Protein AF-A0A183CKB1-F1 (afdb_monomer_lite)

Organism: Globodera pallida (NCBI:txid36090)

pLDDT: mean 74.62, std 19.81, range [25.69, 97.62]

Foldseek 3Di:
DPPQVVCVVCVVVFQFAHFDADADFFFDPTPWAAAPLVLLLLLLCVLVVVVVRNVRSLRRQVVCCVVQVGRFRTRGNVSSVDHDDHPSVVVVPPPDPPPDLCVLLVVVVPPDDDVQQLFAFDADPVVRDGDPFDFLCSLVCLLVVSYPLVPLVSVVSSVVNQVVCCVVFVQCVQQQAGQRTGPDDDLAQNYPQKDALVSLLSNLNSLCSSPDPVSVVSSLVRLLRNLLLQVLQCVAPLVWGKRIAGSHQSFHDGGDDDGIGTNGSSRSSSNSSSCVVCVVPHDNDDGDHHHDDLPSRFDDDPPDPDPLSSVLSVLSVVVSVVQVVVVVVDDPDHRDDDSVLSSDDPQLNQLQQLDDPDPCPDDPPPPPPPPDPPPCPDDDDPDDDVCVVCVLLVLLLVDDDDPASFNLCLLVVLQSVVLSVLQVVCVVVVHRQDSLDQQSTFESVLLLQPQPPDPRRSHDDSVSSVVCCVPPNTGGGYPPLVATQDDDQDDNDDPDDSPDRHHNDRDRDCVSNPPDDDDDDDDDDPPDDDD

Structure (mmCIF, N/CA/C/O backbone):
data_AF-A0A183CKB1-F1
#
_entry.id   AF-A0A183CKB1-F1
#
loop_
_atom_site.group_PDB
_atom_site.id
_atom_site.type_symbol
_atom_site.label_atom_id
_atom_site.label_alt_id
_atom_site.label_comp_id
_atom_site.label_asym_id
_atom_site.label_entity_id
_atom_site.label_seq_id
_atom_site.pdbx_PDB_ins_code
_atom_site.Cartn_x
_atom_site.Cartn_y
_atom_site.Cartn_z
_atom_site.occupancy
_atom_site.B_iso_or_equiv
_atom_site.auth_seq_id
_atom_site.auth_comp_id
_atom_site.auth_asym_id
_atom_site.auth_atom_id
_atom_site.pdbx_PDB_model_num
ATOM 1 N N . MET A 1 1 ? 6.988 -3.553 -14.987 1.00 30.33 1 MET A N 1
ATOM 2 C CA . MET A 1 1 ? 6.643 -4.997 -15.030 1.00 30.33 1 MET A CA 1
ATOM 3 C C . MET A 1 1 ? 7.826 -5.925 -15.389 1.00 30.33 1 MET A C 1
ATOM 5 O O . MET A 1 1 ? 7.592 -7.087 -15.678 1.00 30.33 1 MET A O 1
ATOM 9 N N . GLY A 1 2 ? 9.097 -5.488 -15.320 1.00 27.22 2 GLY A N 1
ATOM 10 C CA . GLY A 1 2 ? 10.231 -6.234 -15.905 1.00 27.22 2 GLY A CA 1
ATOM 11 C C . GLY A 1 2 ? 11.013 -7.230 -15.028 1.00 27.22 2 GLY A C 1
ATOM 12 O O . GLY A 1 2 ? 11.867 -7.910 -15.572 1.00 27.22 2 GLY A O 1
ATOM 13 N N . SER A 1 3 ? 10.779 -7.359 -13.712 1.00 39.06 3 SER A N 1
ATOM 14 C CA . SER A 1 3 ? 11.610 -8.254 -12.866 1.00 39.06 3 SER A CA 1
ATOM 15 C C . SER A 1 3 ? 11.039 -9.659 -12.644 1.00 39.06 3 SER A C 1
ATOM 17 O O . SER A 1 3 ? 11.712 -10.497 -12.056 1.00 39.06 3 SER A O 1
ATOM 19 N N . ILE A 1 4 ? 9.791 -9.916 -13.046 1.00 44.06 4 ILE A N 1
ATOM 20 C CA . ILE A 1 4 ? 9.084 -11.158 -12.687 1.00 44.06 4 ILE A CA 1
ATOM 21 C C . ILE A 1 4 ? 9.487 -12.310 -13.624 1.00 44.06 4 ILE A C 1
ATOM 23 O O . ILE A 1 4 ? 9.655 -13.437 -13.162 1.00 44.06 4 ILE A O 1
ATOM 27 N N . MET A 1 5 ? 9.716 -12.038 -14.917 1.00 38.44 5 MET A N 1
ATOM 28 C CA . MET A 1 5 ? 9.985 -13.090 -15.911 1.00 38.44 5 MET A CA 1
ATOM 29 C C . MET A 1 5 ? 11.379 -13.733 -15.798 1.00 38.44 5 MET A C 1
ATOM 31 O O . MET A 1 5 ? 11.500 -14.926 -16.056 1.00 38.44 5 MET A O 1
ATOM 35 N N . ASP A 1 6 ? 12.400 -13.000 -15.344 1.00 45.72 6 ASP A N 1
ATOM 36 C CA . ASP A 1 6 ? 13.787 -13.507 -15.269 1.00 45.72 6 ASP A CA 1
ATOM 37 C C . ASP A 1 6 ? 13.973 -14.582 -14.171 1.00 45.72 6 ASP A C 1
ATOM 39 O O . ASP A 1 6 ? 14.784 -15.504 -14.278 1.00 45.72 6 ASP A O 1
ATOM 43 N N . SER A 1 7 ? 13.132 -14.549 -13.127 1.00 52.94 7 SER A N 1
ATOM 44 C CA . SER A 1 7 ? 13.191 -15.523 -12.025 1.00 52.94 7 SER A CA 1
ATOM 45 C C . SER A 1 7 ? 12.834 -16.960 -12.435 1.00 52.94 7 SER A C 1
ATOM 47 O O . SER A 1 7 ? 13.310 -17.901 -11.800 1.00 52.94 7 SER A O 1
ATOM 49 N N . LYS A 1 8 ? 12.071 -17.152 -13.524 1.00 51.91 8 LYS A N 1
ATOM 50 C CA . LYS A 1 8 ? 11.630 -18.477 -13.996 1.00 51.91 8 LYS A CA 1
ATOM 51 C C . LYS A 1 8 ? 12.796 -19.367 -14.447 1.00 51.91 8 LYS A C 1
ATOM 53 O O . LYS A 1 8 ? 12.727 -20.580 -14.285 1.00 51.91 8 LYS A O 1
ATOM 58 N N . GLY A 1 9 ? 13.854 -18.772 -15.005 1.00 49.84 9 GLY A N 1
ATOM 59 C CA . GLY A 1 9 ? 15.017 -19.492 -15.542 1.00 49.84 9 GLY A CA 1
ATOM 60 C C . GLY A 1 9 ? 16.249 -19.509 -14.632 1.00 49.84 9 GLY A C 1
ATOM 61 O O . GLY A 1 9 ? 17.169 -20.278 -14.884 1.00 49.84 9 GLY A O 1
ATOM 62 N N . ASN A 1 10 ? 16.287 -18.677 -13.583 1.00 58.88 10 ASN A N 1
ATOM 63 C CA . ASN A 1 10 ? 17.475 -18.464 -12.745 1.00 58.88 10 ASN A CA 1
ATOM 64 C C . ASN A 1 10 ? 17.129 -18.269 -11.253 1.00 58.88 10 ASN A C 1
ATOM 66 O O . ASN A 1 10 ? 17.703 -17.412 -10.581 1.00 58.88 10 ASN A O 1
ATOM 70 N N . GLN A 1 11 ? 16.212 -19.068 -10.693 1.00 64.06 11 GLN A N 1
ATOM 71 C CA . GLN A 1 11 ? 15.749 -18.939 -9.296 1.00 64.06 11 GLN A CA 1
ATOM 72 C C . GLN A 1 11 ? 16.888 -18.893 -8.253 1.00 64.06 11 GLN A C 1
ATOM 74 O O . GLN A 1 11 ? 16.737 -18.235 -7.227 1.00 64.06 11 GLN A O 1
ATOM 79 N N . GLN A 1 12 ? 18.041 -19.523 -8.515 1.00 61.97 12 GLN A N 1
ATOM 80 C CA . GLN A 1 12 ? 19.207 -19.483 -7.617 1.00 61.97 12 GLN A CA 1
ATOM 81 C C . GLN A 1 12 ? 19.932 -18.125 -7.575 1.00 61.97 12 GLN A C 1
ATOM 83 O O . GLN A 1 12 ? 20.676 -17.859 -6.636 1.00 61.97 12 GLN A O 1
ATOM 88 N N . LYS A 1 13 ? 19.720 -17.250 -8.566 1.00 62.34 13 LYS A N 1
ATOM 89 C CA . LYS A 1 13 ? 20.359 -15.924 -8.656 1.00 62.34 13 LYS A CA 1
ATOM 90 C C . LYS A 1 13 ? 19.478 -14.791 -8.127 1.00 62.34 13 LYS A C 1
ATOM 92 O O . LYS A 1 13 ? 19.931 -13.652 -8.041 1.00 62.34 13 LYS A O 1
ATOM 97 N N . HIS A 1 14 ? 18.227 -15.081 -7.765 1.00 68.50 14 HIS A N 1
ATOM 98 C CA . HIS A 1 14 ? 17.266 -14.075 -7.325 1.00 68.50 14 HIS A CA 1
ATOM 99 C C . HIS A 1 14 ? 16.655 -14.434 -5.978 1.00 68.50 14 HIS A C 1
ATOM 101 O O . HIS A 1 14 ? 16.212 -15.553 -5.743 1.00 68.50 14 HIS A O 1
ATOM 107 N N . SER A 1 15 ? 16.531 -13.429 -5.109 1.00 74.81 15 SER A N 1
ATOM 108 C CA . SER A 1 15 ? 15.765 -13.587 -3.876 1.00 74.81 15 SER A CA 1
ATOM 109 C C . SER A 1 15 ? 14.261 -13.655 -4.125 1.00 74.81 15 SER A C 1
ATOM 111 O O . SER A 1 15 ? 13.553 -14.101 -3.237 1.00 74.81 15 SER A O 1
ATOM 113 N N . MET A 1 16 ? 13.754 -13.209 -5.280 1.00 81.75 16 MET A N 1
ATOM 114 C CA . MET A 1 16 ? 12.332 -13.284 -5.635 1.00 81.75 16 MET A CA 1
ATOM 115 C C . MET A 1 16 ? 11.954 -14.713 -6.022 1.00 81.75 16 MET A C 1
ATOM 117 O O . MET A 1 16 ? 12.590 -15.308 -6.886 1.00 81.75 16 MET A O 1
ATOM 121 N N . LEU A 1 17 ? 10.918 -15.247 -5.384 1.00 83.25 17 LEU A N 1
ATOM 122 C CA . LEU A 1 17 ? 10.303 -16.518 -5.735 1.00 83.25 17 LEU A CA 1
ATOM 123 C C . LEU A 1 17 ? 9.383 -16.286 -6.931 1.00 83.25 17 LEU A C 1
ATOM 125 O O . LEU A 1 17 ? 8.474 -15.453 -6.861 1.00 83.25 17 LEU A O 1
ATOM 129 N N . TYR A 1 18 ? 9.628 -17.015 -8.017 1.00 86.44 18 TYR A N 1
ATOM 130 C CA . TYR A 1 18 ? 8.770 -16.963 -9.197 1.00 86.44 18 TYR A CA 1
ATOM 131 C C . TYR A 1 18 ? 7.317 -17.299 -8.833 1.00 86.44 18 TYR A C 1
ATOM 133 O O . TYR A 1 18 ? 7.088 -18.142 -7.968 1.00 86.44 18 TYR A O 1
ATOM 141 N N . VAL A 1 19 ? 6.364 -16.645 -9.495 1.00 87.44 19 VAL A N 1
ATOM 142 C CA . VAL A 1 19 ? 4.939 -17.003 -9.519 1.00 87.44 19 VAL A CA 1
ATOM 143 C C . VAL A 1 19 ? 4.428 -16.832 -10.948 1.00 87.44 19 VAL A C 1
ATOM 145 O O . VAL A 1 19 ? 4.923 -15.976 -11.689 1.00 87.44 19 VAL A O 1
ATOM 148 N N . SER A 1 20 ? 3.456 -17.645 -11.348 1.00 88.56 20 SER A N 1
ATOM 149 C CA . SER A 1 20 ? 3.083 -17.803 -12.759 1.00 88.56 20 SER A CA 1
ATOM 150 C C . SER A 1 20 ? 2.334 -16.612 -13.353 1.00 88.56 20 SER A C 1
ATOM 152 O O . SER A 1 20 ? 2.405 -16.388 -14.562 1.00 88.56 20 SER A O 1
ATOM 154 N N . ASN A 1 21 ? 1.613 -15.844 -12.533 1.00 89.56 21 ASN A N 1
ATOM 155 C CA . ASN A 1 21 ? 0.716 -14.792 -13.005 1.00 89.56 21 ASN A CA 1
ATOM 156 C C . ASN A 1 21 ? 1.173 -13.395 -12.544 1.00 89.56 21 ASN A C 1
ATOM 158 O O . ASN A 1 21 ? 1.842 -13.265 -11.515 1.00 89.56 21 ASN A O 1
ATOM 162 N N . PRO A 1 22 ? 0.778 -12.318 -13.249 1.00 89.00 22 PRO A N 1
ATOM 163 C CA . PRO A 1 22 ? 0.996 -10.953 -12.781 1.00 89.00 22 PRO A CA 1
ATOM 164 C C . PRO A 1 22 ? 0.340 -10.695 -11.419 1.00 89.00 22 PRO A C 1
ATOM 166 O O . PRO A 1 22 ? -0.733 -11.218 -11.125 1.00 89.00 22 PRO A O 1
ATOM 169 N N . PHE A 1 23 ? 0.958 -9.842 -10.609 1.00 92.19 23 PHE A N 1
ATOM 170 C CA . PHE A 1 23 ? 0.430 -9.416 -9.316 1.00 92.19 23 PHE A CA 1
ATOM 171 C C . PHE A 1 23 ? 0.706 -7.931 -9.075 1.00 92.19 23 PHE A C 1
ATOM 173 O O . PHE A 1 23 ? 1.517 -7.311 -9.768 1.00 92.19 23 PHE A O 1
ATOM 180 N N . VAL A 1 24 ? 0.025 -7.371 -8.079 1.00 90.31 24 VAL A N 1
ATOM 181 C CA . VAL A 1 24 ? 0.207 -5.992 -7.624 1.00 90.31 24 VAL A CA 1
ATOM 182 C C . VAL A 1 24 ? 1.026 -6.006 -6.334 1.00 90.31 24 VAL A C 1
ATOM 184 O O . VAL A 1 24 ? 0.843 -6.874 -5.482 1.00 90.31 24 VAL A O 1
ATOM 187 N N . VAL A 1 25 ? 1.955 -5.062 -6.211 1.00 92.12 25 VAL A N 1
ATOM 188 C CA . VAL A 1 25 ? 2.785 -4.871 -5.013 1.00 92.12 25 VAL A CA 1
ATOM 189 C C . VAL A 1 25 ? 2.232 -3.722 -4.169 1.00 92.12 25 VAL A C 1
ATOM 191 O O . VAL A 1 25 ? 1.535 -2.870 -4.723 1.00 92.12 25 VAL A O 1
ATOM 194 N N . PRO A 1 26 ? 2.556 -3.635 -2.867 1.00 89.56 26 PRO A N 1
ATOM 195 C CA . PRO A 1 26 ? 2.100 -2.518 -2.048 1.00 89.56 26 PRO A CA 1
ATOM 196 C C . PRO A 1 26 ? 2.593 -1.156 -2.548 1.00 89.56 26 PRO A C 1
ATOM 198 O O . PRO A 1 26 ? 1.784 -0.254 -2.695 1.00 89.56 26 PRO A O 1
ATOM 201 N N . GLY A 1 27 ? 3.883 -0.991 -2.854 1.00 79.88 27 GLY A N 1
ATOM 202 C CA . GLY A 1 27 ? 4.431 0.290 -3.319 1.00 79.88 27 GLY A CA 1
ATOM 203 C C . GLY A 1 27 ? 5.775 0.651 -2.685 1.00 79.88 27 GLY A C 1
ATOM 204 O O . GLY A 1 27 ? 6.221 0.018 -1.725 1.00 79.88 27 GLY A O 1
ATOM 205 N N . GLY A 1 28 ? 6.447 1.654 -3.256 1.00 77.50 28 GLY A N 1
ATOM 206 C CA . GLY A 1 28 ? 7.767 2.114 -2.818 1.00 77.50 28 GLY A CA 1
ATOM 207 C C . GLY A 1 28 ? 8.837 1.013 -2.848 1.00 77.50 28 GLY A C 1
ATOM 208 O O . GLY A 1 28 ? 9.106 0.391 -3.883 1.00 77.50 28 GLY A O 1
ATOM 209 N N . ARG A 1 29 ? 9.467 0.755 -1.696 1.00 76.38 29 ARG A N 1
ATOM 210 C CA . ARG A 1 29 ? 10.508 -0.272 -1.530 1.00 76.38 29 ARG A CA 1
ATOM 211 C C . ARG A 1 29 ? 9.991 -1.705 -1.671 1.00 76.38 29 ARG A C 1
ATOM 213 O O . ARG A 1 29 ? 10.792 -2.601 -1.936 1.00 76.38 29 ARG A O 1
ATOM 220 N N . PHE A 1 30 ? 8.692 -1.938 -1.481 1.00 80.31 30 PHE A N 1
ATOM 221 C CA . PHE A 1 30 ? 8.101 -3.273 -1.533 1.00 80.31 30 PHE A CA 1
ATOM 222 C C . PHE A 1 30 ? 7.874 -3.681 -2.983 1.00 80.31 30 PHE A C 1
ATOM 224 O O . PHE A 1 30 ? 6.949 -3.211 -3.643 1.00 80.31 30 PHE A O 1
ATOM 231 N N . ARG A 1 31 ? 8.742 -4.563 -3.484 1.00 82.81 31 ARG A N 1
ATOM 232 C CA . ARG A 1 31 ? 8.759 -5.001 -4.890 1.00 82.81 31 ARG A CA 1
ATOM 233 C C . ARG A 1 31 ? 8.365 -6.466 -5.048 1.00 82.81 31 ARG A C 1
ATOM 235 O O . ARG A 1 31 ? 8.721 -7.095 -6.038 1.00 82.81 31 ARG A O 1
ATOM 242 N N . GLU A 1 32 ? 7.662 -7.011 -4.068 1.00 88.50 32 GLU A N 1
ATOM 243 C CA . GLU A 1 32 ? 7.230 -8.404 -4.005 1.00 88.50 32 GLU A CA 1
ATOM 244 C C . GLU A 1 32 ? 5.732 -8.484 -3.709 1.00 88.50 32 GLU A C 1
ATOM 246 O O . GLU A 1 32 ? 5.148 -7.555 -3.146 1.00 88.50 32 GLU A O 1
ATOM 251 N N . LEU A 1 33 ? 5.117 -9.604 -4.087 1.00 92.88 33 LEU A N 1
ATOM 252 C CA . LEU A 1 33 ? 3.790 -9.985 -3.625 1.00 92.88 33 LEU A CA 1
ATOM 253 C C . LEU A 1 33 ? 3.837 -10.068 -2.100 1.00 92.88 33 LEU A C 1
ATOM 255 O O . LEU A 1 33 ? 4.748 -10.693 -1.558 1.00 92.88 33 LEU A O 1
ATOM 259 N N . ARG A 1 34 ? 2.874 -9.448 -1.419 1.00 95.19 34 ARG A N 1
ATOM 260 C CA . ARG A 1 34 ? 2.757 -9.452 0.043 1.00 95.19 34 ARG A CA 1
ATOM 261 C C . ARG A 1 34 ? 1.402 -10.006 0.431 1.00 95.19 34 ARG A C 1
ATOM 263 O O . ARG A 1 34 ? 0.389 -9.622 -0.151 1.00 95.19 34 ARG A O 1
ATOM 270 N N . TYR A 1 35 ? 1.393 -10.945 1.365 1.00 95.31 35 TYR A N 1
ATOM 271 C CA . TYR A 1 35 ? 0.244 -11.817 1.553 1.00 95.31 35 TYR A CA 1
ATOM 272 C C . TYR A 1 35 ? -0.977 -11.070 2.096 1.00 95.31 35 TYR A C 1
ATOM 274 O O . TYR A 1 35 ? -1.989 -10.989 1.406 1.00 95.31 35 TYR A O 1
ATOM 282 N N . TRP A 1 36 ? -0.891 -10.473 3.283 1.00 95.31 36 TRP A N 1
ATOM 283 C CA . TRP A 1 36 ? -2.058 -9.795 3.859 1.00 95.31 36 TRP A CA 1
ATOM 284 C C . TRP A 1 36 ? -2.367 -8.442 3.194 1.00 95.31 36 TRP A C 1
ATOM 286 O O . TRP A 1 36 ? -3.534 -8.083 3.083 1.00 95.31 36 TRP A O 1
ATOM 296 N N . ASP A 1 37 ? -1.360 -7.722 2.676 1.00 96.31 37 ASP A N 1
ATOM 297 C CA . ASP A 1 37 ? -1.538 -6.465 1.940 1.00 96.31 37 ASP A CA 1
ATOM 298 C C . ASP A 1 37 ? -2.457 -6.681 0.731 1.00 96.31 37 ASP A C 1
ATOM 300 O O . ASP A 1 37 ? -3.282 -5.826 0.395 1.00 96.31 37 ASP A O 1
ATOM 304 N N . SER A 1 38 ? -2.335 -7.862 0.110 1.00 95.50 38 SER A N 1
ATOM 305 C CA . SER A 1 38 ? -3.126 -8.242 -1.053 1.00 95.50 38 SER A CA 1
ATOM 306 C C . SER A 1 38 ? -4.623 -8.261 -0.777 1.00 95.50 38 SER A C 1
ATOM 308 O O . SER A 1 38 ? -5.363 -8.025 -1.720 1.00 95.50 38 SER A O 1
ATOM 310 N N . TYR A 1 39 ? -5.071 -8.441 0.473 1.00 94.94 39 TYR A N 1
ATOM 311 C CA . TYR A 1 39 ? -6.499 -8.394 0.805 1.00 94.94 39 TYR A CA 1
ATOM 312 C C . TYR A 1 39 ? -7.127 -7.046 0.429 1.00 94.94 39 TYR A C 1
ATOM 314 O O . TYR A 1 39 ? -8.121 -6.948 -0.291 1.00 94.94 39 TYR A O 1
ATOM 322 N N . TRP A 1 40 ? -6.515 -5.951 0.882 1.00 96.19 40 TRP A N 1
ATOM 323 C CA . TRP A 1 40 ? -7.013 -4.619 0.547 1.00 96.19 40 TRP A CA 1
ATOM 324 C C . TRP A 1 40 ? -6.791 -4.302 -0.930 1.00 96.19 40 TRP A C 1
ATOM 326 O O . TRP A 1 40 ? -7.687 -3.743 -1.560 1.00 96.19 40 TRP A O 1
ATOM 336 N N . ILE A 1 41 ? -5.653 -4.707 -1.504 1.00 95.75 41 ILE A N 1
ATOM 337 C CA . ILE A 1 41 ? -5.377 -4.524 -2.936 1.00 95.75 41 ILE A CA 1
ATOM 338 C C . ILE A 1 41 ? -6.462 -5.192 -3.787 1.00 95.75 41 ILE A C 1
ATOM 340 O O . ILE A 1 41 ? -7.019 -4.544 -4.666 1.00 95.75 41 ILE A O 1
ATOM 344 N N . VAL A 1 42 ? -6.796 -6.455 -3.522 1.00 94.19 42 VAL A N 1
ATOM 345 C CA . VAL A 1 42 ? -7.830 -7.198 -4.249 1.00 94.19 42 VAL A CA 1
ATOM 346 C C . VAL A 1 42 ? -9.184 -6.518 -4.114 1.00 94.19 42 VAL A C 1
ATOM 348 O O . VAL A 1 42 ? -9.861 -6.355 -5.125 1.00 94.19 42 VAL A O 1
ATOM 351 N N . ARG A 1 43 ? -9.566 -6.025 -2.932 1.00 91.25 43 ARG A N 1
ATOM 352 C CA . ARG A 1 43 ? -10.821 -5.265 -2.804 1.00 91.25 43 ARG A CA 1
ATOM 353 C C . ARG A 1 43 ? -10.830 -3.970 -3.615 1.00 91.25 43 ARG A C 1
ATOM 355 O O . ARG A 1 43 ? -11.828 -3.679 -4.266 1.00 91.25 43 ARG A O 1
ATOM 362 N N . GLY A 1 44 ? -9.709 -3.251 -3.678 1.00 93.38 44 GLY A N 1
ATOM 363 C CA . GLY A 1 44 ? -9.557 -2.104 -4.581 1.00 93.38 44 GLY A CA 1
ATOM 364 C C . GLY A 1 44 ? -9.647 -2.486 -6.063 1.00 93.38 44 GLY A C 1
ATOM 365 O O . GLY A 1 44 ? -10.291 -1.793 -6.850 1.00 93.38 44 GLY A O 1
ATOM 366 N N . LEU A 1 45 ? -9.047 -3.616 -6.447 1.00 91.31 45 LEU A N 1
ATOM 367 C CA . LEU A 1 45 ? -9.123 -4.154 -7.807 1.00 91.31 45 LEU A CA 1
ATOM 368 C C . LEU A 1 45 ? -10.555 -4.564 -8.173 1.00 91.31 45 LEU A C 1
ATOM 370 O O . LEU A 1 45 ? -10.994 -4.273 -9.283 1.00 91.31 45 LEU A O 1
ATOM 374 N N . LEU A 1 46 ? -11.296 -5.186 -7.251 1.00 88.06 46 LEU A N 1
ATOM 375 C CA . LEU A 1 46 ? -12.710 -5.529 -7.430 1.00 88.06 46 LEU A CA 1
ATOM 376 C C . LEU A 1 46 ? -13.570 -4.275 -7.596 1.00 88.06 46 LEU A C 1
ATOM 378 O O . LEU A 1 46 ? -14.336 -4.201 -8.554 1.00 88.06 46 LEU A O 1
ATOM 382 N N . ALA A 1 47 ? -13.379 -3.267 -6.739 1.00 88.88 47 ALA A N 1
ATOM 383 C CA . ALA A 1 47 ? -14.036 -1.964 -6.865 1.00 88.88 47 ALA A CA 1
ATOM 384 C C . ALA A 1 47 ? -13.743 -1.280 -8.216 1.00 88.88 47 ALA A C 1
ATOM 386 O O . ALA A 1 47 ? -14.566 -0.525 -8.721 1.00 88.88 47 ALA A O 1
ATOM 387 N N . SER A 1 48 ? -12.592 -1.585 -8.822 1.00 89.81 48 SER A N 1
ATOM 388 C CA . SER A 1 48 ? -12.164 -1.056 -10.124 1.00 89.81 48 SER A CA 1
ATOM 389 C C . SER A 1 48 ? -12.511 -1.973 -11.311 1.00 89.81 48 SER A C 1
ATOM 391 O O . SER A 1 48 ? -12.050 -1.730 -12.424 1.00 89.81 48 SER A O 1
ATOM 393 N N . GLY A 1 49 ? -13.258 -3.064 -11.103 1.00 86.38 49 GLY A N 1
ATOM 394 C CA . GLY A 1 49 ? -13.627 -4.018 -12.159 1.00 86.38 49 GLY A CA 1
ATOM 395 C C . GLY A 1 49 ? -12.481 -4.906 -12.677 1.00 86.38 49 GLY A C 1
ATOM 396 O O . GLY A 1 49 ? -12.646 -5.625 -13.662 1.00 86.38 49 GLY A O 1
ATOM 397 N N . MET A 1 50 ? -11.317 -4.915 -12.020 1.00 88.88 50 MET A N 1
ATOM 398 C CA . MET A 1 50 ? -10.103 -5.629 -12.445 1.00 88.88 50 MET A CA 1
ATOM 399 C C . MET A 1 50 ? -10.096 -7.105 -12.004 1.00 88.88 50 MET A C 1
ATOM 401 O O . MET A 1 50 ? -9.141 -7.599 -11.399 1.00 88.88 50 MET A O 1
ATOM 405 N N . THR A 1 51 ? -11.165 -7.836 -12.318 1.00 86.25 51 THR A N 1
ATOM 406 C CA . THR A 1 51 ? -11.384 -9.230 -11.881 1.00 86.25 51 THR A CA 1
ATOM 407 C C . THR A 1 51 ? -10.327 -10.214 -12.399 1.00 86.25 51 THR A C 1
ATOM 409 O O . THR A 1 51 ? -9.999 -11.191 -11.723 1.00 86.25 51 THR A O 1
ATOM 412 N N . SER A 1 52 ? -9.737 -9.952 -13.570 1.00 83.06 52 SER A N 1
ATOM 413 C CA . SER A 1 52 ? -8.631 -10.745 -14.122 1.00 83.06 52 SER A CA 1
ATOM 414 C C . SER A 1 52 ? -7.370 -10.656 -13.257 1.00 83.06 52 SER A C 1
ATOM 416 O O . SER A 1 52 ? -6.749 -11.681 -12.971 1.00 83.06 52 SER A O 1
ATOM 418 N N . SER A 1 53 ? -7.025 -9.459 -12.776 1.00 88.44 53 SER A N 1
ATOM 419 C CA . SER A 1 53 ? -5.899 -9.238 -11.861 1.00 88.44 53 SER A CA 1
ATOM 420 C C . SER A 1 53 ? -6.118 -9.929 -10.519 1.00 88.44 53 SER A C 1
ATOM 422 O O . SER A 1 53 ? -5.196 -10.554 -10.000 1.00 88.44 53 SER A O 1
ATOM 424 N N . VAL A 1 54 ? -7.345 -9.884 -9.992 1.00 88.50 54 VAL A N 1
ATOM 425 C CA . VAL A 1 54 ? -7.721 -10.602 -8.763 1.00 88.50 54 VAL A CA 1
ATOM 426 C C . VAL A 1 54 ? -7.512 -12.103 -8.937 1.00 88.50 54 VAL A C 1
ATOM 428 O O . VAL A 1 54 ? -6.785 -12.721 -8.163 1.00 88.50 54 VAL A O 1
ATOM 431 N N . ARG A 1 55 ? -8.046 -12.683 -10.019 1.00 85.31 55 ARG A N 1
ATOM 432 C CA . ARG A 1 55 ? -7.869 -14.107 -10.336 1.00 85.31 55 ARG A CA 1
ATOM 433 C C . ARG A 1 55 ? -6.392 -14.503 -10.433 1.00 85.31 55 ARG A C 1
ATOM 435 O O . ARG A 1 55 ? -6.030 -15.597 -10.007 1.00 85.31 55 ARG A O 1
ATOM 442 N N . ASN A 1 56 ? -5.544 -13.638 -10.981 1.00 89.12 56 ASN A N 1
ATOM 443 C CA . ASN A 1 56 ? -4.106 -13.884 -11.083 1.00 89.12 56 ASN A CA 1
ATOM 444 C C . ASN A 1 56 ? -3.417 -13.908 -9.709 1.00 89.12 56 ASN A C 1
ATOM 446 O O . ASN A 1 56 ? -2.638 -14.822 -9.442 1.00 89.12 56 ASN A O 1
ATOM 450 N N . ILE A 1 57 ? -3.737 -12.957 -8.825 1.00 92.38 57 ILE A N 1
ATOM 451 C CA . ILE A 1 57 ? -3.221 -12.923 -7.444 1.00 92.38 57 ILE A CA 1
ATOM 452 C C . ILE A 1 57 ? -3.648 -14.185 -6.686 1.00 92.38 57 ILE A C 1
ATOM 454 O O . ILE A 1 57 ? -2.811 -14.863 -6.094 1.00 92.38 57 ILE A O 1
ATOM 458 N N . CYS A 1 58 ? -4.925 -14.549 -6.787 1.00 89.25 58 CYS A N 1
ATOM 459 C CA . CYS A 1 58 ? -5.483 -15.779 -6.242 1.00 89.25 58 CYS A CA 1
ATOM 460 C C . CYS A 1 58 ? -4.691 -17.020 -6.699 1.00 89.25 58 CYS A C 1
ATOM 462 O O . CYS A 1 58 ? -4.169 -17.767 -5.867 1.00 89.25 58 CYS A O 1
ATOM 464 N N . LYS A 1 59 ? -4.515 -17.206 -8.013 1.00 89.44 59 LYS A N 1
ATOM 465 C CA . LYS A 1 59 ? -3.741 -18.329 -8.571 1.00 89.44 59 LYS A CA 1
ATOM 466 C C . LYS A 1 59 ? -2.298 -18.364 -8.067 1.00 89.44 59 LYS A C 1
ATOM 468 O O . LYS A 1 59 ? -1.779 -19.442 -7.804 1.00 89.44 59 LYS A O 1
ATOM 473 N N . ASN A 1 60 ? -1.663 -17.207 -7.896 1.00 93.19 60 ASN A N 1
ATOM 474 C CA . ASN A 1 60 ? -0.316 -17.139 -7.331 1.00 93.19 60 ASN A CA 1
ATOM 475 C C . ASN A 1 60 ? -0.279 -17.587 -5.864 1.00 93.19 60 ASN A C 1
ATOM 477 O O . ASN A 1 60 ? 0.681 -18.233 -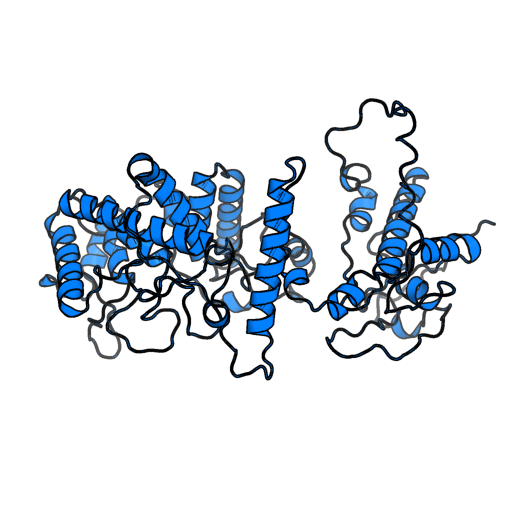5.459 1.00 93.19 60 ASN A O 1
ATOM 481 N N . PHE A 1 61 ? -1.304 -17.280 -5.063 1.00 94.12 61 PHE A N 1
ATOM 482 C CA . PHE A 1 61 ? -1.394 -17.803 -3.697 1.00 94.12 61 PHE A CA 1
ATOM 483 C C . PHE A 1 61 ? -1.594 -19.314 -3.661 1.00 94.12 61 PHE A C 1
ATOM 485 O O . PHE A 1 61 ? -0.942 -19.965 -2.850 1.00 94.12 61 PHE A O 1
ATOM 492 N N . ALA A 1 62 ? -2.425 -19.868 -4.548 1.00 90.88 62 ALA A N 1
ATOM 493 C CA . ALA A 1 62 ? -2.565 -21.317 -4.683 1.00 90.88 62 ALA A CA 1
ATOM 494 C C . ALA A 1 62 ? -1.217 -21.970 -5.036 1.00 90.88 62 ALA A C 1
ATOM 496 O O . ALA A 1 62 ? -0.781 -22.873 -4.335 1.00 90.88 62 ALA A O 1
ATOM 497 N N . GLU A 1 63 ? -0.487 -21.418 -6.013 1.00 91.19 63 GLU A N 1
ATOM 498 C CA . GLU A 1 63 ? 0.850 -21.906 -6.383 1.00 91.19 63 GLU A CA 1
ATOM 499 C C . GLU A 1 63 ? 1.838 -21.870 -5.201 1.00 91.19 63 GLU A C 1
ATOM 501 O O . GLU A 1 63 ? 2.642 -22.784 -5.013 1.00 91.19 63 GLU A O 1
ATOM 506 N N . LEU A 1 64 ? 1.799 -20.812 -4.385 1.00 90.62 64 LEU A N 1
ATOM 507 C CA . LEU A 1 64 ? 2.651 -20.707 -3.201 1.00 90.62 64 LEU A CA 1
ATOM 508 C C . LEU A 1 64 ? 2.263 -21.726 -2.121 1.00 90.62 64 LEU A C 1
ATOM 510 O O . LEU A 1 64 ? 3.157 -22.298 -1.502 1.00 90.62 64 LEU A O 1
ATOM 514 N N . ILE A 1 65 ? 0.969 -21.991 -1.927 1.00 92.75 65 ILE A N 1
ATOM 515 C CA . ILE A 1 65 ? 0.487 -23.036 -1.013 1.00 92.75 65 ILE A CA 1
ATOM 516 C C . ILE A 1 65 ? 0.937 -24.414 -1.499 1.00 92.75 65 ILE A C 1
ATOM 518 O O . ILE A 1 65 ? 1.493 -25.165 -0.705 1.00 92.75 65 ILE A O 1
ATOM 522 N N . ASP A 1 66 ? 0.792 -24.718 -2.788 1.00 90.38 66 ASP A N 1
ATOM 523 C CA . ASP A 1 66 ? 1.212 -26.004 -3.359 1.00 90.38 66 ASP A CA 1
ATOM 524 C C . ASP A 1 66 ? 2.720 -26.241 -3.178 1.00 90.38 66 ASP A C 1
ATOM 526 O O . ASP A 1 66 ? 3.166 -27.362 -2.940 1.00 90.38 66 ASP A O 1
ATOM 530 N N . ARG A 1 67 ? 3.526 -25.174 -3.261 1.00 90.75 67 ARG A N 1
ATOM 531 C CA . ARG A 1 67 ? 4.992 -25.251 -3.169 1.00 90.75 67 ARG A CA 1
ATOM 532 C C . ARG A 1 67 ? 5.541 -25.228 -1.745 1.00 90.75 67 ARG A C 1
ATOM 534 O O . ARG A 1 67 ? 6.580 -25.835 -1.502 1.00 90.75 67 ARG A O 1
ATOM 541 N N . PHE A 1 68 ? 4.915 -24.487 -0.833 1.00 90.06 68 PHE A N 1
ATOM 542 C CA . PHE A 1 68 ? 5.450 -24.240 0.515 1.00 90.06 68 PHE A CA 1
ATOM 543 C C . PHE A 1 68 ? 4.556 -24.775 1.644 1.00 90.06 68 PHE A C 1
ATOM 545 O O . PHE A 1 68 ? 4.972 -24.764 2.798 1.00 90.06 68 PHE A O 1
ATOM 552 N N . GLY A 1 69 ? 3.335 -25.222 1.345 1.00 90.75 69 GLY A N 1
ATOM 553 C CA . GLY A 1 69 ? 2.317 -25.619 2.327 1.00 90.75 69 GLY A CA 1
ATOM 554 C C . GLY A 1 69 ? 1.587 -24.443 2.992 1.00 90.75 69 GLY A C 1
ATOM 555 O O . GLY A 1 69 ? 0.677 -24.645 3.791 1.00 90.75 69 GLY A O 1
ATOM 556 N N . PHE A 1 70 ? 1.973 -23.206 2.683 1.00 93.06 70 PHE A N 1
ATOM 557 C CA . PHE A 1 70 ? 1.372 -21.968 3.178 1.00 93.06 70 PHE A CA 1
ATOM 558 C C . PHE A 1 70 ? 1.729 -20.813 2.237 1.00 93.06 70 PHE A C 1
ATOM 560 O O . PHE A 1 70 ? 2.600 -20.950 1.382 1.00 93.06 70 PHE A O 1
ATOM 567 N N . VAL A 1 71 ? 1.104 -19.645 2.409 1.00 94.00 71 VAL A N 1
ATOM 568 C CA . VAL A 1 71 ? 1.504 -18.431 1.681 1.00 94.00 71 VAL A CA 1
ATOM 569 C C . VAL A 1 71 ? 2.618 -17.707 2.455 1.00 94.00 71 VAL A C 1
ATOM 571 O O . VAL A 1 71 ? 2.361 -17.238 3.571 1.00 94.00 71 VAL A O 1
ATOM 574 N N . PRO A 1 72 ? 3.844 -17.574 1.913 1.00 94.31 72 PRO A N 1
ATOM 575 C CA . PRO A 1 72 ? 4.905 -16.801 2.553 1.00 94.31 72 PRO A CA 1
ATOM 576 C C . PRO A 1 72 ? 4.528 -15.323 2.724 1.00 94.31 72 PRO A C 1
ATOM 578 O O . PRO A 1 72 ? 3.771 -14.774 1.928 1.00 94.31 72 PRO A O 1
ATOM 581 N N . ALA A 1 73 ? 5.109 -14.644 3.720 1.00 93.69 73 ALA A N 1
ATOM 582 C CA . ALA A 1 73 ? 4.868 -13.217 3.986 1.00 93.69 73 ALA A CA 1
ATOM 583 C C . ALA A 1 73 ? 5.088 -12.318 2.752 1.00 93.69 73 ALA A C 1
ATOM 585 O O . ALA A 1 73 ? 4.427 -11.292 2.580 1.00 93.69 73 ALA A O 1
ATOM 586 N N . GLY A 1 74 ? 5.996 -12.727 1.870 1.00 92.75 74 GLY A N 1
ATOM 587 C CA . GLY A 1 74 ? 6.021 -12.280 0.490 1.00 92.75 74 GLY A CA 1
ATOM 588 C C . GLY A 1 74 ? 6.771 -13.263 -0.396 1.00 92.75 74 GLY A C 1
ATOM 589 O O . GLY A 1 74 ? 7.434 -14.167 0.112 1.00 92.75 74 GLY A O 1
ATOM 590 N N . ASN A 1 75 ? 6.715 -13.099 -1.718 1.00 92.69 75 ASN A N 1
ATOM 591 C CA . ASN A 1 75 ? 7.389 -14.013 -2.650 1.00 92.69 75 ASN A CA 1
ATOM 592 C C . ASN A 1 75 ? 8.906 -13.746 -2.734 1.00 92.69 75 ASN A C 1
ATOM 594 O O . ASN A 1 75 ? 9.464 -13.490 -3.798 1.00 92.69 75 ASN A O 1
ATOM 598 N N . ARG A 1 76 ? 9.597 -13.814 -1.591 1.00 85.00 76 ARG A N 1
ATOM 599 C CA . ARG A 1 76 ? 11.058 -13.795 -1.487 1.00 85.00 76 ARG A CA 1
ATOM 600 C C . ARG A 1 76 ? 11.552 -14.993 -0.687 1.00 85.00 76 ARG A C 1
ATOM 602 O O . ARG A 1 76 ? 10.916 -15.398 0.280 1.00 85.00 76 ARG A O 1
ATOM 609 N N . ILE A 1 77 ? 12.728 -15.514 -1.020 1.00 80.75 77 ILE A N 1
ATOM 610 C CA . ILE A 1 77 ? 13.313 -16.684 -0.358 1.00 80.75 77 ILE A CA 1
ATOM 611 C C . ILE A 1 77 ? 13.500 -16.472 1.149 1.00 80.75 77 ILE A C 1
ATOM 613 O O . ILE A 1 77 ? 13.239 -17.376 1.932 1.00 80.75 77 ILE A O 1
ATOM 617 N N . PHE A 1 78 ? 13.845 -15.262 1.592 1.00 83.12 78 PHE A N 1
ATOM 618 C CA . PHE A 1 78 ? 13.979 -14.943 3.018 1.00 83.12 78 PHE A CA 1
ATOM 619 C C . PHE A 1 78 ? 12.635 -14.836 3.761 1.00 83.12 78 PHE A C 1
ATOM 621 O O . PHE A 1 78 ? 12.631 -14.715 4.984 1.00 83.12 78 PHE A O 1
ATOM 628 N N . TYR A 1 79 ? 11.499 -14.901 3.057 1.00 89.38 79 TYR A N 1
ATOM 629 C CA . TYR A 1 79 ? 10.161 -15.062 3.636 1.00 89.38 79 TYR A CA 1
ATOM 630 C C . TYR A 1 79 ? 9.686 -16.523 3.641 1.00 89.38 79 TYR A C 1
ATOM 632 O O . TYR A 1 79 ? 8.667 -16.805 4.258 1.00 89.38 79 TYR A O 1
ATOM 640 N N . SER A 1 80 ? 10.421 -17.463 3.033 1.00 86.31 80 SER A N 1
ATOM 641 C CA . SER A 1 80 ? 10.008 -18.874 2.870 1.00 86.31 80 SER A CA 1
ATOM 642 C C . SER A 1 80 ? 9.762 -19.651 4.168 1.00 86.31 80 SER A C 1
ATOM 644 O O . SER A 1 80 ? 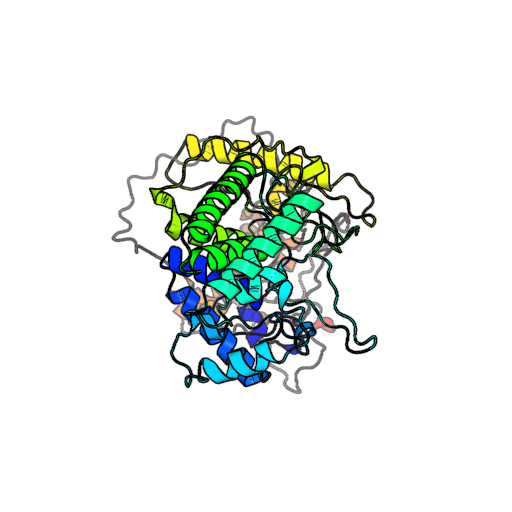9.289 -20.777 4.111 1.00 86.31 80 SER A O 1
ATOM 646 N N . LYS A 1 81 ? 10.078 -19.069 5.331 1.00 89.62 81 LYS A N 1
ATOM 647 C CA . LYS A 1 81 ? 9.875 -19.664 6.661 1.00 89.62 81 LYS A CA 1
ATOM 648 C C . LYS A 1 81 ? 8.840 -18.929 7.520 1.00 89.62 81 LYS A C 1
ATOM 650 O O . LYS A 1 81 ? 8.697 -19.251 8.692 1.00 89.62 81 LYS A O 1
ATOM 655 N N . ARG A 1 82 ? 8.158 -17.907 6.989 1.00 92.94 82 ARG A N 1
ATOM 656 C CA . ARG A 1 82 ? 7.141 -17.150 7.736 1.00 92.94 82 ARG A CA 1
ATOM 657 C C . ARG A 1 82 ? 5.974 -16.735 6.856 1.00 92.94 82 ARG A C 1
ATOM 659 O O . ARG A 1 82 ? 6.160 -16.413 5.686 1.00 92.94 82 ARG A O 1
ATOM 666 N N . SER A 1 83 ? 4.785 -16.690 7.440 1.00 95.56 83 SER A N 1
ATOM 667 C CA . SER A 1 83 ? 3.571 -16.199 6.785 1.00 95.56 83 SER A CA 1
ATOM 668 C C . SER A 1 83 ? 3.195 -14.799 7.296 1.00 95.56 83 SER A C 1
ATOM 670 O O . SER A 1 83 ? 3.999 -14.105 7.920 1.00 95.56 83 SER A O 1
ATOM 672 N N . GLN A 1 84 ? 1.976 -14.375 6.996 1.00 94.50 84 GLN A N 1
ATOM 673 C CA . GLN A 1 84 ? 1.318 -13.157 7.460 1.00 94.50 84 GLN A CA 1
ATOM 674 C C . GLN A 1 84 ? -0.134 -13.501 7.830 1.00 94.50 84 GLN A C 1
ATOM 676 O O . GLN A 1 84 ? -0.575 -14.620 7.549 1.00 94.50 84 GLN A O 1
ATOM 681 N N . PRO A 1 85 ? -0.888 -12.574 8.452 1.00 93.06 85 PRO A N 1
ATOM 682 C CA . PRO A 1 85 ? -2.299 -12.789 8.755 1.00 93.06 85 PRO A CA 1
ATOM 683 C C . PRO A 1 85 ? -3.077 -13.394 7.566 1.00 93.06 85 PRO A C 1
ATOM 685 O O . PRO A 1 85 ? -2.992 -12.870 6.451 1.00 93.06 85 PRO A O 1
ATOM 688 N N . PRO A 1 86 ? -3.801 -14.514 7.759 1.00 89.12 86 PRO A N 1
ATOM 689 C CA . PRO A 1 86 ? -4.297 -15.311 6.645 1.00 89.12 86 PRO A CA 1
ATOM 690 C C . PRO A 1 86 ? -5.644 -14.811 6.109 1.00 89.12 86 PRO A C 1
ATOM 692 O O . PRO A 1 86 ? -6.704 -15.278 6.522 1.00 89.12 86 PRO A O 1
ATOM 695 N N . PHE A 1 87 ? -5.607 -13.889 5.147 1.00 80.44 87 PHE A N 1
ATOM 696 C CA . PHE A 1 87 ? -6.816 -13.310 4.543 1.00 80.44 87 PHE A CA 1
ATOM 697 C C . PHE A 1 87 ? -7.312 -14.014 3.262 1.00 80.44 87 PHE A C 1
ATOM 699 O O . PHE A 1 87 ? -8.434 -13.736 2.842 1.00 80.44 87 PHE A O 1
ATOM 706 N N . HIS A 1 88 ? -6.555 -14.956 2.666 1.00 67.69 88 HIS A N 1
ATOM 707 C CA . HIS A 1 88 ? -6.953 -15.595 1.391 1.00 67.69 88 HIS A CA 1
ATOM 708 C C . HIS A 1 88 ? -8.332 -16.269 1.447 1.00 67.69 88 HIS A C 1
ATOM 710 O O . HIS A 1 88 ? -9.090 -16.182 0.490 1.00 67.69 88 HIS A O 1
ATOM 716 N N . VAL A 1 89 ? -8.697 -16.894 2.573 1.00 54.16 89 VAL A N 1
ATOM 717 C CA . VAL A 1 89 ? -9.957 -17.651 2.718 1.00 54.16 89 VAL A CA 1
ATOM 718 C C . VAL A 1 89 ? -11.198 -16.766 2.540 1.00 54.16 89 VAL A C 1
ATOM 720 O O . VAL A 1 89 ? -12.250 -17.261 2.159 1.00 54.16 89 VAL A O 1
ATOM 723 N N . ARG A 1 90 ? -11.102 -15.453 2.785 1.00 52.25 90 ARG A N 1
ATOM 724 C CA . ARG A 1 90 ? -12.254 -14.542 2.694 1.00 52.25 90 ARG A CA 1
ATOM 725 C C . ARG A 1 90 ? -12.548 -14.078 1.264 1.00 52.25 90 ARG A C 1
ATOM 727 O O . ARG A 1 90 ? -13.672 -13.675 0.992 1.00 52.25 90 ARG A O 1
ATOM 734 N N . GLU A 1 91 ? -11.571 -14.138 0.359 1.00 46.47 91 GLU A N 1
ATOM 735 C CA . GLU A 1 91 ? -11.729 -13.687 -1.035 1.00 46.47 91 GLU A CA 1
ATOM 736 C C . GLU A 1 91 ? -12.255 -14.776 -1.971 1.00 46.47 91 GLU A C 1
ATOM 738 O O . GLU A 1 91 ? -12.871 -14.466 -2.987 1.00 46.47 91 GLU A O 1
ATOM 743 N N . TYR A 1 92 ? -12.053 -16.048 -1.617 1.00 43.47 92 TYR A N 1
ATOM 744 C CA . TYR A 1 92 ? -12.503 -17.201 -2.402 1.00 43.47 92 TYR A CA 1
ATOM 745 C C . TYR A 1 92 ? -13.973 -17.603 -2.160 1.00 43.47 92 TYR A C 1
ATOM 747 O O . TYR A 1 92 ? -14.443 -18.554 -2.778 1.00 43.47 92 TYR A O 1
ATOM 755 N N . GLY A 1 93 ? -14.711 -16.885 -1.307 1.00 35.97 93 GLY A N 1
ATOM 756 C CA . GLY A 1 93 ? -16.041 -17.287 -0.831 1.00 35.97 93 GLY A CA 1
ATOM 757 C C . GLY A 1 93 ? -15.928 -18.183 0.407 1.00 35.97 93 GLY A C 1
ATOM 758 O O . GLY A 1 93 ? -14.956 -18.907 0.593 1.00 35.97 93 GLY A O 1
ATOM 759 N N . ASP A 1 94 ? -16.906 -18.263 1.298 1.00 38.59 94 ASP A N 1
ATOM 760 C CA . ASP A 1 94 ? -18.236 -18.821 1.005 1.00 38.59 94 ASP A CA 1
ATOM 761 C C . ASP A 1 94 ? -18.229 -20.108 0.128 1.00 38.59 94 ASP A C 1
ATOM 763 O O . ASP A 1 94 ? -19.289 -20.594 -0.246 1.00 38.59 94 ASP A O 1
ATOM 767 N N . ALA A 1 95 ? -17.059 -20.706 -0.167 1.00 31.03 95 ALA A N 1
ATOM 768 C CA . ALA A 1 95 ? -16.888 -21.856 -1.067 1.00 31.03 95 ALA A CA 1
ATOM 769 C C . ALA A 1 95 ? -15.855 -22.910 -0.595 1.00 31.03 95 ALA A C 1
ATOM 771 O O . ALA A 1 95 ? -15.620 -23.895 -1.292 1.00 31.03 95 ALA A O 1
ATOM 772 N N . GLY A 1 96 ? -15.239 -22.754 0.584 1.00 33.91 96 GLY A N 1
ATOM 773 C CA . GLY A 1 96 ? -14.567 -23.870 1.272 1.00 33.91 96 GLY A CA 1
ATOM 774 C C . GLY A 1 96 ? -15.582 -24.715 2.054 1.00 33.91 96 GLY A C 1
ATOM 775 O O . GLY A 1 96 ? -16.652 -24.186 2.366 1.00 33.91 96 GLY A O 1
ATOM 776 N N . PRO A 1 97 ? -15.289 -25.988 2.413 1.00 31.72 97 PRO A N 1
ATOM 777 C CA . PRO A 1 97 ? -16.167 -26.751 3.296 1.00 31.72 97 PRO A CA 1
ATOM 778 C C . PRO A 1 97 ? -16.450 -25.889 4.519 1.00 31.72 97 PRO A C 1
ATOM 780 O O . PRO A 1 97 ? -15.522 -25.424 5.188 1.00 31.72 97 PRO A O 1
ATOM 783 N N . SER A 1 98 ? -17.732 -25.606 4.738 1.00 39.16 98 SER A N 1
ATOM 784 C CA . SER A 1 98 ? -18.214 -24.802 5.846 1.00 39.16 98 SER A CA 1
ATOM 785 C C . SER A 1 98 ? -17.637 -25.386 7.128 1.00 39.16 98 SER A C 1
ATOM 787 O O . SER A 1 98 ? -18.137 -26.390 7.633 1.00 39.16 98 SER A O 1
ATOM 789 N N . VAL A 1 99 ? -16.574 -24.784 7.668 1.00 42.44 99 VAL A N 1
ATOM 790 C CA . VAL A 1 99 ? -16.290 -24.962 9.087 1.00 42.44 99 VAL A CA 1
ATOM 791 C C . VAL A 1 99 ? -17.550 -24.428 9.753 1.00 42.44 99 VAL A C 1
ATOM 793 O O . VAL A 1 99 ? -17.854 -23.252 9.526 1.00 42.44 99 VAL A O 1
ATOM 796 N N . PRO A 1 100 ? -18.322 -25.257 10.480 1.00 44.00 100 PRO A N 1
ATOM 797 C CA . PRO A 1 100 ? -19.565 -24.798 11.072 1.00 44.00 100 PRO A CA 1
ATOM 798 C C . PRO A 1 100 ? -19.261 -23.507 11.839 1.00 44.00 100 PRO A C 1
ATOM 800 O O . PRO A 1 100 ? -18.275 -23.505 12.589 1.00 44.00 100 PRO A O 1
ATOM 803 N N . PRO A 1 101 ? -20.032 -22.417 11.653 1.00 51.53 101 PRO A N 1
ATOM 804 C CA . PRO A 1 101 ? -19.802 -21.142 12.346 1.00 51.53 101 PRO A CA 1
ATOM 805 C C . PRO A 1 101 ? -19.524 -21.355 13.845 1.00 51.53 101 PRO A C 1
ATOM 807 O O . PRO A 1 101 ? -18.603 -20.781 14.430 1.00 51.53 101 PRO A O 1
ATOM 810 N N . ASN A 1 102 ? -20.231 -22.339 14.396 1.00 52.28 102 ASN A N 1
ATOM 811 C CA . ASN A 1 102 ? -20.211 -22.808 15.768 1.00 52.28 102 ASN A CA 1
ATOM 812 C C . ASN A 1 102 ? -18.830 -23.313 16.235 1.00 52.28 102 ASN A C 1
ATOM 814 O O . ASN A 1 102 ? -18.487 -23.098 17.390 1.00 52.28 102 ASN A O 1
ATOM 818 N N . TRP A 1 103 ? -18.010 -23.946 15.381 1.00 52.97 103 TRP A N 1
ATOM 819 C CA . TRP A 1 103 ? -16.719 -24.530 15.796 1.00 52.97 103 TRP A CA 1
ATOM 820 C C . TRP A 1 103 ? -15.635 -23.468 16.026 1.00 52.97 103 TRP A C 1
ATOM 822 O O . TRP A 1 103 ? -14.916 -23.504 17.027 1.00 52.97 103 TRP A O 1
ATOM 832 N N . ARG A 1 104 ? -15.520 -22.481 15.124 1.00 57.53 104 ARG A N 1
ATOM 833 C CA . ARG A 1 104 ? -14.571 -21.364 15.308 1.00 57.53 104 ARG A CA 1
ATOM 834 C C . ARG A 1 104 ? -15.004 -20.487 16.475 1.00 57.53 104 ARG A C 1
ATOM 836 O O . ARG A 1 104 ? -14.177 -20.106 17.299 1.00 57.53 104 ARG A O 1
ATOM 843 N N . GLN A 1 105 ? -16.305 -20.228 16.571 1.00 60.00 105 GLN A N 1
ATOM 844 C CA . GLN A 1 105 ? -16.893 -19.465 17.659 1.00 60.00 105 GLN A CA 1
ATOM 845 C C . GLN A 1 105 ? -16.681 -20.149 19.017 1.00 60.00 105 GLN A C 1
ATOM 847 O O . GLN A 1 105 ? -16.217 -19.493 19.947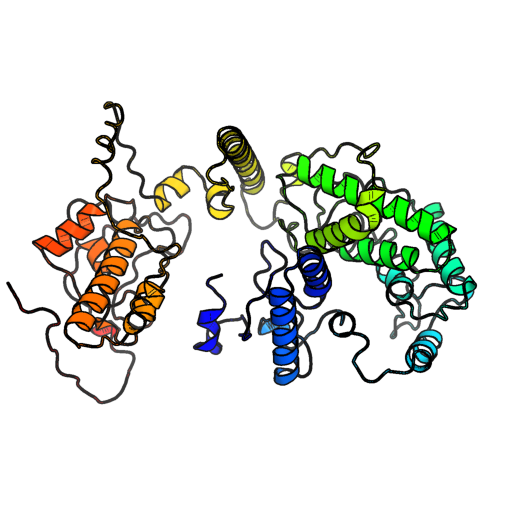 1.00 60.00 105 GLN A O 1
ATOM 852 N N . SER A 1 106 ? -16.914 -21.463 19.132 1.00 61.84 106 SER A N 1
ATOM 853 C CA . SER A 1 106 ? -16.732 -22.192 20.395 1.00 61.84 106 SER A CA 1
ATOM 854 C C . SER A 1 106 ? -15.279 -22.189 20.873 1.00 61.84 106 SER A C 1
ATOM 856 O O . SER A 1 106 ? -15.024 -22.119 22.072 1.00 61.84 106 SER A O 1
ATOM 858 N N . LYS A 1 107 ? -14.306 -22.241 19.952 1.00 66.50 107 LYS A N 1
ATOM 859 C CA . LYS A 1 107 ? -12.877 -22.187 20.301 1.00 66.50 107 LYS A CA 1
ATOM 860 C C . LYS A 1 107 ? -12.428 -20.779 20.690 1.00 66.50 107 LYS A C 1
ATOM 862 O O . LYS A 1 107 ? -11.743 -20.634 21.696 1.00 66.50 107 LYS A O 1
ATOM 867 N N . ILE A 1 108 ? -12.857 -19.747 19.960 1.00 67.00 108 ILE A N 1
ATOM 868 C CA . ILE A 1 108 ? -12.522 -18.345 20.270 1.00 67.00 108 ILE A CA 1
ATOM 869 C C . ILE A 1 108 ? -13.163 -17.894 21.590 1.00 67.00 108 ILE A C 1
ATOM 871 O O . ILE A 1 108 ? -12.541 -17.167 22.364 1.00 67.00 108 ILE A O 1
ATOM 875 N N . GLN A 1 109 ? -14.382 -18.350 21.890 1.00 66.75 109 GLN A N 1
ATOM 876 C CA . GLN A 1 109 ? -15.028 -18.085 23.179 1.00 66.75 109 GLN A CA 1
ATOM 877 C C . GLN A 1 109 ? -14.300 -18.733 24.365 1.00 66.75 109 GLN A C 1
ATOM 879 O O . GLN A 1 109 ? -14.443 -18.237 25.485 1.00 66.75 109 GLN A O 1
ATOM 884 N N . GLY A 1 110 ? -13.535 -19.803 24.117 1.00 67.12 110 GLY A N 1
ATOM 885 C CA . GLY A 1 110 ? -12.700 -20.491 25.103 1.00 67.12 110 GLY A CA 1
ATOM 886 C C . GLY A 1 110 ? -11.300 -19.898 25.285 1.00 67.12 110 GLY A C 1
ATOM 887 O O . GLY A 1 110 ? -10.572 -20.364 26.157 1.00 67.12 110 GLY A O 1
ATOM 888 N N . LEU A 1 111 ? -10.909 -18.891 24.495 1.00 73.00 111 LEU A N 1
ATOM 889 C CA . LEU A 1 111 ? -9.639 -18.191 24.699 1.00 73.00 111 LEU A CA 1
ATOM 890 C C . LEU A 1 111 ? -9.690 -17.321 25.967 1.00 73.00 111 LEU A C 1
ATOM 892 O O . LEU A 1 111 ? -10.756 -16.776 26.284 1.00 73.00 111 LEU A O 1
ATOM 896 N N . PRO A 1 112 ? -8.553 -17.141 26.667 1.00 72.31 112 PRO A N 1
ATOM 897 C CA . PRO A 1 112 ? -8.451 -16.213 27.787 1.00 72.31 112 PRO A CA 1
ATOM 898 C C . PRO A 1 112 ? -8.975 -14.822 27.409 1.00 72.31 112 PRO A C 1
ATOM 900 O O . PRO A 1 112 ? -8.489 -14.188 26.474 1.00 72.31 112 PRO A O 1
ATOM 903 N N . ARG A 1 113 ? -10.005 -14.355 28.121 1.00 76.75 113 ARG A N 1
ATOM 904 C CA . ARG A 1 113 ? -10.621 -13.040 27.911 1.00 76.75 113 ARG A CA 1
ATOM 905 C C . ARG A 1 113 ? -11.291 -12.540 29.182 1.00 76.75 113 ARG A C 1
ATOM 907 O O . ARG A 1 113 ? -11.757 -13.333 29.999 1.00 76.75 113 ARG A O 1
ATOM 914 N N . LYS A 1 114 ? -11.440 -11.222 29.279 1.00 79.75 114 LYS A N 1
ATOM 915 C CA . LYS A 1 114 ? -12.308 -10.566 30.263 1.00 79.75 114 LYS A CA 1
ATOM 916 C C . LYS A 1 114 ? -13.711 -10.451 29.681 1.00 79.75 114 LYS A C 1
ATOM 918 O O . LYS A 1 114 ? -13.947 -9.640 28.784 1.00 79.75 114 LYS A O 1
ATOM 923 N N . LYS A 1 115 ? -14.634 -11.318 30.116 1.00 76.38 115 LYS A N 1
ATOM 924 C CA . LYS A 1 115 ? -15.986 -11.424 29.526 1.00 76.38 115 LYS A CA 1
ATOM 925 C C . LYS A 1 115 ? -16.736 -10.092 29.579 1.00 76.38 115 LYS A C 1
ATOM 927 O O . LYS A 1 115 ? -17.437 -9.752 28.628 1.00 76.38 115 LYS A O 1
ATOM 932 N N . GLU A 1 116 ? -16.527 -9.348 30.655 1.00 78.81 116 GLU A N 1
ATOM 933 C CA . GLU A 1 116 ? -17.063 -8.023 30.932 1.00 78.81 116 GLU A CA 1
ATOM 934 C C . GLU A 1 116 ? -16.576 -6.950 29.946 1.00 78.81 116 GLU A C 1
ATOM 936 O O . GLU A 1 116 ? -17.313 -6.013 29.661 1.00 78.81 116 GLU A O 1
ATOM 941 N N . HIS A 1 117 ? -15.381 -7.096 29.364 1.00 81.00 117 HIS A N 1
ATOM 942 C CA . HIS A 1 117 ? -14.843 -6.127 28.403 1.00 81.00 117 HIS A CA 1
ATOM 943 C C . HIS A 1 117 ? -15.336 -6.365 26.970 1.00 81.00 117 HIS A C 1
ATOM 945 O O . HIS A 1 117 ? -15.151 -5.505 26.114 1.00 81.00 117 HIS A O 1
ATOM 951 N N . GLY A 1 118 ? -15.912 -7.533 26.670 1.00 77.25 118 GLY A N 1
ATOM 952 C CA . GLY A 1 118 ? -16.417 -7.881 25.336 1.00 77.25 118 GLY A CA 1
ATOM 953 C C . GLY A 1 118 ? -15.354 -8.081 24.247 1.00 77.25 118 GLY A C 1
ATOM 954 O O . GLY A 1 118 ? -15.651 -8.751 23.266 1.00 77.25 118 GLY A O 1
ATOM 955 N N . ILE A 1 119 ? -14.135 -7.561 24.417 1.00 80.56 119 ILE A N 1
ATOM 956 C CA . ILE A 1 119 ? -13.004 -7.704 23.488 1.00 80.56 119 ILE A CA 1
ATOM 957 C C . ILE A 1 119 ? -12.045 -8.829 23.901 1.00 80.56 119 ILE A C 1
ATOM 959 O O . ILE A 1 119 ? -12.068 -9.314 25.035 1.00 80.56 119 ILE A O 1
ATOM 963 N N . TRP A 1 120 ? -11.180 -9.220 22.967 1.00 82.50 120 TRP A N 1
ATOM 964 C CA . TRP A 1 120 ? -10.076 -10.145 23.204 1.00 82.50 120 TRP A CA 1
ATOM 965 C C . TRP A 1 120 ? -8.779 -9.360 23.313 1.00 82.50 120 TRP A C 1
ATOM 967 O O . TRP A 1 120 ? -8.561 -8.401 22.571 1.00 82.50 120 TRP A O 1
ATOM 977 N N . TYR A 1 121 ? -7.941 -9.799 24.241 1.00 86.94 121 TYR A N 1
ATOM 978 C CA . TYR A 1 121 ? -6.596 -9.290 24.437 1.00 86.94 121 TYR A CA 1
ATOM 979 C C . TYR A 1 121 ? -5.601 -10.355 24.022 1.00 86.94 121 TYR A C 1
ATOM 981 O O . TYR A 1 121 ? -5.898 -11.551 24.093 1.00 86.94 121 TYR A O 1
ATOM 989 N N . ASP A 1 122 ? -4.409 -9.916 23.646 1.00 89.62 122 ASP A N 1
ATOM 990 C CA . ASP A 1 122 ? -3.302 -10.837 23.463 1.00 89.62 122 ASP A CA 1
ATOM 991 C C . ASP A 1 122 ? -2.946 -11.458 24.820 1.00 89.62 122 ASP A C 1
ATOM 993 O O . ASP A 1 122 ? -2.847 -10.768 25.841 1.00 89.62 122 ASP A O 1
ATOM 997 N N . TYR A 1 123 ? -2.805 -12.781 24.837 1.00 89.56 123 TYR A N 1
ATOM 998 C CA . TYR A 1 123 ? -2.481 -13.550 26.031 1.00 89.56 123 TYR A CA 1
ATOM 999 C C . TYR A 1 123 ? -1.003 -13.926 26.009 1.00 89.56 123 TYR A C 1
ATOM 1001 O O . TYR A 1 123 ? -0.526 -14.549 25.059 1.00 89.56 123 TYR A O 1
ATOM 1009 N N . ASN A 1 124 ? -0.278 -13.548 27.056 1.00 90.81 124 ASN A N 1
ATOM 1010 C CA . ASN A 1 124 ? 1.108 -13.937 27.235 1.00 90.81 124 ASN A CA 1
ATOM 1011 C C . ASN A 1 124 ? 1.155 -15.335 27.866 1.00 90.81 124 ASN A C 1
ATOM 1013 O O . ASN A 1 124 ? 0.746 -15.520 29.011 1.00 90.81 124 ASN A O 1
ATOM 1017 N N . MET A 1 125 ? 1.650 -16.313 27.105 1.00 91.19 125 MET A N 1
ATOM 1018 C CA . MET A 1 125 ? 1.736 -17.713 27.534 1.00 91.19 125 MET A CA 1
ATOM 1019 C C . MET A 1 125 ? 2.776 -17.941 28.638 1.00 91.19 125 MET A C 1
ATOM 1021 O O . MET A 1 125 ? 2.602 -18.863 29.430 1.00 91.19 125 MET A O 1
ATOM 1025 N N . ASP A 1 126 ? 3.821 -17.112 28.707 1.00 92.44 126 ASP A N 1
ATOM 1026 C CA . ASP A 1 126 ? 4.908 -17.261 29.680 1.00 92.44 126 ASP A CA 1
ATOM 1027 C C . ASP A 1 126 ? 4.497 -16.715 31.052 1.00 92.44 126 ASP A C 1
ATOM 1029 O O . ASP A 1 126 ? 4.718 -17.355 32.078 1.00 92.44 126 ASP A O 1
ATOM 1033 N N . SER A 1 127 ? 3.868 -15.534 31.082 1.00 93.75 127 SER A N 1
ATOM 1034 C CA . SER A 1 127 ? 3.394 -14.909 32.327 1.00 93.75 127 SER A CA 1
ATOM 1035 C C . SER A 1 127 ? 1.973 -15.315 32.716 1.00 93.75 127 SER A C 1
ATOM 1037 O O . SER A 1 127 ? 1.543 -15.052 33.837 1.00 93.75 127 SER A O 1
ATOM 1039 N N . GLY A 1 128 ? 1.212 -15.899 31.791 1.00 90.75 128 GLY A N 1
ATOM 1040 C CA . GLY A 1 128 ? -0.198 -16.226 31.976 1.00 90.75 128 GLY A CA 1
ATOM 1041 C C . GLY A 1 128 ? -1.123 -15.007 32.082 1.00 90.75 128 GLY A C 1
ATOM 1042 O O . GLY A 1 128 ? -2.234 -15.129 32.604 1.00 90.75 128 GLY A O 1
ATOM 1043 N N . THR A 1 129 ? -0.686 -13.828 31.622 1.00 91.81 129 THR A N 1
ATOM 1044 C CA . THR A 1 129 ? -1.415 -12.555 31.764 1.00 91.81 129 THR A CA 1
ATOM 1045 C C . THR A 1 129 ? -1.977 -12.040 30.437 1.00 91.81 129 THR A C 1
ATOM 1047 O O . THR A 1 129 ? -1.493 -12.372 29.356 1.00 91.81 129 THR A O 1
ATOM 1050 N N . LEU A 1 130 ? -3.019 -11.206 30.511 1.00 91.00 130 LEU A N 1
ATOM 1051 C CA . LEU A 1 130 ? -3.597 -10.517 29.352 1.00 91.00 130 LEU A CA 1
ATOM 1052 C C . LEU A 1 130 ? -2.932 -9.151 29.156 1.00 91.00 130 LEU A C 1
ATOM 1054 O O . LEU A 1 130 ? -2.748 -8.409 30.121 1.00 91.00 130 LEU A O 1
ATOM 1058 N N . ASN A 1 131 ? -2.632 -8.793 27.908 1.00 90.50 131 ASN A N 1
ATOM 1059 C CA . ASN A 1 131 ? -2.192 -7.449 27.551 1.00 90.50 131 ASN A CA 1
ATOM 1060 C C . ASN A 1 131 ? -3.402 -6.536 27.317 1.00 90.50 131 ASN A C 1
ATOM 1062 O O . ASN A 1 131 ? -4.018 -6.565 26.256 1.00 90.50 131 ASN A O 1
ATOM 1066 N N . GLU A 1 132 ? -3.744 -5.716 28.310 1.00 88.75 132 GLU A N 1
ATOM 1067 C CA . GLU A 1 132 ? -4.933 -4.854 28.263 1.00 88.75 132 GLU A CA 1
ATOM 1068 C C . GLU A 1 132 ? -4.736 -3.523 27.522 1.00 88.75 132 GLU A C 1
ATOM 1070 O O . GLU A 1 132 ? -5.675 -2.722 27.442 1.00 88.75 132 GLU A O 1
ATOM 1075 N N . ALA A 1 133 ? -3.541 -3.288 26.970 1.00 90.00 133 ALA A N 1
ATOM 1076 C CA . ALA A 1 133 ? -3.271 -2.152 26.101 1.00 90.00 133 ALA A CA 1
ATOM 1077 C C . ALA A 1 133 ? -4.153 -2.196 24.845 1.00 90.00 133 ALA A C 1
ATOM 1079 O O . ALA A 1 133 ? -4.502 -3.259 24.325 1.00 90.00 133 ALA A O 1
ATOM 1080 N N . TYR A 1 134 ? -4.514 -1.019 24.336 1.00 91.44 134 TYR A N 1
ATOM 1081 C CA . TYR A 1 134 ? -5.262 -0.940 23.089 1.00 91.44 134 TYR A CA 1
ATOM 1082 C C . TYR A 1 134 ? -4.325 -1.105 21.891 1.00 91.44 134 TYR A C 1
ATOM 1084 O O . TYR A 1 134 ? -3.380 -0.329 21.724 1.00 91.44 134 TYR A O 1
ATOM 1092 N N . TYR A 1 135 ? -4.685 -2.042 21.017 1.00 93.31 135 TYR A N 1
ATOM 1093 C CA . TYR A 1 135 ? -4.148 -2.184 19.670 1.00 93.31 135 TYR A CA 1
ATOM 1094 C C . TYR A 1 135 ? -5.291 -2.317 18.666 1.00 93.31 135 TYR A C 1
ATOM 1096 O O . TYR A 1 135 ? -6.342 -2.869 18.977 1.00 93.31 135 TYR A O 1
ATOM 1104 N N . GLY A 1 136 ? -5.081 -1.896 17.421 1.00 91.50 136 GLY A N 1
ATOM 1105 C CA . GLY A 1 136 ? -6.075 -1.988 16.349 1.00 91.50 136 GLY A CA 1
ATOM 1106 C C . GLY A 1 136 ? -6.561 -3.414 16.054 1.00 91.50 136 GLY A C 1
ATOM 1107 O O . GLY A 1 136 ? -7.638 -3.598 15.487 1.00 91.50 136 GLY A O 1
ATOM 1108 N N . SER A 1 137 ? -5.815 -4.436 16.489 1.00 90.31 137 SER A N 1
ATOM 1109 C CA . SER A 1 137 ? -6.216 -5.846 16.432 1.00 90.31 137 SER A CA 1
ATOM 1110 C C . SER A 1 137 ? -7.514 -6.140 17.193 1.00 90.31 137 SER A C 1
ATOM 1112 O O . SER A 1 137 ? -8.206 -7.090 16.827 1.00 90.31 137 SER A O 1
ATOM 1114 N N . VAL A 1 138 ? -7.924 -5.301 18.157 1.00 85.12 138 VAL A N 1
ATOM 1115 C CA . VAL A 1 138 ? -9.219 -5.448 18.854 1.00 85.12 138 VAL A CA 1
ATOM 1116 C C . VAL A 1 138 ? -10.421 -5.328 17.912 1.00 85.12 138 VAL A C 1
ATOM 1118 O O . VAL A 1 138 ? -11.513 -5.777 18.250 1.00 85.12 138 VAL A O 1
ATOM 1121 N N . ALA A 1 139 ? -10.239 -4.755 16.717 1.00 86.00 139 ALA A N 1
ATOM 1122 C CA . ALA A 1 139 ? -11.266 -4.721 15.683 1.00 86.00 139 ALA A CA 1
ATOM 1123 C C . ALA A 1 139 ? -11.479 -6.085 15.006 1.00 86.00 139 ALA A C 1
ATOM 1125 O O . ALA A 1 139 ? -12.529 -6.301 14.401 1.00 86.00 139 ALA A O 1
ATOM 1126 N N . MET A 1 140 ? -10.512 -7.008 15.089 1.00 87.38 140 MET A N 1
ATOM 1127 C CA . MET A 1 140 ? -10.540 -8.272 14.351 1.00 87.38 140 MET A CA 1
ATOM 1128 C C . MET A 1 140 ? -11.804 -9.093 14.650 1.00 87.38 140 MET A C 1
ATOM 1130 O O . MET A 1 140 ? -12.461 -9.487 13.688 1.00 87.38 140 MET A O 1
ATOM 1134 N N . PRO A 1 141 ? -12.232 -9.299 15.913 1.00 83.44 141 PRO A N 1
ATOM 1135 C CA . PRO A 1 141 ? -13.436 -10.073 16.204 1.00 83.44 141 PRO A CA 1
ATOM 1136 C C . PRO A 1 141 ? -14.718 -9.466 15.629 1.00 83.44 141 PRO A C 1
ATOM 1138 O O . PRO A 1 141 ? -15.556 -10.200 15.097 1.00 83.44 141 PRO A O 1
ATOM 1141 N N . LEU A 1 142 ? -14.839 -8.132 15.661 1.00 84.25 142 LEU A N 1
ATOM 1142 C CA . LEU A 1 142 ? -15.923 -7.404 14.994 1.00 84.25 142 LEU A CA 1
ATOM 1143 C C . LEU A 1 142 ? -15.865 -7.607 13.478 1.00 84.25 142 LEU A C 1
ATOM 1145 O O . LEU A 1 142 ? -16.861 -7.959 12.847 1.00 84.25 142 LEU A O 1
ATOM 1149 N N . PHE A 1 143 ? -14.677 -7.443 12.904 1.00 87.94 143 PHE A N 1
ATOM 1150 C CA . PHE A 1 143 ? -14.424 -7.507 11.472 1.00 87.94 143 PHE A CA 1
ATOM 1151 C C . PHE A 1 143 ? -14.648 -8.900 10.859 1.00 87.94 143 PHE A C 1
ATOM 1153 O O . PHE A 1 143 ? -15.188 -9.016 9.751 1.00 87.94 143 PHE A O 1
ATOM 1160 N N . VAL A 1 144 ? -14.233 -9.973 11.540 1.00 81.75 144 VAL A N 1
ATOM 1161 C CA . VAL A 1 144 ? -14.449 -11.363 11.090 1.00 81.75 144 VAL A CA 1
ATOM 1162 C C . VAL A 1 144 ? -15.752 -11.969 11.604 1.00 81.75 144 VAL A C 1
ATOM 1164 O O . VAL A 1 144 ? -16.070 -13.094 11.231 1.00 81.75 144 VAL A O 1
ATOM 1167 N N . ARG A 1 145 ? -16.513 -11.231 12.423 1.00 79.25 145 ARG A N 1
ATOM 1168 C CA . ARG A 1 145 ? -17.782 -11.667 13.026 1.00 79.25 145 ARG A CA 1
ATOM 1169 C C . ARG A 1 145 ? -17.653 -12.989 13.789 1.00 79.25 145 ARG A C 1
ATOM 1171 O O . ARG A 1 145 ? -18.513 -13.855 13.691 1.00 79.25 145 ARG A O 1
ATOM 1178 N N . CYS A 1 146 ? -16.572 -13.159 14.552 1.00 75.94 146 CYS A N 1
ATOM 1179 C CA . CYS A 1 146 ? -16.352 -14.364 15.362 1.00 75.94 146 CYS A CA 1
ATOM 1180 C C . CYS A 1 146 ? -17.034 -14.283 16.741 1.00 75.94 146 CYS A C 1
ATOM 1182 O O . CYS A 1 146 ? -16.437 -14.570 17.778 1.00 75.94 146 CYS A O 1
ATOM 1184 N N . TYR A 1 147 ? -18.294 -13.867 16.744 1.00 73.38 147 TYR A N 1
ATOM 1185 C CA . TYR A 1 147 ? -19.201 -13.822 17.887 1.00 73.38 147 TYR A CA 1
ATOM 1186 C C . TYR A 1 147 ? -20.582 -14.273 17.406 1.00 73.38 147 TYR A C 1
ATOM 1188 O O . TYR A 1 147 ? -20.804 -14.376 16.199 1.00 73.38 147 TYR A O 1
ATOM 1196 N N . ASP A 1 148 ? -21.498 -14.561 18.330 1.00 71.19 148 ASP A N 1
ATOM 1197 C CA . ASP A 1 148 ? -22.866 -14.875 17.925 1.00 71.19 148 ASP A CA 1
ATOM 1198 C C . ASP A 1 148 ? -23.471 -13.615 17.309 1.00 71.19 148 ASP A C 1
ATOM 1200 O O . ASP A 1 148 ? -23.666 -12.617 17.997 1.00 71.19 148 ASP A O 1
ATOM 1204 N N . THR A 1 149 ? -23.727 -13.636 16.004 1.00 64.69 149 THR A N 1
ATOM 1205 C CA . THR A 1 149 ? -24.248 -12.466 15.294 1.00 64.69 149 THR A CA 1
ATOM 1206 C C . THR A 1 149 ? -25.685 -12.128 15.690 1.00 64.69 149 THR A C 1
ATOM 1208 O O . THR A 1 149 ? -26.149 -11.045 15.348 1.00 64.69 149 THR A O 1
ATOM 1211 N N . ILE A 1 150 ? -26.375 -13.037 16.390 1.00 66.50 150 ILE A N 1
ATOM 1212 C CA . ILE A 1 150 ? -27.684 -12.805 17.011 1.00 66.50 150 ILE A CA 1
ATOM 1213 C C . ILE A 1 150 ? -27.508 -12.162 18.403 1.00 66.50 150 ILE A C 1
ATOM 1215 O O . ILE A 1 150 ? -28.355 -11.375 18.825 1.00 66.50 150 ILE A O 1
ATOM 1219 N N . ASP A 1 151 ? -26.390 -12.412 19.101 1.00 71.06 151 ASP A N 1
ATOM 1220 C CA . ASP A 1 151 ? -26.048 -11.741 20.366 1.00 71.06 151 ASP A CA 1
ATOM 1221 C C . ASP A 1 151 ? -25.505 -10.325 20.118 1.00 71.06 151 ASP A C 1
ATOM 1223 O O . ASP A 1 151 ? -24.296 -10.055 20.149 1.00 71.06 151 ASP A O 1
ATOM 1227 N N . LEU A 1 152 ? -26.435 -9.385 19.947 1.00 70.75 152 LEU A N 1
ATOM 1228 C CA . LEU A 1 152 ? -26.135 -7.954 19.871 1.00 70.75 152 LEU A CA 1
ATOM 1229 C C . LEU A 1 152 ? -25.389 -7.441 21.117 1.00 70.75 152 LEU A C 1
ATOM 1231 O O . LEU A 1 152 ? -24.642 -6.466 21.025 1.00 70.75 152 LEU A O 1
ATOM 1235 N N . GLY A 1 153 ? -25.529 -8.104 22.270 1.00 80.62 153 GLY A N 1
ATOM 1236 C CA . GLY A 1 153 ? -24.873 -7.712 23.514 1.00 80.62 153 GLY A CA 1
ATOM 1237 C C . GLY A 1 153 ? -23.353 -7.858 23.461 1.00 80.62 153 GLY A C 1
ATOM 1238 O O . GLY A 1 153 ? -22.637 -7.049 24.050 1.00 80.62 153 GLY A O 1
ATOM 1239 N N . THR A 1 154 ? -22.828 -8.856 22.745 1.00 79.94 154 THR A N 1
ATOM 1240 C CA . THR A 1 154 ? -21.374 -9.031 22.596 1.00 79.94 154 THR A CA 1
ATOM 1241 C C . THR A 1 154 ? -20.761 -7.936 21.722 1.00 79.94 154 THR A C 1
ATOM 1243 O O . THR A 1 154 ? -19.759 -7.343 22.124 1.00 79.94 154 THR A O 1
ATOM 1246 N N . ALA A 1 155 ? -21.379 -7.612 20.583 1.00 82.75 155 ALA A N 1
ATOM 1247 C CA . ALA A 1 155 ? -20.935 -6.508 19.729 1.00 82.75 155 ALA A CA 1
ATOM 1248 C C . ALA A 1 155 ? -21.021 -5.151 20.453 1.00 82.75 155 ALA A C 1
ATOM 1250 O O . ALA A 1 155 ? -20.080 -4.359 20.397 1.00 82.75 155 ALA A O 1
ATOM 1251 N N . GLU A 1 156 ? -22.102 -4.923 21.204 1.00 87.88 156 GLU A N 1
ATOM 1252 C CA . GLU A 1 156 ? -22.293 -3.707 21.997 1.00 87.88 156 GLU A CA 1
ATOM 1253 C C . GLU A 1 156 ? -21.227 -3.565 23.095 1.00 87.88 156 GLU A C 1
ATOM 1255 O O . GLU A 1 156 ? -20.639 -2.497 23.236 1.00 87.88 156 GLU A O 1
ATOM 1260 N N . ARG A 1 157 ? -20.891 -4.637 23.829 1.00 87.81 157 ARG A N 1
ATOM 1261 C CA . ARG A 1 157 ? -19.804 -4.602 24.828 1.00 87.81 157 ARG A CA 1
ATOM 1262 C C . ARG A 1 157 ? -18.449 -4.274 24.202 1.00 87.81 157 ARG A C 1
ATOM 1264 O O . ARG A 1 157 ? -17.685 -3.500 24.776 1.00 87.81 157 ARG A O 1
ATOM 1271 N N . MET A 1 158 ? -18.152 -4.826 23.020 1.00 87.62 158 MET A N 1
ATOM 1272 C CA . MET A 1 158 ? -16.932 -4.464 22.287 1.00 87.62 158 MET A CA 1
ATOM 1273 C C . MET A 1 158 ? -16.907 -2.971 21.967 1.00 87.62 158 MET A C 1
ATOM 1275 O O . MET A 1 158 ? -15.882 -2.317 22.159 1.00 87.62 158 MET A O 1
ATOM 1279 N N . PHE A 1 159 ? -18.038 -2.423 21.520 1.00 91.31 159 PHE A N 1
ATOM 1280 C CA . PHE A 1 159 ? -18.151 -1.004 21.216 1.00 91.31 159 PHE A CA 1
ATOM 1281 C C . PHE A 1 159 ? -18.009 -0.123 22.463 1.00 91.31 159 PHE A C 1
ATOM 1283 O O . PHE A 1 159 ? -17.204 0.805 22.460 1.00 91.31 159 PHE A O 1
ATOM 1290 N N . GLN A 1 160 ? -18.678 -0.472 23.563 1.00 92.31 160 GLN A N 1
ATOM 1291 C CA . GLN A 1 160 ? -18.537 0.209 24.855 1.00 92.31 160 GLN A CA 1
ATOM 1292 C C . GLN A 1 160 ? -17.087 0.220 25.345 1.00 92.31 160 GLN A C 1
ATOM 1294 O O . GLN A 1 160 ? -16.628 1.199 25.936 1.00 92.31 160 GLN A O 1
ATOM 1299 N N . ARG A 1 161 ? -16.321 -0.844 25.074 1.00 91.56 161 ARG A N 1
ATOM 1300 C CA . ARG A 1 161 ? -14.901 -0.868 25.424 1.00 91.56 161 ARG A CA 1
ATOM 1301 C C . ARG A 1 161 ? -14.071 0.104 24.585 1.00 91.56 161 ARG A C 1
ATOM 1303 O O . ARG A 1 161 ? -13.164 0.728 25.130 1.00 91.56 161 ARG A O 1
ATOM 1310 N N . LEU A 1 162 ? -14.385 0.273 23.299 1.00 92.00 162 LEU A N 1
ATOM 1311 C CA . LEU A 1 162 ? -13.767 1.311 22.464 1.00 92.00 162 LEU A CA 1
ATOM 1312 C C . LEU A 1 162 ? -14.101 2.716 22.978 1.00 92.00 162 LEU A C 1
ATOM 1314 O O . LEU A 1 162 ? -13.221 3.571 23.014 1.00 92.00 162 LEU A O 1
ATOM 1318 N N . GLU A 1 163 ? -15.335 2.942 23.430 1.00 93.62 163 GLU A N 1
ATOM 1319 C CA . GLU A 1 163 ? -15.744 4.212 24.044 1.00 93.62 163 GLU A CA 1
ATOM 1320 C C . GLU A 1 163 ? -15.031 4.475 25.372 1.00 93.62 163 GLU A C 1
ATOM 1322 O O . GLU A 1 163 ? -14.685 5.615 25.672 1.00 93.62 163 GLU A O 1
ATOM 1327 N N . LEU A 1 164 ? -14.749 3.432 26.158 1.00 93.00 164 LEU A N 1
ATOM 1328 C CA . LEU A 1 164 ? -13.942 3.571 27.366 1.00 93.00 164 LEU A CA 1
ATOM 1329 C C . LEU A 1 164 ? -12.511 4.012 27.033 1.00 93.00 164 LEU A C 1
ATOM 1331 O O . LEU A 1 164 ? -12.008 4.948 27.654 1.00 93.00 164 LEU A O 1
ATOM 1335 N N . PHE A 1 165 ? -11.875 3.387 26.037 1.00 92.81 165 PHE A N 1
ATOM 1336 C CA . PHE A 1 165 ? -10.557 3.821 25.567 1.00 92.81 165 PHE A CA 1
ATOM 1337 C C . PHE A 1 165 ? -10.593 5.243 24.997 1.00 92.81 165 PHE A C 1
ATOM 1339 O O . PHE A 1 165 ? -9.650 6.007 25.196 1.00 92.81 165 PHE A O 1
ATOM 1346 N N . ASP A 1 166 ? -11.684 5.634 24.338 1.00 94.94 166 ASP A N 1
ATOM 1347 C CA . ASP A 1 166 ? -11.878 7.010 23.889 1.00 94.94 166 ASP A CA 1
ATOM 1348 C C . ASP A 1 166 ? -11.981 7.993 25.057 1.00 94.94 166 ASP A C 1
ATOM 1350 O O . ASP A 1 166 ? -11.297 9.012 25.076 1.00 94.94 166 ASP A O 1
ATOM 1354 N N . LYS A 1 167 ? -12.748 7.652 26.093 1.00 95.12 167 LYS A N 1
ATOM 1355 C CA . LYS A 1 167 ? -12.873 8.477 27.297 1.00 95.12 167 LYS A CA 1
ATOM 1356 C C . LYS A 1 167 ? -11.542 8.632 28.040 1.00 95.12 167 LYS A C 1
ATOM 1358 O O . LYS A 1 167 ? -11.276 9.699 28.586 1.00 95.12 167 LYS A O 1
ATOM 1363 N N . GLN A 1 168 ? -10.728 7.579 28.087 1.00 93.31 168 GLN A N 1
ATOM 1364 C CA . GLN A 1 168 ? -9.458 7.566 28.820 1.00 93.31 168 GLN A CA 1
ATOM 1365 C C . GLN A 1 168 ? -8.301 8.189 28.031 1.00 93.31 168 GLN A C 1
ATOM 1367 O O . GLN A 1 168 ? -7.439 8.839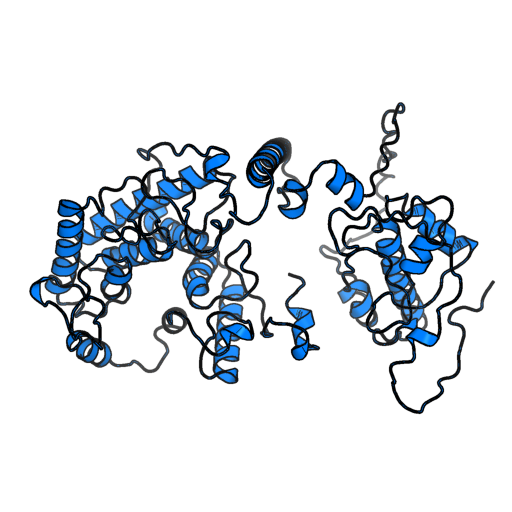 28.619 1.00 93.31 168 GLN A O 1
ATOM 1372 N N . HIS A 1 169 ? -8.274 7.993 26.711 1.00 91.75 169 HIS A N 1
ATOM 1373 C CA . HIS A 1 169 ? -7.100 8.282 25.885 1.00 91.75 169 HIS A CA 1
ATOM 1374 C C . HIS A 1 169 ? -7.412 8.995 24.562 1.00 91.75 169 HIS A C 1
ATOM 1376 O O . HIS A 1 169 ? -6.519 9.167 23.739 1.00 91.75 169 HIS A O 1
ATOM 1382 N N . LYS A 1 170 ? -8.659 9.427 24.338 1.00 92.31 170 LYS A N 1
ATOM 1383 C CA . LYS A 1 170 ? -9.111 10.127 23.120 1.00 92.31 170 LYS A CA 1
ATOM 1384 C C . LYS A 1 170 ? -8.952 9.311 21.827 1.00 92.31 170 LYS A C 1
ATOM 1386 O O . LYS A 1 170 ? -8.728 9.863 20.752 1.00 92.31 170 LYS A O 1
ATOM 1391 N N . LEU A 1 171 ? -9.089 7.990 21.928 1.00 93.50 171 LEU A N 1
ATOM 1392 C CA . LEU A 1 171 ? -8.934 7.033 20.833 1.00 93.50 171 LEU A CA 1
ATOM 1393 C C . LEU A 1 171 ? -9.740 7.374 19.557 1.00 93.50 171 LEU A C 1
ATOM 1395 O O . LEU A 1 171 ? -9.171 7.485 18.472 1.00 93.50 171 LEU A O 1
ATOM 1399 N N . LEU A 1 172 ? -11.063 7.512 19.664 1.00 93.38 172 LEU A N 1
ATOM 1400 C CA . LEU A 1 172 ? -11.969 7.822 18.548 1.00 93.38 172 LEU A CA 1
ATOM 1401 C C . LEU A 1 172 ? -12.028 9.333 18.263 1.00 93.38 172 LEU A C 1
ATOM 1403 O O . LEU A 1 172 ? -12.373 9.751 17.150 1.00 93.38 172 LEU A O 1
ATOM 1407 N N . GLY A 1 173 ? -11.667 10.151 19.254 1.00 90.75 173 GLY A N 1
ATOM 1408 C CA . GLY A 1 173 ? -11.604 11.608 19.195 1.00 90.75 173 GLY A CA 1
ATOM 1409 C C . GLY A 1 173 ? -10.428 12.182 18.397 1.00 90.75 173 GLY A C 1
ATOM 1410 O O . GLY A 1 173 ? -10.344 13.404 18.246 1.00 90.75 173 GLY A O 1
ATOM 1411 N N . HIS A 1 174 ? -9.529 11.351 17.864 1.00 92.50 174 HIS A N 1
ATOM 1412 C CA . HIS A 1 174 ? -8.481 11.814 16.956 1.00 92.50 174 HIS A CA 1
ATOM 1413 C C . HIS A 1 174 ? -9.073 12.372 15.641 1.00 92.50 174 HIS A C 1
ATOM 1415 O O . HIS A 1 174 ? -10.035 11.813 15.097 1.00 92.50 174 HIS A O 1
ATOM 1421 N N . PRO A 1 175 ? -8.526 13.488 15.117 1.00 90.44 175 PRO A N 1
ATOM 1422 C CA . PRO A 1 175 ? -9.127 14.225 14.001 1.00 90.44 175 PRO A CA 1
ATOM 1423 C C . PRO A 1 175 ? -9.025 13.516 12.648 1.00 90.44 175 PRO A C 1
ATOM 1425 O O . PRO A 1 175 ? -9.889 13.717 11.797 1.00 90.44 175 PRO A O 1
ATOM 1428 N N . PHE A 1 176 ? -7.996 12.691 12.447 1.00 92.38 176 PHE A N 1
ATOM 1429 C CA . PHE A 1 176 ? -7.691 12.103 11.140 1.00 92.38 176 PHE A CA 1
ATOM 1430 C C . PHE A 1 176 ? -7.998 10.608 11.037 1.00 92.38 176 PHE A C 1
ATOM 1432 O O . PHE A 1 176 ? -7.904 10.053 9.952 1.00 92.38 176 PHE A O 1
ATOM 1439 N N . GLY A 1 177 ? -8.392 9.958 12.133 1.00 93.50 177 GLY A N 1
ATOM 1440 C CA . GLY A 1 177 ? -8.642 8.517 12.210 1.00 93.50 177 GLY A CA 1
ATOM 1441 C C . GLY A 1 177 ? -8.188 7.952 13.554 1.00 93.50 177 GLY A C 1
ATOM 1442 O O . GLY A 1 177 ? -7.731 8.697 14.414 1.00 93.50 177 GLY A O 1
ATOM 1443 N N . VAL A 1 178 ? -8.326 6.643 13.740 1.00 95.31 178 VAL A N 1
ATOM 1444 C CA . VAL A 1 178 ? -8.009 5.948 14.995 1.00 95.31 178 VAL A CA 1
ATOM 1445 C C . VAL A 1 178 ? -6.556 5.450 14.962 1.00 95.31 178 VAL A C 1
ATOM 1447 O O . VAL A 1 178 ? -6.208 4.690 14.061 1.00 95.31 178 VAL A O 1
ATOM 1450 N N . PRO A 1 179 ? -5.664 5.840 15.881 1.00 95.50 179 PRO A N 1
ATOM 1451 C CA . PRO A 1 179 ? -4.297 5.323 15.872 1.00 95.50 179 PRO A CA 1
ATOM 1452 C C . PRO A 1 179 ? -4.266 3.809 16.143 1.00 95.50 179 PRO A C 1
ATOM 1454 O O . PRO A 1 179 ? -5.184 3.250 16.739 1.00 95.50 179 PRO A O 1
ATOM 1457 N N . VAL A 1 180 ? -3.225 3.120 15.667 1.00 95.19 180 VAL A N 1
ATOM 1458 C CA . VAL A 1 180 ? -3.107 1.657 15.789 1.00 95.19 180 VAL A CA 1
ATOM 1459 C C . VAL A 1 180 ? -2.827 1.203 17.223 1.00 95.19 180 VAL A C 1
ATOM 1461 O O . VAL A 1 180 ? -3.198 0.092 17.576 1.00 95.19 180 VAL A O 1
ATOM 1464 N N . SER A 1 181 ? -2.237 2.055 18.054 1.00 94.75 181 SER A N 1
ATOM 1465 C CA . SER A 1 181 ? -2.176 1.904 19.508 1.00 94.75 181 SER A CA 1
ATOM 1466 C C . SER A 1 181 ? -2.350 3.283 20.153 1.00 94.75 181 SER A C 1
ATOM 1468 O O . SER A 1 181 ? -2.320 4.296 19.453 1.00 94.75 181 SER A O 1
ATOM 1470 N N . ILE A 1 182 ? -2.609 3.345 21.462 1.00 90.56 182 ILE A N 1
ATOM 1471 C CA . ILE A 1 182 ? -2.784 4.631 22.180 1.00 90.56 182 ILE A CA 1
ATOM 1472 C C . ILE A 1 182 ? -2.095 4.662 23.549 1.00 90.56 182 ILE A C 1
ATOM 1474 O O . ILE A 1 182 ? -1.766 5.726 24.059 1.00 90.56 182 ILE A O 1
ATOM 1478 N N . THR A 1 183 ? -1.850 3.495 24.148 1.00 83.31 183 THR A N 1
ATOM 1479 C CA . THR A 1 183 ? -1.233 3.359 25.477 1.00 83.31 183 THR A CA 1
ATOM 1480 C C . THR A 1 183 ? 0.252 3.006 25.415 1.00 83.31 183 THR A C 1
ATOM 1482 O O . THR A 1 183 ? 0.892 2.870 26.453 1.00 83.31 183 THR A O 1
ATOM 1485 N N . VAL A 1 184 ? 0.800 2.824 24.212 1.00 83.81 184 VAL A N 1
ATOM 1486 C CA . VAL A 1 184 ? 2.192 2.424 23.989 1.00 83.81 184 VAL A CA 1
ATOM 1487 C C . VAL A 1 184 ? 2.981 3.644 23.549 1.00 83.81 184 VAL A C 1
ATOM 1489 O O . VAL A 1 184 ? 2.638 4.278 22.554 1.00 83.81 184 VAL A O 1
ATOM 1492 N N . ASN A 1 185 ? 4.044 3.962 24.283 1.00 82.44 185 ASN A N 1
ATOM 1493 C CA . ASN A 1 185 ? 4.993 4.990 23.885 1.00 82.44 185 ASN A CA 1
ATOM 1494 C C . ASN A 1 185 ? 6.224 4.315 23.277 1.00 82.44 185 ASN A C 1
ATOM 1496 O O . ASN A 1 185 ? 7.089 3.820 24.000 1.00 82.44 185 ASN A O 1
ATOM 1500 N N . SER A 1 186 ? 6.273 4.248 21.951 1.00 88.06 186 SER A N 1
ATOM 1501 C CA . SER A 1 186 ? 7.413 3.711 21.216 1.00 88.06 186 SER A CA 1
ATOM 1502 C C . SER A 1 186 ? 7.666 4.543 19.958 1.00 88.06 186 SER A C 1
ATOM 1504 O O . SER A 1 186 ? 6.806 5.291 19.499 1.00 88.06 186 SER A O 1
ATOM 1506 N N . SER A 1 187 ? 8.857 4.405 19.380 1.00 84.94 187 SER A N 1
ATOM 1507 C CA . SER A 1 187 ? 9.181 4.954 18.060 1.00 84.94 187 SER A CA 1
ATOM 1508 C C . SER A 1 187 ? 8.861 3.975 16.922 1.00 84.94 187 SER A C 1
ATOM 1510 O O . SER A 1 187 ? 9.311 4.178 15.793 1.00 84.94 187 SER A O 1
ATOM 1512 N N . GLN A 1 188 ? 8.126 2.889 17.192 1.00 89.50 188 GLN A N 1
ATOM 1513 C CA . GLN A 1 188 ? 7.842 1.842 16.213 1.00 89.50 188 GLN A CA 1
ATOM 1514 C C . GLN A 1 188 ? 6.688 2.218 15.282 1.00 89.50 188 GLN A C 1
ATOM 1516 O O . GLN A 1 188 ? 5.751 2.933 15.625 1.00 89.50 188 GLN A O 1
ATOM 1521 N N . GLN A 1 189 ? 6.731 1.685 14.062 1.00 89.25 189 GLN A N 1
ATOM 1522 C CA . GLN A 1 189 ? 5.750 2.020 13.027 1.00 89.25 189 GLN A CA 1
ATOM 1523 C C . GLN A 1 189 ? 4.334 1.473 13.274 1.00 89.25 189 GLN A C 1
ATOM 1525 O O . GLN A 1 189 ? 3.375 2.004 12.717 1.00 89.25 189 GLN A O 1
ATOM 1530 N N . TRP A 1 190 ? 4.211 0.410 14.075 1.00 94.00 190 TRP A N 1
ATOM 1531 C CA . TRP A 1 190 ? 2.939 -0.224 14.451 1.00 94.00 190 TRP A CA 1
ATOM 1532 C C . TRP A 1 190 ? 2.408 0.293 15.793 1.00 94.00 190 TRP A C 1
ATOM 1534 O O . TRP A 1 190 ? 1.607 -0.386 16.426 1.00 94.00 190 TRP A O 1
ATOM 1544 N N . ASP A 1 191 ? 2.827 1.493 16.198 1.00 94.19 191 ASP A N 1
ATOM 1545 C CA . ASP A 1 191 ? 2.387 2.147 17.424 1.00 94.19 191 ASP A CA 1
ATOM 1546 C C . ASP A 1 191 ? 1.932 3.593 17.199 1.00 94.19 191 ASP A C 1
ATOM 1548 O O . ASP A 1 191 ? 2.091 4.177 16.119 1.00 94.19 191 ASP A O 1
ATOM 1552 N N . PHE A 1 192 ? 1.334 4.169 18.240 1.00 94.06 192 PHE A N 1
ATOM 1553 C CA . PHE A 1 192 ? 1.028 5.588 18.333 1.00 94.06 192 PHE A CA 1
ATOM 1554 C C . PHE A 1 192 ? 2.244 6.456 17.939 1.00 94.06 192 PHE A C 1
ATOM 1556 O O . PHE A 1 192 ? 3.352 6.176 18.389 1.00 94.06 192 PHE A O 1
ATOM 1563 N N . PRO A 1 193 ? 2.075 7.521 17.129 1.00 93.38 193 PRO A N 1
ATOM 1564 C CA . PRO A 1 193 ? 0.816 8.125 16.690 1.00 93.38 193 PRO A CA 1
ATOM 1565 C C . PRO A 1 193 ? 0.308 7.611 15.335 1.00 93.38 193 PRO A C 1
ATOM 1567 O O . PRO A 1 193 ? -0.514 8.278 14.705 1.00 93.38 193 PRO A O 1
ATOM 1570 N N . ASN A 1 194 ? 0.796 6.476 14.830 1.00 95.38 194 ASN A N 1
ATOM 1571 C CA . ASN A 1 194 ? 0.462 6.041 13.477 1.00 95.38 194 ASN A CA 1
ATOM 1572 C C . ASN A 1 194 ? -0.965 5.486 13.370 1.00 95.38 194 ASN A C 1
ATOM 1574 O O . ASN A 1 194 ? -1.418 4.667 14.164 1.00 95.38 194 ASN A O 1
ATOM 1578 N N . ILE A 1 195 ? -1.658 5.896 12.316 1.00 96.00 195 ILE A N 1
ATOM 1579 C CA . ILE A 1 195 ? -2.896 5.327 11.803 1.00 96.00 195 ILE A CA 1
ATOM 1580 C C . ILE A 1 195 ? -2.527 4.427 10.629 1.00 96.00 195 ILE A C 1
ATOM 1582 O O . ILE A 1 195 ? -1.886 4.866 9.668 1.00 96.00 195 ILE A O 1
ATOM 1586 N N . LEU A 1 196 ? -2.976 3.173 10.691 1.00 96.31 196 LEU A N 1
ATOM 1587 C CA . LEU A 1 196 ? -2.763 2.194 9.632 1.00 96.31 196 LEU A CA 1
ATOM 1588 C C . LEU A 1 196 ? -4.072 1.912 8.883 1.00 96.31 196 LEU A C 1
ATOM 1590 O O . LEU A 1 196 ? -5.054 1.516 9.524 1.00 96.31 196 LEU A O 1
ATOM 1594 N N . PRO A 1 197 ? -4.104 2.076 7.544 1.00 96.44 197 PRO A N 1
ATOM 1595 C CA . PRO A 1 197 ? -5.306 1.868 6.735 1.00 96.44 197 PRO A CA 1
ATOM 1596 C C . PRO A 1 197 ? -5.982 0.503 6.944 1.00 96.44 197 PRO A C 1
ATOM 1598 O O . PRO A 1 197 ? -7.206 0.487 7.084 1.00 96.44 197 PRO A O 1
ATOM 1601 N N . PRO A 1 198 ? -5.243 -0.623 7.067 1.00 95.88 198 PRO A N 1
ATOM 1602 C CA . PRO A 1 198 ? -5.811 -1.907 7.473 1.00 95.88 198 PRO A CA 1
ATOM 1603 C C . PRO A 1 198 ? -6.664 -1.858 8.741 1.00 95.88 198 PRO A C 1
ATOM 1605 O O . PRO A 1 198 ? -7.796 -2.335 8.750 1.00 95.88 198 PRO A O 1
ATOM 1608 N N . SER A 1 199 ? -6.128 -1.258 9.808 1.00 95.50 199 SER A N 1
ATOM 1609 C CA . SER A 1 199 ? -6.792 -1.161 11.111 1.00 95.50 199 SER A CA 1
ATOM 1610 C C . SER A 1 199 ? -8.059 -0.306 11.025 1.00 95.50 199 SER A C 1
ATOM 1612 O O . SER A 1 199 ? -9.116 -0.715 11.504 1.00 95.50 199 SER A O 1
ATOM 1614 N N . GLN A 1 200 ? -7.981 0.836 10.324 1.00 96.06 200 GLN A N 1
ATOM 1615 C CA . GLN A 1 200 ? -9.145 1.703 10.092 1.00 96.06 200 GLN A CA 1
ATOM 1616 C C . GLN A 1 200 ? -10.253 0.963 9.369 1.00 96.06 200 GLN A C 1
ATOM 1618 O O . GLN A 1 200 ? -11.408 0.971 9.794 1.00 96.06 200 GLN A O 1
ATOM 1623 N N . HIS A 1 201 ? -9.880 0.316 8.267 1.00 96.69 201 HIS A N 1
ATOM 1624 C CA . HIS A 1 201 ? -10.822 -0.386 7.426 1.00 96.69 201 HIS A CA 1
ATOM 1625 C C . HIS A 1 201 ? -11.503 -1.528 8.186 1.00 96.69 201 HIS A C 1
ATOM 1627 O O . HIS A 1 201 ? -12.730 -1.610 8.172 1.00 96.69 201 HIS A O 1
ATOM 1633 N N . MET A 1 202 ? -10.736 -2.352 8.908 1.00 95.50 202 MET A N 1
ATOM 1634 C CA . MET A 1 202 ? -11.290 -3.456 9.698 1.00 95.50 202 MET A CA 1
ATOM 1635 C C . MET A 1 202 ? -12.273 -2.967 10.762 1.00 95.50 202 MET A C 1
ATOM 1637 O O . MET A 1 202 ? -13.341 -3.556 10.920 1.00 95.50 202 MET A O 1
ATOM 1641 N N . LEU A 1 203 ? -11.944 -1.880 11.464 1.00 95.44 203 LEU A N 1
ATOM 1642 C CA . LEU A 1 203 ? -12.814 -1.315 12.490 1.00 95.44 203 LEU A CA 1
ATOM 1643 C C . LEU A 1 203 ? -14.117 -0.767 11.895 1.00 95.44 203 LEU A C 1
ATOM 1645 O O . LEU A 1 203 ? -15.195 -1.121 12.368 1.00 95.44 203 LEU A O 1
ATOM 1649 N N . ILE A 1 204 ? -14.037 0.026 10.822 1.00 96.75 204 ILE A N 1
ATOM 1650 C CA . ILE A 1 204 ? -15.221 0.563 10.131 1.00 96.75 204 ILE A CA 1
ATOM 1651 C C . ILE A 1 204 ? -16.108 -0.575 9.616 1.00 96.75 204 ILE A C 1
ATOM 1653 O O . ILE A 1 204 ? -17.318 -0.566 9.833 1.00 96.75 204 ILE A O 1
ATOM 1657 N N . GLU A 1 205 ? -15.519 -1.575 8.962 1.00 94.38 205 GLU A N 1
ATOM 1658 C CA . GLU A 1 205 ? -16.255 -2.705 8.394 1.00 94.38 205 GLU A CA 1
ATOM 1659 C C . GLU A 1 205 ? -16.882 -3.596 9.476 1.00 94.38 205 GLU A C 1
ATOM 1661 O O . GLU A 1 205 ? -18.007 -4.071 9.311 1.00 94.38 205 GLU A O 1
ATOM 1666 N N . GLY A 1 206 ? -16.191 -3.794 10.602 1.00 91.75 206 GLY A N 1
ATOM 1667 C CA . GLY A 1 206 ? -16.721 -4.523 11.752 1.00 91.75 206 GLY A CA 1
ATOM 1668 C C . GLY A 1 206 ? -17.929 -3.826 12.381 1.00 91.75 206 GLY A C 1
ATOM 1669 O O . GLY A 1 206 ? -18.943 -4.472 12.639 1.00 91.75 206 GLY A O 1
ATOM 1670 N N . LEU A 1 207 ? -17.856 -2.504 12.568 1.00 93.75 207 LEU A N 1
ATOM 1671 C CA . LEU A 1 207 ? -18.967 -1.705 13.093 1.00 93.75 207 LEU A CA 1
ATOM 1672 C C . LEU A 1 207 ? -20.153 -1.663 12.119 1.00 93.75 207 LEU A C 1
ATOM 1674 O O . LEU A 1 207 ? -21.294 -1.859 12.533 1.00 93.75 207 LEU A O 1
ATOM 1678 N N . ARG A 1 208 ? -19.889 -1.492 10.819 1.00 93.75 208 ARG A N 1
ATOM 1679 C CA . ARG A 1 208 ? -20.913 -1.468 9.761 1.00 93.75 208 ARG A CA 1
ATOM 1680 C C . ARG A 1 208 ? -21.716 -2.768 9.680 1.00 93.75 208 ARG A C 1
ATOM 1682 O O . ARG A 1 208 ? -22.872 -2.754 9.285 1.00 93.75 208 ARG A O 1
ATOM 1689 N N . ARG A 1 209 ? -21.103 -3.904 10.019 1.00 89.19 209 ARG A N 1
ATOM 1690 C CA . ARG A 1 209 ? -21.718 -5.243 9.923 1.00 89.19 209 ARG A CA 1
ATOM 1691 C C . ARG A 1 209 ? -22.206 -5.797 11.256 1.00 89.19 209 ARG A C 1
ATOM 1693 O O . ARG A 1 209 ? -22.490 -6.993 11.358 1.00 89.19 209 ARG A O 1
ATOM 1700 N N . SER A 1 210 ? -22.294 -4.938 12.263 1.00 87.00 210 SER A N 1
ATOM 1701 C CA . SER A 1 210 ? -22.726 -5.298 13.611 1.00 87.00 210 SER A CA 1
ATOM 1702 C C . SER A 1 210 ? -24.231 -5.547 13.732 1.00 87.00 210 SER A C 1
ATOM 1704 O O . SER A 1 210 ? -24.648 -6.146 14.716 1.00 87.00 210 SER A O 1
ATOM 1706 N N . SER A 1 211 ? -25.045 -5.126 12.750 1.00 85.75 211 SER A N 1
ATOM 1707 C CA . SER A 1 211 ? -26.519 -5.112 12.849 1.00 85.75 211 SER A CA 1
ATOM 1708 C C . SER A 1 211 ? -27.033 -4.268 14.028 1.00 85.75 211 SER A C 1
ATOM 1710 O O . SER A 1 211 ? -28.132 -4.485 14.535 1.00 85.75 211 SER A O 1
ATOM 1712 N N . ASN A 1 212 ? -26.221 -3.311 14.486 1.00 89.12 212 ASN A N 1
ATOM 1713 C CA . ASN A 1 212 ? -26.536 -2.380 15.557 1.00 89.12 212 ASN A CA 1
ATOM 1714 C C . ASN A 1 212 ? -26.467 -0.957 15.002 1.00 89.12 212 ASN A C 1
ATOM 1716 O O . ASN A 1 212 ? -25.399 -0.468 14.628 1.00 89.12 212 ASN A O 1
ATOM 1720 N N . LYS A 1 213 ? -27.613 -0.269 14.994 1.00 91.38 213 LYS A N 1
ATOM 1721 C CA . LYS A 1 213 ? -27.757 1.047 14.368 1.00 91.38 213 LYS A CA 1
ATOM 1722 C C . LYS A 1 213 ? -26.767 2.087 14.906 1.00 91.38 213 LYS A C 1
ATOM 1724 O O . LYS A 1 213 ? -26.191 2.845 14.131 1.00 91.38 213 LYS A O 1
ATOM 1729 N N . ARG A 1 214 ? -26.509 2.088 16.217 1.00 93.75 214 ARG A N 1
ATOM 1730 C CA . ARG A 1 214 ? -25.555 3.005 16.863 1.00 93.75 214 ARG A CA 1
ATOM 1731 C C . ARG A 1 214 ? -24.130 2.783 16.349 1.00 93.75 214 ARG A C 1
ATOM 1733 O O . ARG A 1 214 ? -23.405 3.740 16.079 1.00 93.75 214 ARG A O 1
ATOM 1740 N N . MET A 1 215 ? -23.733 1.522 16.202 1.00 94.19 215 MET A N 1
ATOM 1741 C CA . MET A 1 215 ? -22.419 1.143 15.682 1.00 94.19 215 MET A CA 1
ATOM 1742 C C . MET A 1 215 ? -22.308 1.420 14.178 1.00 94.19 215 MET A C 1
ATOM 1744 O O . MET A 1 215 ? -21.277 1.908 13.726 1.00 94.19 215 MET A O 1
ATOM 1748 N N . GLU A 1 216 ? -23.368 1.176 13.407 1.00 94.75 216 GLU A N 1
ATOM 1749 C CA . GLU A 1 216 ? -23.436 1.505 11.978 1.00 94.75 216 GLU A CA 1
ATOM 1750 C C . GLU A 1 216 ? -23.313 3.015 11.728 1.00 94.75 216 GLU A C 1
ATOM 1752 O O . GLU A 1 216 ? -22.558 3.444 10.852 1.00 94.75 216 GLU A O 1
ATOM 1757 N N . ASP A 1 217 ? -23.987 3.835 12.536 1.00 95.75 217 ASP A N 1
ATOM 1758 C CA . ASP A 1 217 ? -23.870 5.293 12.467 1.00 95.75 217 ASP A CA 1
ATOM 1759 C C . ASP A 1 217 ? -22.451 5.754 12.815 1.00 95.75 217 ASP A C 1
ATOM 1761 O O . ASP A 1 217 ? -21.881 6.604 12.121 1.00 95.75 217 ASP A O 1
ATOM 1765 N N . LYS A 1 218 ? -21.824 5.127 13.819 1.00 95.88 218 LYS A N 1
ATOM 1766 C CA . LYS A 1 218 ? -20.413 5.375 14.127 1.00 95.88 218 LYS A CA 1
ATOM 1767 C C . LYS A 1 218 ? -19.491 4.944 12.982 1.00 95.88 218 LYS A C 1
ATOM 1769 O O . LYS A 1 218 ? -18.551 5.669 12.665 1.00 95.88 218 LYS A O 1
ATOM 1774 N N . ALA A 1 219 ? -19.759 3.817 12.323 1.00 96.50 219 ALA A N 1
ATOM 1775 C CA . ALA A 1 219 ? -18.988 3.357 11.168 1.00 96.50 219 ALA A CA 1
ATOM 1776 C C . ALA A 1 219 ? -19.018 4.386 10.029 1.00 96.50 219 ALA A C 1
ATOM 1778 O O . ALA A 1 219 ? -17.977 4.695 9.447 1.00 96.50 219 ALA A O 1
ATOM 1779 N N . LYS A 1 220 ? -20.194 4.963 9.754 1.00 96.00 220 LYS A N 1
ATOM 1780 C CA . LYS A 1 220 ? -20.366 6.031 8.763 1.00 96.00 220 LYS A CA 1
ATOM 1781 C C . LYS A 1 220 ? -19.592 7.296 9.141 1.00 96.00 220 LYS A C 1
ATOM 1783 O O . LYS A 1 220 ? -18.909 7.866 8.292 1.00 96.00 220 LYS A O 1
ATOM 1788 N N . GLU A 1 221 ? -19.655 7.723 10.401 1.00 94.75 221 GLU A N 1
ATOM 1789 C CA . GLU A 1 221 ? -18.878 8.866 10.906 1.00 94.75 221 GLU A CA 1
ATOM 1790 C C . GLU A 1 221 ? -17.364 8.638 10.745 1.00 94.75 221 GLU A C 1
ATOM 1792 O O . GLU A 1 221 ? -16.632 9.511 10.273 1.00 94.75 221 GLU A O 1
ATOM 1797 N N . MET A 1 222 ? -16.889 7.440 11.087 1.00 95.31 222 MET A N 1
ATOM 1798 C CA . MET A 1 222 ? -15.482 7.068 10.956 1.00 95.31 222 MET A CA 1
ATOM 1799 C C . MET A 1 222 ? -15.035 6.998 9.494 1.00 95.31 222 MET A C 1
ATOM 1801 O O . MET A 1 222 ? -13.958 7.498 9.168 1.00 95.31 222 MET A O 1
ATOM 1805 N N . ALA A 1 223 ? -15.865 6.448 8.603 1.00 95.94 223 ALA A N 1
ATOM 1806 C CA . ALA A 1 223 ? -15.606 6.437 7.165 1.00 95.94 223 ALA A CA 1
ATOM 1807 C C . ALA A 1 223 ? -15.501 7.863 6.608 1.00 95.94 223 ALA A C 1
ATOM 1809 O O . ALA A 1 223 ? -14.534 8.184 5.919 1.00 95.94 223 ALA A O 1
ATOM 1810 N N . GLN A 1 224 ? -16.437 8.741 6.974 1.00 94.81 224 GLN A N 1
ATOM 1811 C CA . GLN A 1 224 ? -16.426 10.15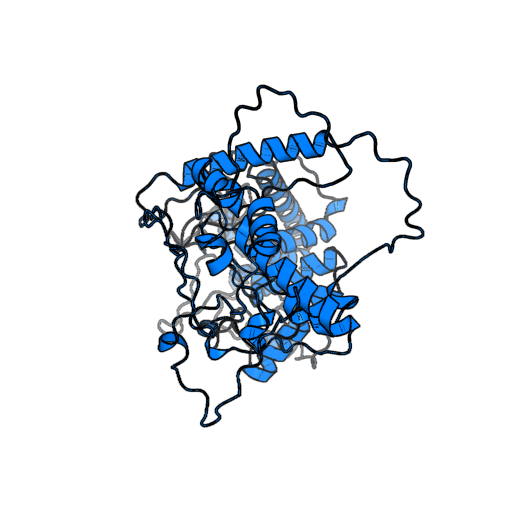7 6.609 1.00 94.81 224 GLN A CA 1
ATOM 1812 C C . GLN A 1 224 ? -15.129 10.853 7.029 1.00 94.81 224 GLN A C 1
ATOM 1814 O O . GLN A 1 224 ? -14.508 11.550 6.218 1.00 94.81 224 GLN A O 1
ATOM 1819 N N . LYS A 1 225 ? -14.704 10.640 8.278 1.00 93.25 225 LYS A N 1
ATOM 1820 C CA . LYS A 1 225 ? -13.467 11.200 8.828 1.00 93.25 225 LYS A CA 1
ATOM 1821 C C . LYS A 1 225 ? -12.236 10.689 8.073 1.00 93.25 225 LYS A C 1
ATOM 1823 O O . LYS A 1 225 ? -11.456 11.490 7.564 1.00 93.25 225 LYS A O 1
ATOM 1828 N N . TRP A 1 226 ? -12.094 9.370 7.954 1.00 94.25 226 TRP A N 1
ATOM 1829 C CA . TRP A 1 226 ? -10.918 8.729 7.363 1.00 94.25 226 TRP A CA 1
ATOM 1830 C C . TRP A 1 226 ? -10.766 9.017 5.864 1.00 94.25 226 TRP A C 1
ATOM 1832 O O . TRP A 1 226 ? -9.676 9.378 5.410 1.00 94.25 226 TRP A O 1
ATOM 1842 N N . VAL A 1 227 ? -11.856 8.912 5.094 1.00 95.00 227 VAL A N 1
ATOM 1843 C CA . VAL A 1 227 ? -11.847 9.176 3.645 1.00 95.00 227 VAL A CA 1
ATOM 1844 C C . VAL A 1 227 ? -11.491 10.630 3.370 1.00 95.00 227 VAL A C 1
ATOM 1846 O O . VAL A 1 227 ? -10.647 10.916 2.523 1.00 95.00 227 VAL A O 1
ATOM 1849 N N . SER A 1 228 ? -12.081 11.560 4.118 1.00 93.56 228 SER A N 1
ATOM 1850 C CA . SER A 1 228 ? -11.801 12.980 3.928 1.00 93.56 228 SER A CA 1
ATOM 1851 C C . SER A 1 228 ? -10.387 13.361 4.383 1.00 93.56 228 SER A C 1
ATOM 1853 O O . SER A 1 228 ? -9.750 14.178 3.722 1.00 93.56 228 SER A O 1
ATOM 1855 N N . ALA A 1 229 ? -9.854 12.741 5.442 1.00 93.69 229 ALA A N 1
ATOM 1856 C CA . ALA A 1 229 ? -8.458 12.912 5.853 1.00 93.69 229 ALA A CA 1
ATOM 1857 C C . ALA A 1 229 ? -7.479 12.440 4.769 1.00 93.69 229 ALA A C 1
ATOM 1859 O O . ALA A 1 229 ? -6.564 13.174 4.408 1.00 93.69 229 ALA A O 1
ATOM 1860 N N . ASN A 1 230 ? -7.701 11.258 4.187 1.00 93.88 230 ASN A N 1
ATOM 1861 C CA . ASN A 1 230 ? -6.854 10.747 3.105 1.00 93.88 230 ASN A CA 1
ATOM 1862 C C . ASN A 1 230 ? -6.985 11.563 1.824 1.00 93.88 230 ASN A C 1
ATOM 1864 O O . ASN A 1 230 ? -5.983 11.793 1.157 1.00 93.88 230 ASN A O 1
ATOM 1868 N N . TYR A 1 231 ? -8.189 12.028 1.486 1.00 91.62 231 TYR A N 1
ATOM 1869 C CA . TYR A 1 231 ? -8.371 12.931 0.355 1.00 91.62 231 TYR A CA 1
ATOM 1870 C C . TYR A 1 231 ? -7.606 14.240 0.572 1.00 91.62 231 TYR A C 1
ATOM 1872 O O . TYR A 1 231 ? -6.907 14.701 -0.326 1.00 91.62 231 TYR A O 1
ATOM 1880 N N . ASN A 1 232 ? -7.668 14.809 1.777 1.00 90.19 232 ASN A N 1
ATOM 1881 C CA . ASN A 1 232 ? -6.928 16.020 2.114 1.00 90.19 232 ASN A CA 1
ATOM 1882 C C . ASN A 1 232 ? -5.405 15.788 2.074 1.00 90.19 232 ASN A C 1
ATOM 1884 O O . ASN A 1 232 ? -4.679 16.593 1.493 1.00 90.19 232 ASN A O 1
ATOM 1888 N N . LEU A 1 233 ? -4.925 14.659 2.605 1.00 89.00 233 LEU A N 1
ATOM 1889 C CA . LEU A 1 233 ? -3.521 14.250 2.521 1.00 89.00 233 LEU A CA 1
ATOM 1890 C C . LEU A 1 233 ? -3.096 14.098 1.057 1.00 89.00 233 LEU A C 1
ATOM 1892 O O . LEU A 1 233 ? -2.085 14.655 0.654 1.00 89.00 233 LEU A O 1
ATOM 1896 N N . PHE A 1 234 ? -3.892 13.423 0.230 1.00 85.69 234 PHE A N 1
ATOM 1897 C CA . PHE A 1 234 ? -3.621 13.274 -1.196 1.00 85.69 234 PHE A CA 1
ATOM 1898 C C . PHE A 1 234 ? -3.508 14.639 -1.891 1.00 85.69 234 PHE A C 1
ATOM 1900 O O . PHE A 1 234 ? -2.530 14.896 -2.589 1.00 85.69 234 PHE A O 1
ATOM 1907 N N . GLN A 1 235 ? -4.463 15.547 -1.668 1.00 82.69 235 GLN A N 1
ATOM 1908 C CA . GLN A 1 235 ? -4.460 16.865 -2.313 1.00 82.69 235 GLN A CA 1
ATOM 1909 C C . GLN A 1 235 ? -3.254 17.726 -1.915 1.00 82.69 235 GLN A C 1
ATOM 1911 O O . GLN A 1 235 ? -2.736 18.456 -2.758 1.00 82.69 235 GLN A O 1
ATOM 1916 N N . ASN A 1 236 ? -2.796 17.641 -0.662 1.00 79.38 236 ASN A N 1
ATOM 1917 C CA . ASN A 1 236 ? -1.744 18.522 -0.139 1.00 79.38 236 ASN A CA 1
ATOM 1918 C C . ASN A 1 236 ? -0.350 17.875 -0.101 1.00 79.38 236 ASN A C 1
ATOM 1920 O O . ASN A 1 236 ? 0.641 18.585 0.040 1.00 79.38 236 ASN A O 1
ATOM 1924 N N . CYS A 1 237 ? -0.247 16.551 -0.230 1.00 74.06 237 CYS A N 1
ATOM 1925 C CA . CYS A 1 237 ? 0.985 15.800 0.020 1.00 74.06 237 CYS A CA 1
ATOM 1926 C C . CYS A 1 237 ? 1.314 14.903 -1.177 1.00 74.06 237 CYS A C 1
ATOM 1928 O O . CYS A 1 237 ? 1.144 13.681 -1.149 1.00 74.06 237 CYS A O 1
ATOM 1930 N N . LEU A 1 238 ? 1.809 15.551 -2.237 1.00 69.06 238 LEU A N 1
ATOM 1931 C CA . LEU A 1 238 ? 2.344 14.952 -3.469 1.00 69.06 238 LEU A CA 1
ATOM 1932 C C . LEU A 1 238 ? 1.337 14.254 -4.394 1.00 69.06 238 LEU A C 1
ATOM 1934 O O . LEU A 1 238 ? 1.771 13.618 -5.353 1.00 69.06 238 LEU A O 1
ATOM 1938 N N . ARG A 1 239 ? 0.020 14.340 -4.147 1.00 74.75 239 ARG A N 1
ATOM 1939 C CA . ARG A 1 239 ? -0.975 13.530 -4.883 1.00 74.75 239 ARG A CA 1
ATOM 1940 C C . ARG A 1 239 ? -0.638 12.042 -4.824 1.00 74.75 239 ARG A C 1
ATOM 1942 O O . ARG A 1 239 ? -0.767 11.310 -5.801 1.00 74.75 239 ARG A O 1
ATOM 1949 N N . GLN A 1 240 ? -0.187 11.612 -3.647 1.00 79.50 240 GLN A N 1
ATOM 1950 C CA . GLN A 1 240 ? 0.135 10.228 -3.337 1.00 79.50 240 GLN A CA 1
ATOM 1951 C C . GLN A 1 240 ? -0.713 9.728 -2.174 1.00 79.50 240 GLN A C 1
ATOM 1953 O O . GLN A 1 240 ? -1.077 10.475 -1.266 1.00 79.50 240 GLN A O 1
ATOM 1958 N N . MET A 1 241 ? -0.992 8.429 -2.203 1.00 87.19 241 MET A N 1
ATOM 1959 C CA . MET A 1 241 ? -1.557 7.700 -1.072 1.00 87.19 241 MET A CA 1
ATOM 1960 C C . MET A 1 241 ? -0.413 7.107 -0.251 1.00 87.19 241 MET A C 1
ATOM 1962 O O . MET A 1 241 ? 0.538 6.570 -0.817 1.00 87.19 241 MET A O 1
ATOM 1966 N N . TRP A 1 242 ? -0.491 7.187 1.071 1.00 90.94 242 TRP A N 1
ATOM 1967 C CA . TRP A 1 242 ? 0.631 6.849 1.951 1.00 90.94 242 TRP A CA 1
ATOM 1968 C C . TRP A 1 242 ? 0.388 5.553 2.717 1.00 90.94 242 TRP A C 1
ATOM 1970 O O . TRP A 1 242 ? -0.752 5.221 3.036 1.00 90.94 242 TRP A O 1
ATOM 1980 N N . GLU A 1 243 ? 1.464 4.827 3.026 1.00 93.81 243 GLU A N 1
ATOM 1981 C CA . GLU A 1 243 ? 1.452 3.587 3.821 1.00 93.81 243 GLU A CA 1
ATOM 1982 C C . GLU A 1 243 ? 0.760 3.775 5.177 1.00 93.81 243 GLU A C 1
ATOM 1984 O O . GLU A 1 243 ? -0.010 2.920 5.613 1.00 93.81 243 GLU A O 1
ATOM 1989 N N . LYS A 1 244 ? 1.028 4.905 5.831 1.00 93.44 244 LYS A N 1
ATOM 1990 C CA . LYS A 1 244 ? 0.587 5.235 7.186 1.00 93.44 244 LYS A CA 1
ATOM 1991 C C . LYS A 1 244 ? 0.404 6.744 7.335 1.00 93.44 244 LYS A C 1
ATOM 1993 O O . LYS A 1 244 ? 1.058 7.513 6.630 1.00 93.44 244 LYS A O 1
ATOM 1998 N N . MET A 1 245 ? -0.458 7.160 8.259 1.00 94.00 245 MET A N 1
ATOM 1999 C CA . MET A 1 245 ? -0.773 8.569 8.540 1.00 94.00 245 MET A CA 1
ATOM 2000 C C . MET A 1 245 ? -0.570 8.874 10.027 1.00 94.00 245 MET A C 1
ATOM 2002 O O . MET A 1 245 ? -0.857 8.026 10.859 1.00 94.00 245 MET A O 1
ATOM 2006 N N . ALA A 1 246 ? -0.117 10.067 10.394 1.00 92.69 246 ALA A N 1
ATOM 2007 C CA . ALA A 1 246 ? -0.003 10.479 11.791 1.00 92.69 246 ALA A CA 1
ATOM 2008 C C . ALA A 1 246 ? -1.348 10.988 12.348 1.00 92.69 246 ALA A C 1
ATOM 2010 O O . ALA A 1 246 ? -1.972 11.881 11.777 1.00 92.69 246 ALA A O 1
ATOM 2011 N N . ALA A 1 247 ? -1.774 10.481 13.507 1.00 92.06 247 ALA A N 1
ATOM 2012 C CA . ALA A 1 247 ? -3.064 10.811 14.119 1.00 92.06 247 ALA A CA 1
ATOM 2013 C C . ALA A 1 247 ? -3.199 12.266 14.593 1.00 92.06 247 ALA A C 1
ATOM 2015 O O . ALA A 1 247 ? -4.319 12.760 14.745 1.00 92.06 247 ALA A O 1
ATOM 2016 N N . HIS A 1 248 ? -2.083 12.956 14.841 1.00 88.31 248 HIS A N 1
ATOM 2017 C CA . HIS A 1 248 ? -2.080 14.346 15.308 1.00 88.31 248 HIS A CA 1
ATOM 2018 C C . HIS A 1 248 ? -2.141 15.370 14.183 1.00 88.31 248 HIS A C 1
ATOM 2020 O O . HIS A 1 248 ? -2.807 16.390 14.327 1.00 88.31 248 HIS A O 1
ATOM 2026 N N . THR A 1 249 ? -1.438 15.108 13.085 1.00 89.31 249 THR A N 1
ATOM 2027 C CA . THR A 1 249 ? -1.189 16.084 12.015 1.00 89.31 249 THR A CA 1
ATOM 2028 C C . THR A 1 249 ? -1.866 15.709 10.701 1.00 89.31 249 THR A C 1
ATOM 2030 O O . THR A 1 249 ? -2.027 16.565 9.837 1.00 89.31 249 THR A O 1
ATOM 2033 N N . GLY A 1 250 ? -2.234 14.437 10.519 1.00 90.88 250 GLY A N 1
ATOM 2034 C CA . GLY A 1 250 ? -2.761 13.911 9.260 1.00 90.88 250 GLY A CA 1
ATOM 2035 C C . GLY A 1 250 ? -1.699 13.761 8.167 1.00 90.88 250 GLY A C 1
ATOM 2036 O O . GLY A 1 250 ? -2.012 13.305 7.073 1.00 90.88 250 GLY A O 1
ATOM 2037 N N . THR A 1 251 ? -0.443 14.120 8.446 1.00 90.56 251 THR A N 1
ATOM 2038 C CA . THR A 1 251 ? 0.697 13.961 7.532 1.00 90.56 251 THR A CA 1
ATOM 2039 C C . THR A 1 251 ? 1.091 12.485 7.410 1.00 90.56 251 THR A C 1
ATOM 2041 O O . THR A 1 251 ? 0.588 11.655 8.176 1.00 90.56 251 THR A O 1
ATOM 2044 N N . PRO A 1 252 ? 2.001 12.113 6.490 1.00 88.50 252 PRO A N 1
ATOM 2045 C CA . PRO A 1 252 ? 2.541 10.759 6.463 1.00 88.50 252 PRO A CA 1
ATOM 2046 C C . PRO A 1 252 ? 3.109 10.358 7.829 1.00 88.50 252 PRO A C 1
ATOM 2048 O O . PRO A 1 252 ? 3.721 11.171 8.524 1.00 88.50 252 PRO A O 1
ATOM 2051 N N . GLY A 1 253 ? 2.846 9.116 8.232 1.00 87.69 253 GLY A N 1
ATOM 2052 C CA . GLY A 1 253 ? 3.313 8.574 9.506 1.00 87.69 253 GLY A CA 1
ATOM 2053 C C . GLY A 1 253 ? 4.826 8.335 9.530 1.00 87.69 253 GLY A C 1
ATOM 2054 O O . GLY A 1 253 ? 5.522 8.438 8.518 1.00 87.69 253 GLY A O 1
ATOM 2055 N N . SER A 1 254 ? 5.354 7.975 10.694 1.00 85.38 254 SER A N 1
ATOM 2056 C CA . SER A 1 254 ? 6.799 7.862 10.924 1.00 85.38 254 SER A CA 1
ATOM 2057 C C . SER A 1 254 ? 7.180 6.660 11.781 1.00 85.38 254 SER A C 1
ATOM 2059 O O . SER A 1 254 ? 6.343 5.797 12.068 1.00 85.38 254 SER A O 1
ATOM 2061 N N . GLY A 1 255 ? 8.467 6.555 12.108 1.00 80.12 255 GLY A N 1
ATOM 2062 C CA . GLY A 1 255 ? 8.991 5.551 13.024 1.00 80.12 255 GLY A CA 1
ATOM 2063 C C . GLY A 1 255 ? 9.199 4.177 12.395 1.00 80.12 255 GLY A C 1
ATOM 2064 O O . GLY A 1 255 ? 8.792 3.913 11.258 1.00 80.12 255 GLY A O 1
ATOM 2065 N N . GLY A 1 256 ? 9.811 3.293 13.176 1.00 80.69 256 GLY A N 1
ATOM 2066 C CA . GLY A 1 256 ? 10.256 1.969 12.761 1.00 80.69 256 GLY A CA 1
ATOM 2067 C C . GLY A 1 256 ? 11.556 1.992 11.958 1.00 80.69 256 GLY A C 1
ATOM 2068 O O . GLY A 1 256 ? 12.348 2.926 12.021 1.00 80.69 256 GLY A O 1
ATOM 2069 N N . GLU A 1 257 ? 11.769 0.923 11.198 1.00 71.19 257 GLU A N 1
ATOM 2070 C CA . GLU A 1 257 ? 13.041 0.630 10.523 1.00 71.19 257 GLU A CA 1
ATOM 2071 C C . GLU A 1 257 ? 13.204 1.340 9.167 1.00 71.19 257 GLU A C 1
ATOM 2073 O O . GLU A 1 257 ? 14.239 1.203 8.512 1.00 71.19 257 GLU A O 1
ATOM 2078 N N . TYR A 1 258 ? 12.165 2.028 8.676 1.00 68.00 258 TYR A N 1
ATOM 2079 C CA . TYR A 1 258 ? 12.187 2.708 7.382 1.00 68.00 258 TYR A CA 1
ATOM 2080 C C . TYR A 1 258 ? 11.120 3.806 7.255 1.00 68.00 258 TYR A C 1
ATOM 2082 O O . TYR A 1 258 ? 10.082 3.787 7.917 1.00 68.00 258 TYR A O 1
ATOM 2090 N N . ASN A 1 259 ? 11.371 4.739 6.334 1.00 73.19 259 ASN A N 1
ATOM 2091 C CA . ASN A 1 259 ? 10.487 5.869 6.033 1.00 73.19 259 ASN A CA 1
ATOM 2092 C C . ASN A 1 259 ? 9.130 5.409 5.486 1.00 73.19 259 ASN A C 1
ATOM 2094 O O . ASN A 1 259 ? 9.061 4.411 4.775 1.00 73.19 259 ASN A O 1
ATOM 2098 N N . ALA A 1 260 ? 8.058 6.170 5.713 1.00 80.06 260 ALA A N 1
ATOM 2099 C CA . ALA A 1 260 ? 6.754 5.849 5.129 1.00 80.06 260 ALA A CA 1
ATOM 2100 C C . ALA A 1 260 ? 6.806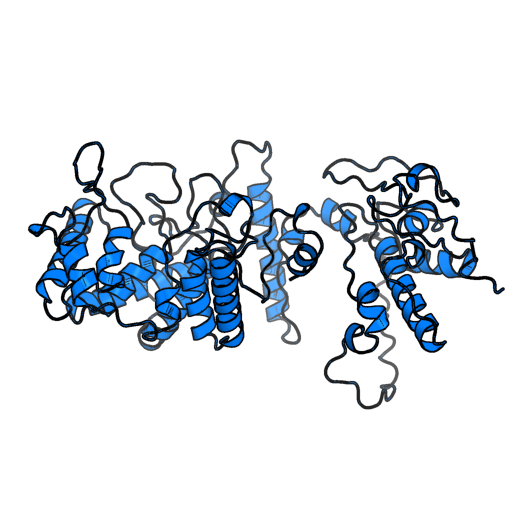 5.756 3.593 1.00 80.06 260 ALA A C 1
ATOM 2102 O O . ALA A 1 260 ? 7.432 6.578 2.923 1.00 80.06 260 ALA A O 1
ATOM 2103 N N . GLN A 1 261 ? 6.141 4.744 3.038 1.00 81.69 261 GLN A N 1
ATOM 2104 C CA . GLN A 1 261 ? 6.115 4.493 1.596 1.00 81.69 261 GLN A CA 1
ATOM 2105 C C . GLN A 1 261 ? 4.910 5.161 0.904 1.00 81.69 261 GLN A C 1
ATOM 2107 O O . GLN A 1 261 ? 3.854 5.361 1.509 1.00 81.69 261 GLN A O 1
ATOM 2112 N N . MET A 1 262 ? 5.064 5.481 -0.386 1.00 81.06 262 MET A N 1
ATOM 2113 C CA . MET A 1 262 ? 4.051 6.134 -1.234 1.00 81.06 262 MET A CA 1
ATOM 2114 C C . MET A 1 262 ? 3.353 5.151 -2.193 1.00 81.06 262 MET A C 1
ATOM 2116 O O . MET A 1 262 ? 3.854 4.057 -2.465 1.00 81.06 262 MET A O 1
ATOM 2120 N N . GLY A 1 263 ? 2.204 5.571 -2.732 1.00 79.44 263 GLY A N 1
ATOM 2121 C CA . GLY A 1 263 ? 1.370 4.826 -3.683 1.00 79.44 263 GLY A CA 1
ATOM 2122 C C . GLY A 1 263 ? 0.600 3.648 -3.077 1.00 79.44 263 GLY A C 1
ATOM 2123 O O . GLY A 1 263 ? 0.119 2.789 -3.813 1.00 79.44 263 GLY A O 1
ATOM 2124 N N . PHE A 1 264 ? 0.513 3.564 -1.752 1.00 93.31 264 PHE A N 1
ATOM 2125 C CA . PHE A 1 264 ? 0.465 2.276 -1.067 1.00 93.31 264 PHE A CA 1
ATOM 2126 C C . PHE A 1 264 ? -0.838 1.470 -1.257 1.00 93.31 264 PHE A C 1
ATOM 2128 O O . PHE A 1 264 ? -1.945 1.945 -0.999 1.00 93.31 264 PHE A O 1
ATOM 2135 N N . GLY A 1 265 ? -0.698 0.202 -1.646 1.00 94.38 265 GLY A N 1
ATOM 2136 C CA . GLY A 1 265 ? -1.773 -0.673 -2.111 1.00 94.38 265 GLY A CA 1
ATOM 2137 C C . GLY A 1 265 ? -2.895 -0.905 -1.103 1.00 94.38 265 GLY A C 1
ATOM 2138 O O . GLY A 1 265 ? -4.064 -0.842 -1.487 1.00 94.38 265 GLY A O 1
ATOM 2139 N N . TRP A 1 266 ? -2.582 -1.101 0.186 1.00 96.94 266 TRP A N 1
ATOM 2140 C CA . TRP A 1 266 ? -3.638 -1.240 1.196 1.00 96.94 266 TRP A CA 1
ATOM 2141 C C . TRP A 1 266 ? -4.441 0.047 1.398 1.00 96.94 266 TRP A C 1
ATOM 2143 O O . TRP A 1 266 ? -5.619 -0.016 1.741 1.00 96.94 266 TRP A O 1
ATOM 2153 N N . THR A 1 267 ? -3.844 1.213 1.135 1.00 97.62 267 THR A N 1
ATOM 2154 C CA . THR A 1 267 ? -4.469 2.516 1.377 1.00 97.62 267 THR A CA 1
ATOM 2155 C C . THR A 1 267 ? -5.439 2.772 0.248 1.00 97.62 267 THR A C 1
ATOM 2157 O O . THR A 1 267 ? -6.604 3.068 0.493 1.00 97.62 267 THR A O 1
ATOM 2160 N N . ASN A 1 268 ? -4.975 2.545 -0.982 1.00 96.19 268 ASN A N 1
ATOM 2161 C CA . ASN A 1 268 ? -5.785 2.611 -2.193 1.00 96.19 268 ASN A CA 1
ATOM 2162 C C . ASN A 1 268 ? -6.990 1.672 -2.077 1.00 96.19 268 ASN A C 1
ATOM 2164 O O . ASN A 1 268 ? -8.128 2.085 -2.274 1.00 96.19 268 ASN A O 1
ATOM 2168 N N . GLY A 1 269 ? -6.740 0.417 -1.699 1.00 96.06 269 GLY A N 1
ATOM 2169 C CA . GLY A 1 269 ? -7.767 -0.606 -1.572 1.00 96.06 269 GLY A CA 1
ATOM 2170 C C . GLY A 1 269 ? -8.814 -0.311 -0.502 1.00 96.06 269 GLY A C 1
ATOM 2171 O O . GLY A 1 269 ? -10.011 -0.383 -0.769 1.00 96.06 269 GLY A O 1
ATOM 2172 N N . ALA A 1 270 ? -8.373 0.067 0.701 1.00 96.69 270 ALA A N 1
ATOM 2173 C CA . ALA A 1 270 ? -9.266 0.471 1.783 1.00 96.69 270 ALA A CA 1
ATOM 2174 C C . ALA A 1 270 ? -10.102 1.706 1.414 1.00 96.69 270 ALA A C 1
ATOM 2176 O O . ALA A 1 270 ? -11.292 1.753 1.716 1.00 96.69 270 ALA A O 1
ATOM 2177 N N . MET A 1 271 ? -9.495 2.691 0.748 1.00 95.81 271 MET A N 1
ATOM 2178 C CA . MET A 1 271 ? -10.178 3.909 0.313 1.00 95.81 271 MET A CA 1
ATOM 2179 C C . MET A 1 271 ? -11.237 3.628 -0.749 1.00 95.81 271 MET A C 1
ATOM 2181 O O . MET A 1 271 ? -12.367 4.082 -0.602 1.00 95.81 271 MET A O 1
ATOM 2185 N N . LEU A 1 272 ? -10.898 2.864 -1.789 1.00 95.88 272 LEU A N 1
ATOM 2186 C CA . LEU A 1 272 ? -11.838 2.514 -2.856 1.00 95.88 272 LEU A CA 1
ATOM 2187 C C . LEU A 1 272 ? -13.037 1.727 -2.318 1.00 95.88 272 LEU A C 1
ATOM 2189 O O . LEU A 1 272 ? -14.170 2.040 -2.665 1.00 95.88 272 LEU A O 1
ATOM 2193 N N . ASP A 1 273 ? -12.806 0.768 -1.420 1.00 94.69 273 ASP A N 1
ATOM 2194 C CA . ASP A 1 273 ? -13.880 -0.003 -0.785 1.00 94.69 273 ASP A CA 1
ATOM 2195 C C . ASP A 1 273 ? -14.840 0.893 0.020 1.00 94.69 273 ASP A C 1
ATOM 2197 O O . ASP A 1 273 ? -16.059 0.768 -0.102 1.00 94.69 273 ASP A O 1
ATOM 2201 N N . LEU A 1 274 ? -14.315 1.857 0.786 1.00 96.06 274 LEU A N 1
ATOM 2202 C CA . LEU A 1 274 ? -15.144 2.808 1.535 1.00 96.06 274 LEU A CA 1
ATOM 2203 C C . LEU A 1 274 ? -15.877 3.801 0.626 1.00 96.06 274 LEU A C 1
ATOM 2205 O O . LEU A 1 274 ? -17.014 4.157 0.924 1.00 96.06 274 LEU A O 1
ATOM 2209 N N . LEU A 1 275 ? -15.259 4.233 -0.476 1.00 95.38 275 LEU A N 1
ATOM 2210 C CA . LEU A 1 275 ? -15.894 5.110 -1.463 1.00 95.38 275 LEU A CA 1
ATOM 2211 C C . LEU A 1 275 ? -17.028 4.401 -2.205 1.00 95.38 275 LEU A C 1
ATOM 2213 O O . LEU A 1 275 ? -18.077 5.002 -2.405 1.00 95.38 275 LEU A O 1
ATOM 2217 N N . VAL A 1 276 ? -16.861 3.123 -2.555 1.00 94.50 276 VAL A N 1
ATOM 2218 C CA . VAL A 1 276 ? -17.952 2.308 -3.113 1.00 94.50 276 VAL A CA 1
ATOM 2219 C C . VAL A 1 276 ? -19.072 2.114 -2.087 1.00 94.50 276 VAL A C 1
ATOM 2221 O O . VAL A 1 276 ? -20.242 2.136 -2.451 1.00 94.50 276 VAL A O 1
ATOM 2224 N N . THR A 1 277 ? -18.728 1.953 -0.807 1.00 93.75 277 THR A N 1
ATOM 2225 C CA . THR A 1 277 ? -19.705 1.661 0.256 1.00 93.75 277 THR A CA 1
ATOM 2226 C C . THR A 1 277 ? -20.501 2.885 0.716 1.00 93.75 277 THR A C 1
ATOM 2228 O O . THR A 1 277 ? -21.675 2.748 1.043 1.00 93.75 277 THR A O 1
ATOM 2231 N N . TYR A 1 278 ? -19.871 4.061 0.799 1.00 95.38 278 TYR A N 1
ATOM 2232 C CA . TYR A 1 278 ? -20.464 5.263 1.403 1.00 95.38 278 TYR A CA 1
ATOM 2233 C C . TYR A 1 278 ? -20.487 6.487 0.475 1.00 95.38 278 TYR A C 1
ATOM 2235 O O . TYR A 1 278 ? -20.911 7.560 0.902 1.00 95.38 278 TYR A O 1
ATOM 2243 N N . GLY A 1 279 ? -19.988 6.390 -0.760 1.00 91.88 279 GLY A N 1
ATOM 2244 C CA . GLY A 1 279 ? -19.739 7.550 -1.626 1.00 91.88 279 GLY A CA 1
ATOM 2245 C C . GLY A 1 279 ? -20.959 8.433 -1.905 1.00 91.88 279 GLY A C 1
ATOM 2246 O O . GLY A 1 279 ? -20.801 9.632 -2.110 1.00 91.88 279 GLY A O 1
ATOM 2247 N N . ASP A 1 280 ? -22.163 7.871 -1.846 1.00 93.44 280 ASP A N 1
ATOM 2248 C CA . ASP A 1 280 ? -23.447 8.564 -1.983 1.00 93.44 280 ASP A CA 1
ATOM 2249 C C . ASP A 1 280 ? -23.809 9.435 -0.765 1.00 93.44 280 ASP A C 1
ATOM 2251 O O . ASP A 1 280 ? -24.529 10.427 -0.890 1.00 93.44 280 ASP A O 1
ATOM 2255 N N . VAL A 1 281 ? -23.293 9.094 0.419 1.00 92.62 281 VAL A N 1
ATOM 2256 C CA . VAL A 1 281 ? -23.599 9.778 1.684 1.00 92.62 281 VAL A CA 1
ATOM 2257 C C . VAL A 1 281 ? -22.441 10.596 2.256 1.00 92.62 281 VAL A C 1
ATOM 2259 O O . VAL A 1 281 ? -22.667 11.380 3.186 1.00 92.62 281 VAL A O 1
ATOM 2262 N N . LEU A 1 282 ? -21.218 10.426 1.748 1.00 91.81 282 LEU A N 1
ATOM 2263 C CA . LEU A 1 282 ? -20.053 11.191 2.196 1.00 91.81 282 LEU A CA 1
ATOM 2264 C C . LEU A 1 282 ? -20.094 12.645 1.695 1.00 91.81 282 LEU A C 1
ATOM 2266 O O . LEU A 1 282 ? -20.490 12.943 0.571 1.00 91.81 282 LEU A O 1
ATOM 2270 N N . LYS A 1 283 ? -19.628 13.577 2.530 1.00 88.06 283 LYS A N 1
ATOM 2271 C CA . LYS A 1 283 ? -19.521 15.015 2.236 1.00 88.06 283 LYS A CA 1
ATOM 2272 C C . LYS A 1 283 ? -18.112 15.513 2.536 1.00 88.06 283 LYS A C 1
ATOM 2274 O O . LYS A 1 283 ? -17.642 15.378 3.655 1.00 88.06 283 LYS A O 1
ATOM 2279 N N . LEU A 1 284 ? -17.447 16.183 1.599 1.00 78.19 284 LEU A N 1
ATOM 2280 C CA . LEU A 1 284 ? -16.071 16.685 1.785 1.00 78.19 284 LEU A CA 1
ATOM 2281 C C . LEU A 1 284 ? -15.980 17.980 2.633 1.00 78.19 284 LEU A C 1
ATOM 2283 O O . LEU A 1 284 ? -15.274 18.915 2.267 1.00 78.19 284 LEU A O 1
ATOM 2287 N N . LYS A 1 285 ? -16.704 18.077 3.757 1.00 74.38 285 LYS A N 1
ATOM 2288 C CA . LYS A 1 285 ? -16.716 19.265 4.638 1.00 74.38 285 LYS A CA 1
ATOM 2289 C C . LYS A 1 285 ? -16.282 18.908 6.064 1.00 74.38 285 LYS A C 1
ATOM 2291 O O . LYS A 1 285 ? -16.684 17.873 6.581 1.00 74.38 285 LYS A O 1
ATOM 2296 N N . GLY A 1 286 ? -15.518 19.795 6.710 1.00 67.00 286 GLY A N 1
ATOM 2297 C CA . GLY A 1 286 ? -15.230 19.720 8.152 1.00 67.00 286 GLY A CA 1
ATOM 2298 C C . GLY A 1 286 ? -13.991 18.919 8.571 1.00 67.00 286 GLY A C 1
ATOM 2299 O O . GLY A 1 286 ? -13.869 18.592 9.747 1.00 67.00 286 GLY A O 1
ATOM 2300 N N . VAL A 1 287 ? -13.066 18.611 7.656 1.00 69.75 287 VAL A N 1
ATOM 2301 C CA . VAL A 1 287 ? -11.784 17.976 8.016 1.00 69.75 287 VAL A CA 1
ATOM 2302 C C . VAL A 1 287 ? -10.701 19.030 8.234 1.00 69.75 287 VAL A C 1
ATOM 2304 O O . VAL A 1 287 ? -10.578 19.933 7.402 1.00 69.75 287 VAL A O 1
ATOM 2307 N N . PRO A 1 288 ? -9.902 18.930 9.316 1.00 78.12 288 PRO A N 1
ATOM 2308 C CA . PRO A 1 288 ? -8.785 19.838 9.546 1.00 78.12 288 PRO A CA 1
ATOM 2309 C C . PRO A 1 288 ? -7.827 19.864 8.354 1.00 78.12 288 PRO A C 1
ATOM 2311 O O . PRO A 1 288 ? -7.551 18.829 7.742 1.00 78.12 288 PRO A O 1
ATOM 2314 N N . LYS A 1 289 ? -7.323 21.054 8.016 1.00 80.69 289 LYS A N 1
ATOM 2315 C CA . LYS A 1 289 ? -6.338 21.219 6.945 1.00 80.69 289 LYS A CA 1
ATOM 2316 C C . LYS A 1 289 ? -5.062 20.455 7.309 1.00 80.69 289 LYS A C 1
ATOM 2318 O O . LYS A 1 289 ? -4.555 20.612 8.415 1.00 80.69 289 LYS A O 1
ATOM 2323 N N . ILE A 1 290 ? -4.556 19.657 6.374 1.00 84.50 290 ILE A N 1
ATOM 2324 C CA . ILE A 1 290 ? -3.271 18.971 6.516 1.00 84.50 290 ILE A CA 1
ATOM 2325 C C . ILE A 1 290 ? -2.210 19.852 5.867 1.00 84.50 290 ILE A C 1
ATOM 2327 O O . ILE A 1 290 ? -2.337 20.205 4.694 1.00 84.50 290 ILE A O 1
ATOM 2331 N N . ASP A 1 291 ? -1.190 20.217 6.640 1.00 79.69 291 ASP A N 1
ATOM 2332 C CA . ASP A 1 291 ? -0.042 20.973 6.150 1.00 79.69 291 ASP A CA 1
ATOM 2333 C C . ASP A 1 291 ? 1.169 20.047 5.987 1.00 79.69 291 ASP A C 1
ATOM 2335 O O . ASP A 1 291 ? 1.773 19.567 6.954 1.00 79.69 291 ASP A O 1
ATOM 2339 N N . CYS A 1 292 ? 1.501 19.753 4.734 1.00 72.12 292 CYS A N 1
ATOM 2340 C CA . CYS A 1 292 ? 2.664 18.953 4.392 1.00 72.12 292 CYS A CA 1
ATOM 2341 C C . CYS A 1 292 ? 3.849 19.859 4.083 1.00 72.12 292 CYS A C 1
ATOM 2343 O O . CYS A 1 292 ? 4.065 20.268 2.945 1.00 72.12 292 CYS A O 1
ATOM 2345 N N . SER A 1 293 ? 4.652 20.120 5.115 1.00 64.19 293 SER A N 1
ATOM 2346 C CA . SER A 1 293 ? 5.997 20.658 4.934 1.00 64.19 293 SER A CA 1
ATOM 2347 C C . SER A 1 293 ? 6.952 19.579 4.415 1.00 64.19 293 SER A C 1
ATOM 2349 O O . SER A 1 293 ? 6.730 18.381 4.606 1.00 64.19 293 SER A O 1
ATOM 2351 N N . LEU A 1 294 ? 8.054 20.005 3.801 1.00 53.06 294 LEU A N 1
ATOM 2352 C CA . LEU A 1 294 ? 9.108 19.119 3.304 1.00 53.06 294 LEU A CA 1
ATOM 2353 C C . LEU A 1 294 ? 9.644 18.159 4.369 1.00 53.06 294 LEU A C 1
ATOM 2355 O O . LEU A 1 294 ? 9.783 16.969 4.097 1.00 53.06 294 LEU A O 1
ATOM 2359 N N . LYS A 1 295 ? 9.820 18.648 5.599 1.00 53.56 295 LYS A N 1
ATOM 2360 C CA . LYS A 1 295 ? 10.225 17.852 6.767 1.00 53.56 295 LYS A CA 1
ATOM 2361 C C . LYS A 1 295 ? 9.247 16.723 7.107 1.00 53.56 295 LYS A C 1
ATOM 2363 O O . LYS A 1 295 ? 9.655 15.706 7.647 1.00 53.56 295 LYS A O 1
ATOM 2368 N N . ASN A 1 296 ? 7.966 16.860 6.760 1.00 53.50 296 ASN A N 1
ATOM 2369 C CA . ASN A 1 296 ? 6.947 15.834 7.018 1.00 53.50 296 ASN A CA 1
ATOM 2370 C C . ASN A 1 296 ? 6.944 14.716 5.958 1.00 53.50 296 ASN A C 1
ATOM 2372 O O . ASN A 1 296 ? 6.397 13.642 6.198 1.00 53.50 296 ASN A O 1
ATOM 2376 N N . LEU A 1 297 ? 7.534 14.960 4.783 1.00 55.28 297 LEU A N 1
ATOM 2377 C CA . LEU A 1 297 ? 7.634 13.999 3.670 1.00 55.28 297 LEU A CA 1
ATOM 2378 C C . LEU A 1 297 ? 8.943 13.194 3.717 1.00 55.28 297 LEU A C 1
ATOM 2380 O O . LEU A 1 297 ? 9.147 12.258 2.945 1.00 55.28 297 LEU A O 1
ATOM 2384 N N . VAL A 1 298 ? 9.840 13.596 4.613 1.00 46.38 298 VAL A N 1
ATOM 2385 C CA . VAL A 1 298 ? 11.250 13.251 4.634 1.00 46.38 298 VAL A CA 1
ATOM 2386 C C . VAL A 1 298 ? 11.625 12.873 6.055 1.00 46.38 298 VAL A C 1
ATOM 2388 O O . VAL A 1 298 ? 11.740 13.724 6.925 1.00 46.38 298 VAL A O 1
ATOM 2391 N N . GLN A 1 299 ? 11.845 11.587 6.290 1.00 48.22 299 GLN A N 1
ATOM 2392 C CA . GLN A 1 299 ? 12.538 11.135 7.492 1.00 48.22 299 GLN A CA 1
ATOM 2393 C C . GLN A 1 299 ? 14.011 10.963 7.130 1.00 48.22 299 GLN A C 1
ATOM 2395 O O . GLN A 1 299 ? 14.337 10.225 6.194 1.00 48.22 299 GLN A O 1
ATOM 2400 N N . GLU A 1 300 ? 14.889 11.705 7.805 1.00 39.00 300 GLU A N 1
ATOM 2401 C CA . GLU A 1 300 ? 16.329 11.502 7.672 1.00 39.00 300 GLU A CA 1
ATOM 2402 C C . GLU A 1 300 ? 16.678 10.113 8.215 1.00 39.00 300 GLU A C 1
ATOM 2404 O O . GLU A 1 300 ? 16.356 9.810 9.365 1.00 39.00 300 GLU A O 1
ATOM 2409 N N . PRO A 1 301 ? 17.317 9.236 7.429 1.00 38.00 301 PRO A N 1
ATOM 2410 C CA . PRO A 1 301 ? 17.938 8.060 8.000 1.00 38.00 301 PRO A CA 1
ATOM 2411 C C . PRO A 1 301 ? 19.191 8.516 8.759 1.00 38.00 301 PRO A C 1
ATOM 2413 O O . PRO A 1 301 ? 20.076 9.112 8.146 1.00 38.00 301 PRO A O 1
ATOM 2416 N N . GLU A 1 302 ? 19.322 8.152 10.039 1.00 37.00 302 GLU A N 1
ATOM 2417 C CA . GLU A 1 302 ? 20.523 8.397 10.871 1.00 37.00 302 GLU A CA 1
ATOM 2418 C C . GLU A 1 302 ? 21.841 7.916 10.223 1.00 37.00 302 GLU A C 1
ATOM 2420 O O . GLU A 1 302 ? 22.927 8.300 10.645 1.00 37.00 302 GLU A O 1
ATOM 2425 N N . GLN A 1 303 ? 21.767 7.083 9.181 1.00 34.84 303 GLN A N 1
ATOM 2426 C CA . GLN A 1 303 ? 22.914 6.436 8.549 1.00 34.84 303 GLN A CA 1
ATOM 2427 C C . GLN A 1 303 ? 23.354 7.041 7.201 1.00 34.84 303 GLN A C 1
ATOM 2429 O O . GLN A 1 303 ? 24.299 6.534 6.596 1.00 34.84 303 GLN A O 1
ATOM 2434 N N . TYR A 1 304 ? 22.712 8.105 6.707 1.00 34.56 304 TYR A N 1
ATOM 2435 C CA . TYR A 1 304 ? 23.159 8.780 5.483 1.00 34.56 304 TYR A CA 1
ATOM 2436 C C . TYR A 1 304 ? 23.527 10.238 5.777 1.00 34.56 304 TYR A C 1
ATOM 2438 O O . TYR A 1 304 ? 22.632 11.066 5.936 1.00 34.56 304 TYR A O 1
ATOM 2446 N N . PRO A 1 305 ? 24.830 10.583 5.819 1.00 30.56 305 PRO A N 1
ATOM 2447 C CA . PRO A 1 305 ? 25.255 11.960 5.972 1.00 30.56 305 PRO A CA 1
ATOM 2448 C C . PRO A 1 305 ? 24.961 12.643 4.643 1.00 30.56 305 PRO A C 1
ATOM 2450 O O . PRO A 1 305 ? 25.646 12.379 3.659 1.00 30.56 305 PRO A O 1
ATOM 2453 N N . ASN A 1 306 ? 23.856 13.379 4.581 1.00 37.81 306 ASN A N 1
ATOM 2454 C CA . ASN A 1 306 ? 23.625 14.585 3.787 1.00 37.81 306 ASN A CA 1
ATOM 2455 C C . ASN A 1 306 ? 22.112 14.830 3.692 1.00 37.81 306 ASN A C 1
ATOM 2457 O O . ASN A 1 306 ? 21.323 13.895 3.585 1.00 37.81 306 ASN A O 1
ATOM 2461 N N . ASN A 1 307 ? 21.765 16.114 3.642 1.00 44.47 307 ASN A N 1
ATOM 2462 C CA . ASN A 1 307 ? 20.477 16.805 3.465 1.00 44.47 307 ASN A CA 1
ATOM 2463 C C . ASN A 1 307 ? 19.597 16.355 2.259 1.00 44.47 307 ASN A C 1
ATOM 2465 O O . ASN A 1 307 ? 18.804 17.117 1.704 1.00 44.47 307 ASN A O 1
ATOM 2469 N N . VAL A 1 308 ? 19.792 15.136 1.754 1.00 43.62 308 VAL A N 1
ATOM 2470 C CA . VAL A 1 308 ? 19.336 14.665 0.444 1.00 43.62 308 VAL A CA 1
ATOM 2471 C C . VAL A 1 308 ? 17.825 14.483 0.412 1.00 43.62 308 VAL A C 1
ATOM 2473 O O . VAL A 1 308 ? 17.209 14.624 -0.639 1.00 43.62 308 VAL A O 1
ATOM 2476 N N . SER A 1 309 ? 17.198 14.172 1.539 1.00 49.12 309 SER A N 1
ATOM 2477 C CA . SER A 1 309 ? 15.778 13.870 1.579 1.00 49.12 309 SER A CA 1
ATOM 2478 C C . SER A 1 309 ? 14.906 15.131 1.456 1.00 49.12 309 SER A C 1
ATOM 2480 O O . SER A 1 309 ? 13.957 15.103 0.674 1.00 49.12 309 SER A O 1
ATOM 2482 N N . GLU A 1 310 ? 15.263 16.259 2.091 1.00 48.03 310 GLU A N 1
ATOM 2483 C CA . GLU A 1 310 ? 14.504 17.523 1.983 1.00 48.03 310 GLU A CA 1
ATOM 2484 C C . GLU A 1 310 ? 14.587 18.081 0.555 1.00 48.03 310 GLU A C 1
ATOM 2486 O O . GLU A 1 310 ? 13.568 18.349 -0.081 1.00 48.03 310 GLU A O 1
ATOM 2491 N N . TYR A 1 311 ? 15.794 18.097 -0.014 1.00 50.62 311 TYR A N 1
ATOM 2492 C CA . TYR A 1 311 ? 16.021 18.422 -1.423 1.00 50.62 311 TYR A CA 1
ATOM 2493 C C . TYR A 1 311 ? 15.202 17.530 -2.376 1.00 50.62 311 TYR A C 1
ATOM 2495 O O . TYR A 1 311 ? 14.566 18.015 -3.314 1.00 50.62 311 TYR A O 1
ATOM 2503 N N . ARG A 1 312 ? 15.172 16.216 -2.115 1.00 54.00 312 ARG A N 1
ATOM 2504 C CA . ARG A 1 312 ? 14.433 15.222 -2.910 1.00 54.00 312 ARG A CA 1
ATOM 2505 C C . ARG A 1 312 ? 12.928 15.477 -2.928 1.00 54.00 312 ARG A C 1
ATOM 2507 O O . ARG A 1 312 ? 12.320 15.435 -3.996 1.00 54.00 312 ARG A O 1
ATOM 2514 N N . ALA A 1 313 ? 12.324 15.753 -1.775 1.00 57.53 313 ALA A N 1
ATOM 2515 C CA . ALA A 1 313 ? 10.894 16.035 -1.703 1.00 57.53 313 ALA A CA 1
ATOM 2516 C C . ALA A 1 313 ? 10.544 17.392 -2.340 1.00 57.53 313 ALA A C 1
ATOM 2518 O O . ALA A 1 313 ? 9.490 17.516 -2.968 1.00 57.53 313 ALA A O 1
ATOM 2519 N N . GLN A 1 314 ? 11.437 18.386 -2.259 1.00 63.38 314 GLN A N 1
ATOM 2520 C CA . GLN A 1 314 ? 11.215 19.704 -2.862 1.00 63.38 314 GLN A CA 1
ATOM 2521 C C . GLN A 1 314 ? 11.224 19.615 -4.379 1.00 63.38 314 GLN A C 1
ATOM 2523 O O . GLN A 1 314 ? 10.297 20.085 -5.040 1.00 63.38 314 GLN A O 1
ATOM 2528 N N . ARG A 1 315 ? 12.224 18.925 -4.921 1.00 64.06 315 ARG A N 1
ATOM 2529 C CA . ARG A 1 315 ? 12.358 18.712 -6.357 1.00 64.06 315 ARG A CA 1
ATOM 2530 C C . ARG A 1 315 ? 11.193 17.900 -6.919 1.00 64.06 315 ARG A C 1
ATOM 2532 O O . ARG A 1 315 ? 10.634 18.274 -7.944 1.00 64.06 315 ARG A O 1
ATOM 2539 N N . PHE A 1 316 ? 10.732 16.869 -6.204 1.00 66.56 316 PHE A N 1
ATOM 2540 C CA . PHE A 1 316 ? 9.527 16.132 -6.596 1.00 66.56 316 PHE A CA 1
ATOM 2541 C C . PHE A 1 316 ? 8.285 17.039 -6.651 1.00 66.56 316 PHE A C 1
ATOM 2543 O O . PHE A 1 316 ? 7.507 16.954 -7.600 1.00 66.56 316 PHE A O 1
ATOM 2550 N N . MET A 1 317 ? 8.099 17.936 -5.672 1.00 66.88 317 MET A N 1
ATOM 2551 C CA . MET A 1 317 ? 6.982 18.892 -5.681 1.00 66.88 317 MET A CA 1
ATOM 2552 C C . MET A 1 317 ? 7.055 19.885 -6.840 1.00 66.88 317 MET A C 1
ATOM 2554 O O . MET A 1 317 ? 6.032 20.193 -7.452 1.00 66.88 317 MET A O 1
ATOM 2558 N N . GLU A 1 318 ? 8.245 20.399 -7.140 1.00 74.88 318 GLU A N 1
ATOM 2559 C CA . GLU A 1 318 ? 8.463 21.306 -8.267 1.00 74.88 318 GLU A CA 1
ATOM 2560 C C . GLU A 1 318 ? 8.158 20.616 -9.603 1.00 74.88 318 GLU A C 1
ATOM 2562 O O . GLU A 1 318 ? 7.449 21.179 -10.438 1.00 74.88 318 GLU A O 1
ATOM 2567 N N . GLU A 1 319 ? 8.601 19.369 -9.780 1.00 73.94 319 GLU A N 1
ATOM 2568 C CA . GLU A 1 319 ? 8.277 18.572 -10.967 1.00 73.94 319 GLU A CA 1
ATOM 2569 C C . GLU A 1 319 ? 6.777 18.241 -11.056 1.00 73.94 319 GLU A C 1
ATOM 2571 O O . GLU A 1 319 ? 6.190 18.326 -12.137 1.00 73.94 319 GLU A O 1
ATOM 2576 N N . GLN A 1 320 ? 6.110 17.950 -9.933 1.00 74.31 320 GLN A N 1
ATOM 2577 C CA . GLN A 1 320 ? 4.665 17.692 -9.917 1.00 74.31 320 GLN A CA 1
ATOM 2578 C C . GLN A 1 320 ? 3.845 18.928 -10.310 1.00 74.31 320 GLN A C 1
ATOM 2580 O O . GLN A 1 320 ? 2.851 18.789 -11.022 1.00 74.31 320 GLN A O 1
ATOM 2585 N N . LYS A 1 321 ? 4.272 20.139 -9.922 1.00 79.31 321 LYS A N 1
ATOM 2586 C CA . LYS A 1 321 ? 3.633 21.389 -10.373 1.00 79.31 321 LYS A CA 1
ATOM 2587 C C . LYS A 1 321 ? 3.709 21.542 -11.893 1.00 79.31 321 LYS A C 1
ATOM 2589 O O . LYS A 1 321 ? 2.689 21.823 -12.518 1.00 79.31 321 LYS A O 1
ATOM 2594 N N . LYS A 1 322 ? 4.878 21.283 -12.493 1.00 82.06 322 LYS A N 1
ATOM 2595 C CA . LYS A 1 322 ? 5.057 21.315 -13.957 1.00 82.06 322 LYS A CA 1
ATOM 2596 C C . LYS A 1 322 ? 4.170 20.280 -14.653 1.00 82.06 322 LYS A C 1
ATOM 2598 O O . LYS A 1 322 ? 3.520 20.588 -15.647 1.00 82.06 322 LYS A O 1
ATOM 2603 N N . VAL A 1 323 ? 4.112 19.059 -14.119 1.00 80.50 323 VAL A N 1
ATOM 2604 C CA . VAL A 1 323 ? 3.245 17.982 -14.627 1.00 80.50 323 VAL A CA 1
ATOM 2605 C C . VAL A 1 323 ? 1.766 18.376 -14.574 1.00 80.50 323 VAL A C 1
ATOM 2607 O O . VAL A 1 323 ? 1.039 18.155 -15.542 1.00 80.50 323 VAL A O 1
ATOM 2610 N N . ASP A 1 324 ? 1.321 18.990 -13.478 1.00 78.94 324 ASP A N 1
ATOM 2611 C CA . ASP A 1 324 ? -0.056 19.461 -13.332 1.00 78.94 324 ASP A CA 1
ATOM 2612 C C . ASP A 1 324 ? -0.385 20.588 -14.326 1.00 78.94 324 ASP A C 1
ATOM 2614 O O . ASP A 1 324 ? -1.473 20.592 -14.898 1.00 78.94 324 ASP A O 1
ATOM 2618 N N . GLU A 1 325 ? 0.534 21.527 -14.568 1.00 86.44 325 GLU A N 1
ATOM 2619 C CA . GLU A 1 325 ? 0.372 22.576 -15.587 1.00 86.44 325 GLU A CA 1
ATOM 2620 C C . GLU A 1 325 ? 0.268 21.992 -16.997 1.00 86.44 325 GLU A C 1
ATOM 2622 O O . GLU A 1 325 ? -0.651 22.337 -17.743 1.00 86.44 325 GLU A O 1
ATOM 2627 N N . ILE A 1 326 ? 1.150 21.049 -17.338 1.00 82.12 326 ILE A N 1
ATOM 2628 C CA . ILE A 1 326 ? 1.113 20.329 -18.612 1.00 82.12 326 ILE A CA 1
ATOM 2629 C C . ILE A 1 326 ? -0.246 19.648 -18.782 1.00 82.12 326 ILE A C 1
ATOM 2631 O O . ILE A 1 326 ? -0.927 19.900 -19.771 1.00 82.12 326 ILE A O 1
ATOM 2635 N N . ASN A 1 327 ? -0.686 18.856 -17.804 1.00 84.31 327 ASN A N 1
ATOM 2636 C CA . ASN A 1 327 ? -1.965 18.143 -17.859 1.00 84.31 327 ASN A CA 1
ATOM 2637 C C . ASN A 1 327 ? -3.193 19.069 -17.872 1.00 84.31 327 ASN A C 1
ATOM 2639 O O . ASN A 1 327 ? -4.266 18.644 -18.284 1.00 84.31 327 ASN A O 1
ATOM 2643 N N . ARG A 1 328 ? -3.070 20.327 -17.429 1.00 86.06 328 ARG A N 1
ATOM 2644 C CA . ARG A 1 328 ? -4.126 21.343 -17.602 1.00 86.06 328 ARG A CA 1
ATOM 2645 C C . ARG A 1 328 ? -4.114 21.964 -18.996 1.00 86.06 328 ARG A C 1
ATOM 2647 O O . ARG A 1 328 ? -5.164 22.355 -19.489 1.00 86.06 328 ARG A O 1
ATOM 2654 N N . SER A 1 329 ? -2.939 22.079 -19.612 1.00 87.56 329 SER A N 1
ATOM 2655 C CA . SER A 1 329 ? -2.768 22.678 -20.941 1.00 87.56 329 SER A CA 1
ATOM 2656 C C . SER A 1 329 ? -3.130 21.738 -22.095 1.00 87.56 329 SER A C 1
ATOM 2658 O O . SER A 1 329 ? -3.289 22.195 -23.226 1.00 87.56 329 SER A O 1
ATOM 2660 N N . GLN A 1 330 ? -3.249 20.432 -21.830 1.00 87.62 330 GLN A N 1
ATOM 2661 C CA . GLN A 1 330 ? -3.548 19.433 -22.847 1.00 87.62 330 GLN A CA 1
ATOM 2662 C C . GLN A 1 330 ? -4.277 18.189 -22.323 1.00 87.62 330 GLN A C 1
ATOM 2664 O O . GLN A 1 330 ? -4.200 17.881 -21.140 1.00 87.62 330 GLN A O 1
ATOM 2669 N N . ASN A 1 331 ? -4.941 17.452 -23.223 1.00 81.88 331 ASN A N 1
ATOM 2670 C CA . ASN A 1 331 ? -5.683 16.219 -22.923 1.00 81.88 331 ASN A CA 1
ATOM 2671 C C . ASN A 1 331 ? -5.338 15.011 -23.829 1.00 81.88 331 ASN A C 1
ATOM 2673 O O . ASN A 1 331 ? -6.052 14.010 -23.798 1.00 81.88 331 ASN A O 1
ATOM 2677 N N . TYR A 1 332 ? -4.283 15.090 -24.645 1.00 76.19 332 TYR A N 1
ATOM 2678 C CA . TYR A 1 332 ? -3.891 14.033 -25.589 1.00 76.19 332 TYR A CA 1
ATOM 2679 C C . TYR A 1 332 ? -2.958 12.972 -24.973 1.00 76.19 332 TYR A C 1
ATOM 2681 O O . TYR A 1 332 ? -2.870 11.859 -25.487 1.00 76.19 332 TYR A O 1
ATOM 2689 N N . TRP A 1 333 ? -2.297 13.269 -23.853 1.00 77.81 333 TRP A N 1
ATOM 2690 C CA . TRP A 1 333 ? -1.586 12.294 -23.013 1.00 77.81 333 TRP A CA 1
ATOM 2691 C C . TRP A 1 333 ? -1.605 12.733 -21.548 1.00 77.81 333 TRP A C 1
ATOM 2693 O O . TRP A 1 333 ? -1.981 13.853 -21.224 1.00 77.81 333 TRP A O 1
ATOM 2703 N N . THR A 1 334 ? -1.198 11.858 -20.630 1.00 70.19 334 THR A N 1
ATOM 2704 C CA . THR A 1 334 ? -1.087 12.199 -19.205 1.00 70.19 334 THR A CA 1
ATOM 2705 C C . THR A 1 334 ? 0.376 12.225 -18.793 1.00 70.19 334 THR A C 1
ATOM 2707 O O . THR A 1 334 ? 1.058 11.201 -18.802 1.00 70.19 334 THR A O 1
ATOM 2710 N N . ALA A 1 335 ? 0.864 13.410 -18.438 1.00 77.75 335 ALA A N 1
ATOM 2711 C CA . ALA A 1 335 ? 2.159 13.608 -17.814 1.00 77.75 335 ALA A CA 1
ATOM 2712 C C . ALA A 1 335 ? 2.146 12.992 -16.411 1.00 77.75 335 ALA A C 1
ATOM 2714 O O . ALA A 1 335 ? 1.179 13.166 -15.666 1.00 77.75 335 ALA A O 1
ATOM 2715 N N . VAL A 1 336 ? 3.225 12.312 -16.031 1.00 68.88 336 VAL A N 1
ATOM 2716 C CA . VAL A 1 336 ? 3.417 11.785 -14.675 1.00 68.88 336 VAL A CA 1
ATOM 2717 C C . VAL A 1 336 ? 4.833 12.083 -14.211 1.00 68.88 336 VAL A C 1
ATOM 2719 O O . VAL A 1 336 ? 5.777 12.041 -15.003 1.00 68.88 336 VAL A O 1
ATOM 2722 N N . VAL A 1 337 ? 4.993 12.363 -12.919 1.00 65.56 337 VAL A N 1
ATOM 2723 C CA . VAL A 1 337 ? 6.320 12.488 -12.319 1.00 65.56 337 VAL A CA 1
ATOM 2724 C C . VAL A 1 337 ? 6.918 11.092 -12.194 1.00 65.56 337 VAL A C 1
ATOM 2726 O O . VAL A 1 337 ? 6.388 10.231 -11.491 1.00 65.56 337 VAL A O 1
ATOM 2729 N N . TYR A 1 338 ? 8.031 10.849 -12.883 1.00 63.28 338 TYR A N 1
ATOM 2730 C CA . TYR A 1 338 ? 8.755 9.594 -12.738 1.00 63.28 338 TYR A CA 1
ATOM 2731 C C . TYR A 1 338 ? 9.717 9.691 -11.555 1.00 63.28 338 TYR A C 1
ATOM 2733 O O . TYR A 1 338 ? 10.732 10.382 -11.638 1.00 63.28 338 TYR A O 1
ATOM 2741 N N . GLU A 1 339 ? 9.408 8.980 -10.467 1.00 57.47 339 GLU A N 1
ATOM 2742 C CA . GLU A 1 339 ? 10.118 9.062 -9.179 1.00 57.47 339 GLU A CA 1
ATOM 2743 C C . GLU A 1 339 ? 11.640 8.955 -9.332 1.00 57.47 339 GLU A C 1
ATOM 2745 O O . GLU A 1 339 ? 12.382 9.748 -8.764 1.00 57.47 339 GLU A O 1
ATOM 2750 N N . ARG A 1 340 ? 12.129 8.044 -10.183 1.00 61.00 340 ARG A N 1
ATOM 2751 C CA . ARG A 1 340 ? 13.573 7.887 -10.409 1.00 61.00 340 ARG A CA 1
ATOM 2752 C C . ARG A 1 340 ? 14.239 9.175 -10.904 1.00 61.00 340 ARG A C 1
ATOM 2754 O O . ARG A 1 340 ? 15.359 9.436 -10.496 1.00 61.00 340 ARG A O 1
ATOM 2761 N N . PHE A 1 341 ? 13.590 9.931 -11.788 1.00 65.00 341 PHE A N 1
ATOM 2762 C CA . PHE A 1 341 ? 14.151 11.150 -12.384 1.00 65.00 341 PHE A CA 1
ATOM 2763 C C . PHE A 1 341 ? 13.855 12.393 -11.547 1.00 65.00 341 PHE A C 1
ATOM 2765 O O . PHE A 1 341 ? 14.697 13.276 -11.442 1.00 65.00 341 PHE A O 1
ATOM 2772 N N . ALA A 1 342 ? 12.695 12.431 -10.895 1.00 61.88 342 ALA A N 1
ATOM 2773 C CA . ALA A 1 342 ? 12.309 13.523 -10.008 1.00 61.88 342 ALA A CA 1
ATOM 2774 C C . ALA A 1 342 ? 13.254 13.685 -8.806 1.00 61.88 342 ALA A C 1
ATOM 2776 O O . ALA A 1 342 ? 13.391 14.775 -8.262 1.00 61.88 342 ALA A O 1
ATOM 2777 N N . LEU A 1 343 ? 13.918 12.596 -8.408 1.00 58.22 343 LEU A N 1
ATOM 2778 C CA . LEU A 1 343 ? 14.858 12.561 -7.289 1.00 58.22 343 LEU A CA 1
ATOM 2779 C C . LEU A 1 343 ? 16.327 12.757 -7.702 1.00 58.22 343 LEU A C 1
ATOM 2781 O O . LEU A 1 343 ? 17.196 12.711 -6.832 1.00 58.22 343 LEU A O 1
ATOM 2785 N N . MET A 1 344 ? 16.604 12.945 -8.997 1.00 61.81 344 MET A N 1
ATOM 2786 C CA . MET A 1 344 ? 17.952 13.162 -9.528 1.00 61.81 344 MET A CA 1
ATOM 2787 C C . MET A 1 344 ? 18.260 14.651 -9.658 1.00 61.81 344 MET A C 1
ATOM 2789 O O . MET A 1 344 ? 17.397 15.429 -10.072 1.00 61.81 344 MET A O 1
ATOM 2793 N N . THR A 1 345 ? 19.496 15.044 -9.358 1.00 66.50 345 THR A N 1
ATOM 2794 C CA . THR A 1 345 ? 20.004 16.394 -9.636 1.00 66.50 345 THR A CA 1
ATOM 2795 C C . THR A 1 345 ? 20.019 16.672 -11.142 1.00 66.50 345 THR A C 1
ATOM 2797 O O . THR A 1 345 ? 19.974 15.757 -11.968 1.00 66.50 345 THR A O 1
ATOM 2800 N N . ASP A 1 346 ? 20.113 17.946 -11.534 1.00 68.56 346 ASP A N 1
ATOM 2801 C CA . ASP A 1 346 ? 20.242 18.299 -12.955 1.00 68.56 346 ASP A CA 1
ATOM 2802 C C . ASP A 1 346 ? 21.495 17.683 -13.584 1.00 68.56 346 ASP A C 1
ATOM 2804 O O . ASP A 1 346 ? 21.490 17.347 -14.765 1.00 68.56 346 ASP A O 1
ATOM 2808 N N . GLU A 1 347 ? 22.557 17.504 -12.802 1.00 66.69 347 GLU A N 1
ATOM 2809 C CA . GLU A 1 347 ? 23.788 16.852 -13.239 1.00 66.69 347 GLU A CA 1
ATOM 2810 C C . GLU A 1 347 ? 23.583 15.349 -13.484 1.00 66.69 347 GLU A C 1
ATOM 2812 O O . GLU A 1 347 ? 23.937 14.847 -14.552 1.00 66.69 347 GLU A O 1
ATOM 2817 N N . GLU A 1 348 ? 22.923 14.647 -12.557 1.00 64.12 348 GLU A N 1
ATOM 2818 C CA . GLU A 1 348 ? 22.584 13.222 -12.690 1.00 64.12 348 GLU A CA 1
ATOM 2819 C C . GLU A 1 348 ? 21.628 12.969 -13.869 1.00 64.12 348 GLU A C 1
ATOM 2821 O O . GLU A 1 348 ? 21.814 12.029 -14.649 1.00 64.12 348 GLU A O 1
ATOM 2826 N N . LEU A 1 349 ? 20.626 13.837 -14.055 1.00 69.56 349 LEU A N 1
ATOM 2827 C CA . LEU A 1 349 ? 19.722 13.781 -15.207 1.00 69.56 349 LEU A CA 1
ATOM 2828 C C . LEU A 1 349 ? 20.466 14.014 -16.521 1.00 69.56 349 LEU A C 1
ATOM 2830 O O . LEU A 1 349 ? 20.218 13.312 -17.504 1.00 69.56 349 LEU A O 1
ATOM 2834 N N . ARG A 1 350 ? 21.388 14.982 -16.563 1.00 69.62 350 ARG A N 1
ATOM 2835 C CA . ARG A 1 350 ? 22.204 15.250 -17.756 1.00 69.62 350 ARG A CA 1
ATOM 2836 C C . ARG A 1 350 ? 23.082 14.057 -18.109 1.00 69.62 350 ARG A C 1
ATOM 2838 O O . ARG A 1 350 ? 23.115 13.686 -19.281 1.00 69.62 350 ARG A O 1
ATOM 2845 N N . GLN A 1 351 ? 23.713 13.424 -17.118 1.00 65.19 351 GLN A N 1
ATOM 2846 C CA . GLN A 1 351 ? 24.487 12.200 -17.336 1.00 65.19 351 GLN A CA 1
ATOM 2847 C C . GLN A 1 351 ? 23.631 11.084 -17.947 1.00 65.19 351 GLN A C 1
ATOM 2849 O O . GLN A 1 351 ? 24.027 10.488 -18.943 1.00 65.19 351 GLN A O 1
ATOM 2854 N N . LEU A 1 352 ? 22.434 10.828 -17.413 1.00 62.56 352 LEU A N 1
ATOM 2855 C CA . LEU A 1 352 ? 21.593 9.710 -17.861 1.00 62.56 352 LEU A CA 1
ATOM 2856 C C . LEU A 1 352 ? 20.857 9.947 -19.182 1.00 62.56 352 LEU A C 1
ATOM 2858 O O . LEU A 1 352 ? 20.537 8.990 -19.893 1.00 62.56 352 LEU A O 1
ATOM 2862 N N . THR A 1 353 ? 20.543 11.203 -19.496 1.00 67.00 353 THR A N 1
ATOM 2863 C CA . THR A 1 353 ? 19.833 11.570 -20.732 1.00 67.00 353 THR A CA 1
ATOM 2864 C C . THR A 1 353 ? 20.778 11.817 -21.904 1.00 67.00 353 THR A C 1
ATOM 2866 O O . THR A 1 353 ? 20.310 11.934 -23.033 1.00 67.00 353 THR A O 1
ATOM 2869 N N . GLY A 1 354 ? 22.093 11.895 -21.660 1.00 58.81 354 GLY A N 1
ATOM 2870 C CA . GLY A 1 354 ? 23.101 12.154 -22.691 1.00 58.81 354 GLY A CA 1
ATOM 2871 C C . GLY A 1 354 ? 22.921 13.502 -23.399 1.00 58.81 354 GLY A C 1
ATOM 2872 O O . GLY A 1 354 ? 23.369 13.683 -24.532 1.00 58.81 354 GLY A O 1
ATOM 2873 N N . SER A 1 355 ? 22.221 14.445 -22.759 1.00 57.34 355 SER A N 1
ATOM 2874 C CA . SER A 1 355 ? 21.839 15.717 -23.369 1.00 57.34 355 SER A CA 1
ATOM 2875 C C . SER A 1 355 ? 23.043 16.653 -23.473 1.00 57.34 355 SER A C 1
ATOM 2877 O O . SER A 1 355 ? 23.447 17.279 -22.494 1.00 57.34 355 SER A O 1
ATOM 2879 N N . ILE A 1 356 ? 23.591 16.816 -24.680 1.00 56.81 356 ILE A N 1
ATOM 2880 C CA . ILE A 1 356 ? 24.577 17.867 -24.958 1.00 56.81 356 ILE A CA 1
ATOM 2881 C C . ILE A 1 356 ? 23.834 19.210 -24.992 1.00 56.81 356 ILE A C 1
ATOM 2883 O O . ILE A 1 356 ? 23.045 19.458 -25.911 1.00 56.81 356 ILE A O 1
ATOM 2887 N N . ILE A 1 357 ? 24.102 20.100 -24.028 1.00 53.22 357 ILE A N 1
ATOM 2888 C CA . ILE A 1 357 ? 23.646 21.496 -24.085 1.00 53.22 357 ILE A CA 1
ATOM 2889 C C . ILE A 1 357 ? 24.400 22.174 -25.229 1.00 53.22 357 ILE A C 1
ATOM 2891 O O . ILE A 1 357 ? 25.470 22.750 -25.060 1.00 53.22 357 ILE A O 1
ATOM 2895 N N . ARG A 1 358 ? 23.855 22.085 -26.440 1.00 55.50 358 ARG A N 1
ATOM 2896 C CA . ARG A 1 358 ? 24.276 22.968 -27.523 1.00 55.50 358 ARG A CA 1
ATOM 2897 C C . ARG A 1 358 ? 23.671 24.331 -27.218 1.00 55.50 358 ARG A C 1
ATOM 2899 O O . ARG A 1 358 ? 22.454 24.413 -27.059 1.00 55.50 358 ARG A O 1
ATOM 2906 N N . ASN A 1 359 ? 24.492 25.383 -27.176 1.00 48.16 359 ASN A N 1
ATOM 2907 C CA . ASN A 1 359 ? 24.013 26.764 -27.246 1.00 48.16 359 ASN A CA 1
ATOM 2908 C C . ASN A 1 359 ? 23.220 26.910 -28.551 1.00 48.16 359 ASN A C 1
ATOM 2910 O O . ASN A 1 359 ? 23.770 27.180 -29.619 1.00 48.16 359 ASN A O 1
ATOM 2914 N N . ARG A 1 360 ? 21.915 26.632 -28.498 1.00 48.78 360 ARG A N 1
ATOM 2915 C CA . ARG A 1 360 ? 21.008 26.762 -29.632 1.00 48.78 360 ARG A CA 1
ATOM 2916 C C . ARG A 1 360 ? 20.705 28.249 -29.800 1.00 48.78 360 ARG A C 1
ATOM 2918 O O . ARG A 1 360 ? 19.628 28.715 -29.466 1.00 48.78 360 ARG A O 1
ATOM 2925 N N . THR A 1 361 ? 21.657 28.996 -30.356 1.00 48.84 361 THR A N 1
ATOM 2926 C CA . THR A 1 361 ? 21.408 30.344 -30.902 1.00 48.84 361 THR A CA 1
ATOM 2927 C C . THR A 1 361 ? 20.478 30.294 -32.114 1.00 48.84 361 THR A C 1
ATOM 2929 O O . THR A 1 361 ? 19.861 31.289 -32.485 1.00 48.84 361 THR A O 1
ATOM 2932 N N . ARG A 1 362 ? 20.308 29.115 -32.722 1.00 50.19 362 ARG A N 1
ATOM 2933 C CA . ARG A 1 362 ? 19.241 28.861 -33.687 1.00 50.19 362 ARG A CA 1
ATOM 2934 C C . ARG A 1 362 ? 17.978 28.433 -32.950 1.00 50.19 362 ARG A C 1
ATOM 2936 O O . ARG A 1 362 ? 17.967 27.362 -32.340 1.00 50.19 362 ARG A O 1
ATOM 2943 N N . LYS A 1 363 ? 16.906 29.228 -33.101 1.00 48.50 363 LYS A N 1
ATOM 2944 C CA . LYS A 1 363 ? 15.520 28.770 -32.896 1.00 48.50 363 LYS A CA 1
ATOM 2945 C C . LYS A 1 363 ? 15.414 27.344 -33.450 1.00 48.50 363 LYS A C 1
ATOM 2947 O O . LYS A 1 363 ? 15.949 27.121 -34.545 1.00 48.50 363 LYS A O 1
ATOM 2952 N N . PRO A 1 364 ? 14.795 26.384 -32.734 1.00 45.41 364 PRO A N 1
ATOM 2953 C CA . PRO A 1 364 ? 14.558 25.067 -33.299 1.00 45.41 364 PRO A CA 1
ATOM 2954 C C . PRO A 1 364 ? 13.880 25.289 -34.648 1.00 45.41 364 PRO A C 1
ATOM 2956 O O . PRO A 1 364 ? 12.763 25.798 -34.703 1.00 45.41 364 PRO A O 1
ATOM 2959 N N . LYS A 1 365 ? 14.588 24.998 -35.748 1.00 44.94 365 LYS A N 1
ATOM 2960 C CA . LYS A 1 365 ? 13.914 24.880 -37.035 1.00 44.94 365 LYS A CA 1
ATOM 2961 C C . LYS A 1 365 ? 12.874 23.794 -36.785 1.00 44.94 365 LYS A C 1
ATOM 2963 O O . LYS A 1 365 ? 13.302 22.734 -36.318 1.00 44.94 365 LYS A O 1
ATOM 2968 N N . PRO A 1 366 ? 11.570 24.041 -36.982 1.00 41.25 366 PRO A N 1
ATOM 2969 C CA . PRO A 1 366 ? 10.583 22.980 -36.880 1.00 41.25 366 PRO A CA 1
ATOM 2970 C C . PRO A 1 366 ? 11.088 21.826 -37.751 1.00 41.25 366 PRO A C 1
ATOM 2972 O O . PRO A 1 366 ? 11.202 21.949 -38.967 1.00 41.25 366 PRO A O 1
ATOM 2975 N N . GLN A 1 367 ? 11.560 20.756 -37.102 1.00 43.16 367 GLN A N 1
ATOM 2976 C CA . GLN A 1 367 ? 12.094 19.580 -37.794 1.00 43.16 367 GLN A CA 1
ATOM 2977 C C . GLN A 1 367 ? 10.966 18.781 -38.432 1.00 43.16 367 GLN A C 1
ATOM 2979 O O . GLN A 1 367 ? 11.200 18.019 -39.364 1.00 43.16 367 GLN A O 1
ATOM 2984 N N . PHE A 1 368 ? 9.734 19.059 -38.022 1.00 39.78 368 PHE A N 1
ATOM 2985 C CA . PHE A 1 368 ? 8.597 18.899 -38.893 1.00 39.78 368 PHE A CA 1
ATOM 2986 C C . PHE A 1 368 ? 8.673 20.010 -39.942 1.00 39.78 368 PHE A C 1
ATOM 2988 O O . PHE A 1 368 ? 8.062 21.069 -39.800 1.00 39.78 368 PHE A O 1
ATOM 2995 N N . LYS A 1 369 ? 9.380 19.741 -41.053 1.00 39.25 369 LYS A N 1
ATOM 2996 C CA . LYS A 1 369 ? 8.753 20.085 -42.333 1.00 39.25 369 LYS A CA 1
ATOM 2997 C C . LYS A 1 369 ? 7.327 19.575 -42.180 1.00 39.25 369 LYS A C 1
ATOM 2999 O O . LYS A 1 369 ? 7.176 18.408 -41.813 1.00 39.25 369 LYS A O 1
ATOM 3004 N N . GLN A 1 370 ? 6.365 20.494 -42.277 1.00 41.72 370 GLN A N 1
ATOM 3005 C CA . GLN A 1 370 ? 4.935 20.235 -42.419 1.00 41.72 370 GLN A CA 1
ATOM 3006 C C . GLN A 1 370 ? 4.758 18.786 -42.840 1.00 41.72 370 GLN A C 1
ATOM 3008 O O . GLN A 1 370 ? 5.338 18.432 -43.872 1.00 41.72 370 GLN A O 1
ATOM 3013 N N . ALA A 1 371 ? 4.165 17.965 -41.954 1.00 41.69 371 ALA A N 1
ATOM 3014 C CA . ALA A 1 371 ? 3.991 16.533 -42.177 1.00 41.69 371 ALA A CA 1
ATOM 3015 C C . ALA A 1 371 ? 3.744 16.357 -43.668 1.00 41.69 371 ALA A C 1
ATOM 3017 O O . ALA A 1 371 ? 2.809 16.981 -44.171 1.00 41.69 371 ALA A O 1
ATOM 3018 N N . MET A 1 372 ? 4.676 15.688 -44.371 1.00 46.25 372 MET A N 1
ATOM 3019 C CA . MET A 1 372 ? 4.494 15.415 -45.797 1.00 46.25 372 MET A CA 1
ATOM 3020 C C . MET A 1 372 ? 3.042 14.984 -45.950 1.00 46.25 372 MET A C 1
ATOM 3022 O O . MET A 1 372 ? 2.611 14.197 -45.095 1.00 46.25 372 MET A O 1
ATOM 3026 N N . ASP A 1 373 ? 2.314 15.563 -46.920 1.00 52.28 373 ASP A N 1
ATOM 3027 C CA . ASP A 1 373 ? 0.908 15.223 -47.186 1.00 52.28 373 ASP A CA 1
ATOM 3028 C C . ASP A 1 373 ? 0.717 13.749 -46.874 1.00 52.28 373 ASP A C 1
ATOM 3030 O O . ASP A 1 373 ? 1.550 12.972 -47.360 1.00 52.28 373 ASP A O 1
ATOM 3034 N N . PRO A 1 374 ? -0.224 13.398 -45.971 1.00 52.09 374 PRO A N 1
ATOM 3035 C CA . PRO A 1 374 ? -0.224 12.120 -45.283 1.00 52.09 374 PRO A CA 1
ATOM 3036 C C . PRO A 1 374 ? 0.032 11.039 -46.312 1.00 52.09 374 PRO A C 1
ATOM 3038 O O . PRO A 1 374 ? -0.813 10.775 -47.165 1.00 52.09 374 PRO A O 1
ATOM 3041 N N . ILE A 1 375 ? 1.249 10.488 -46.277 1.00 58.09 375 ILE A N 1
ATOM 3042 C CA . ILE A 1 375 ? 1.574 9.314 -47.067 1.00 58.09 375 ILE A CA 1
ATOM 3043 C C . ILE A 1 375 ? 0.508 8.328 -46.627 1.00 58.09 375 ILE A C 1
ATOM 3045 O O . ILE A 1 375 ? 0.388 8.063 -45.429 1.00 58.09 375 ILE A O 1
ATOM 3049 N N . ASP A 1 376 ? -0.335 7.899 -47.559 1.00 58.78 376 ASP A N 1
ATOM 3050 C CA . ASP A 1 376 ? -1.338 6.891 -47.278 1.00 58.78 376 ASP A CA 1
ATOM 3051 C C . ASP A 1 376 ? -0.578 5.617 -46.900 1.00 58.78 376 ASP A C 1
ATOM 3053 O O . ASP A 1 376 ? -0.104 4.858 -47.744 1.00 58.78 376 ASP A O 1
ATOM 3057 N N . TYR A 1 377 ? -0.360 5.444 -45.595 1.00 58.56 377 TYR A N 1
ATOM 3058 C CA . TYR A 1 377 ? 0.287 4.273 -45.018 1.00 58.56 377 TYR A CA 1
ATOM 3059 C C . TYR A 1 377 ? -0.661 3.058 -45.039 1.00 58.56 377 TYR A C 1
ATOM 3061 O O . TYR A 1 377 ? -0.308 2.010 -44.492 1.00 58.56 377 TYR A O 1
ATOM 3069 N N . GLY A 1 378 ? -1.844 3.193 -45.656 1.00 68.50 378 GLY A N 1
ATOM 3070 C CA . GLY A 1 378 ? -2.947 2.253 -45.573 1.00 68.50 378 GLY A CA 1
ATOM 3071 C C . GLY A 1 378 ? -3.520 2.173 -44.160 1.00 68.50 378 GLY A C 1
ATOM 3072 O O . GLY A 1 378 ? -3.268 3.017 -43.294 1.00 68.50 378 GLY A O 1
ATOM 3073 N N . ASP A 1 379 ? -4.265 1.100 -43.906 1.00 76.50 379 ASP A N 1
ATOM 3074 C CA . ASP A 1 379 ? -4.798 0.796 -42.583 1.00 76.50 379 ASP A CA 1
ATOM 3075 C C . ASP A 1 379 ? -3.667 0.423 -41.612 1.00 76.50 379 ASP A C 1
ATOM 3077 O O . ASP A 1 379 ? -3.201 -0.720 -41.544 1.00 76.50 379 ASP A O 1
ATOM 3081 N N . LEU A 1 380 ? -3.220 1.399 -40.821 1.00 74.00 380 LEU A N 1
ATOM 3082 C CA . LEU A 1 380 ? -2.310 1.142 -39.711 1.00 74.00 380 LEU A CA 1
ATOM 3083 C C . LEU A 1 380 ? -3.018 0.291 -38.642 1.00 74.00 380 LEU A C 1
ATOM 3085 O O . LEU A 1 380 ? -4.158 0.577 -38.261 1.00 74.00 380 LEU A O 1
ATOM 3089 N N . PRO A 1 381 ? -2.353 -0.740 -38.094 1.00 80.12 381 PRO A N 1
ATOM 3090 C CA . PRO A 1 381 ? -2.958 -1.560 -37.059 1.00 80.12 381 PRO A CA 1
ATOM 3091 C C . PRO A 1 381 ? -3.179 -0.731 -35.788 1.00 80.12 381 PRO A C 1
ATOM 3093 O O . PRO A 1 381 ? -2.293 0.003 -35.350 1.00 80.12 381 PRO A O 1
ATOM 3096 N N . LYS A 1 382 ? -4.339 -0.911 -35.137 1.00 76.19 382 LYS A N 1
ATOM 3097 C CA . LYS A 1 382 ? -4.671 -0.244 -33.859 1.00 76.19 382 LYS A CA 1
ATOM 3098 C C . LYS A 1 382 ? -3.629 -0.491 -32.760 1.00 76.19 382 LYS A C 1
ATOM 3100 O O . LYS A 1 382 ? -3.489 0.318 -31.850 1.00 76.19 382 LYS A O 1
ATOM 3105 N N . THR A 1 383 ? -2.911 -1.608 -32.836 1.00 80.81 383 THR A N 1
ATOM 3106 C CA . THR A 1 383 ? -1.813 -1.973 -31.938 1.00 80.81 383 THR A CA 1
ATOM 3107 C C . THR A 1 383 ? -0.722 -2.684 -32.728 1.00 80.81 383 THR A C 1
ATOM 3109 O O . THR A 1 383 ? -1.030 -3.541 -33.555 1.00 80.81 383 THR A O 1
ATOM 3112 N N . PHE A 1 384 ? 0.545 -2.399 -32.434 1.00 84.25 384 PHE A N 1
ATOM 3113 C CA . PHE A 1 384 ? 1.682 -3.081 -33.048 1.00 84.25 384 PHE A CA 1
ATOM 3114 C C . PHE A 1 384 ? 2.698 -3.485 -31.979 1.00 84.25 384 PHE A C 1
ATOM 3116 O O . PHE A 1 384 ? 3.260 -2.633 -31.295 1.00 84.25 384 PHE A O 1
ATOM 3123 N N . ASP A 1 385 ? 2.948 -4.787 -31.853 1.00 85.12 385 ASP A N 1
ATOM 3124 C CA . ASP A 1 385 ? 4.015 -5.336 -31.020 1.00 85.12 385 ASP A CA 1
ATOM 3125 C C . ASP A 1 385 ? 5.003 -6.089 -31.914 1.00 85.12 385 ASP A C 1
ATOM 3127 O O . ASP A 1 385 ? 4.684 -7.131 -32.491 1.00 85.12 385 ASP A O 1
ATOM 3131 N N . ALA A 1 386 ? 6.224 -5.565 -32.026 1.00 89.00 386 ALA A N 1
ATOM 3132 C CA . ALA A 1 386 ? 7.273 -6.158 -32.849 1.00 89.00 386 ALA A CA 1
ATOM 3133 C C . ALA A 1 386 ? 7.619 -7.597 -32.419 1.00 89.00 386 ALA A C 1
ATOM 3135 O O . ALA A 1 386 ? 7.965 -8.417 -33.267 1.00 89.00 386 ALA A O 1
ATOM 3136 N N . ARG A 1 387 ? 7.456 -7.937 -31.133 1.00 91.06 387 ARG A N 1
ATOM 3137 C CA . ARG A 1 387 ? 7.697 -9.293 -30.610 1.00 91.06 387 ARG A CA 1
ATOM 3138 C C . ARG A 1 387 ? 6.643 -10.282 -31.091 1.00 91.06 387 ARG A C 1
ATOM 3140 O O . ARG A 1 387 ? 6.943 -11.450 -31.281 1.00 91.06 387 ARG A O 1
ATOM 3147 N N . GLN A 1 388 ? 5.412 -9.817 -31.296 1.00 92.31 388 GLN A N 1
ATOM 3148 C CA . GLN A 1 388 ? 4.341 -10.640 -31.861 1.00 92.31 388 GLN A CA 1
ATOM 3149 C C . GLN A 1 388 ? 4.480 -10.760 -33.379 1.00 92.31 388 GLN A C 1
ATOM 3151 O O . GLN A 1 388 ? 4.168 -11.802 -33.946 1.00 92.31 388 GLN A O 1
ATOM 3156 N N . LYS A 1 389 ? 4.968 -9.704 -34.043 1.00 92.56 389 LYS A N 1
ATOM 3157 C CA . LYS A 1 389 ? 5.204 -9.716 -35.491 1.00 92.56 389 LYS A CA 1
ATOM 3158 C C . LYS A 1 389 ? 6.378 -10.617 -35.892 1.00 92.56 389 LYS A C 1
ATOM 3160 O O . LYS A 1 389 ? 6.314 -11.226 -36.958 1.00 92.56 389 LYS A O 1
ATOM 3165 N N . TRP A 1 390 ? 7.420 -10.684 -35.062 1.00 93.88 390 TRP A N 1
ATOM 3166 C CA . TRP A 1 390 ? 8.612 -11.516 -35.260 1.00 93.88 390 TRP A CA 1
ATOM 3167 C C . TRP A 1 390 ? 8.889 -12.368 -34.010 1.00 93.88 390 TRP A C 1
ATOM 3169 O O . TRP A 1 390 ? 9.807 -12.048 -33.247 1.00 93.88 390 TRP A O 1
ATOM 3179 N N . PRO A 1 391 ? 8.102 -13.434 -33.774 1.00 93.38 391 PRO A N 1
ATOM 3180 C CA . PRO A 1 391 ? 8.193 -14.232 -32.552 1.00 93.38 391 PRO A CA 1
ATOM 3181 C C . PRO A 1 391 ? 9.551 -14.924 -32.384 1.00 93.38 391 PRO A C 1
ATOM 3183 O O . PRO A 1 391 ? 10.049 -15.023 -31.268 1.00 93.38 391 PRO A O 1
ATOM 3186 N N . GLU A 1 392 ? 10.215 -15.315 -33.472 1.00 92.88 392 GLU A N 1
ATOM 3187 C CA . GLU A 1 392 ? 11.564 -15.895 -33.444 1.00 92.88 392 GLU A CA 1
ATOM 3188 C C . GLU A 1 392 ? 12.644 -14.889 -33.021 1.00 92.88 392 GLU A C 1
ATOM 3190 O O . GLU A 1 392 ? 13.728 -15.289 -32.609 1.00 92.88 392 GLU A O 1
ATOM 3195 N N . CYS A 1 393 ? 12.351 -13.588 -33.104 1.00 93.50 393 CYS A N 1
ATOM 3196 C CA . CYS A 1 393 ? 13.229 -12.516 -32.641 1.00 93.50 393 CYS A CA 1
ATOM 3197 C C . CYS A 1 393 ? 12.760 -11.891 -31.321 1.00 93.50 393 CYS A C 1
ATOM 3199 O O . CYS A 1 393 ? 13.366 -10.923 -30.858 1.00 93.50 393 CYS A O 1
ATOM 3201 N N . ALA A 1 394 ? 11.697 -12.418 -30.701 1.00 91.50 394 ALA A N 1
ATOM 3202 C CA . ALA A 1 394 ? 11.097 -11.836 -29.503 1.00 91.50 394 ALA A CA 1
ATOM 3203 C C . ALA A 1 394 ? 12.079 -11.758 -28.324 1.00 91.50 394 ALA A C 1
ATOM 3205 O O . ALA A 1 394 ? 12.045 -10.780 -27.577 1.00 91.50 394 ALA A O 1
ATOM 3206 N N . ASP A 1 395 ? 12.983 -12.732 -28.200 1.00 86.00 395 ASP A N 1
ATOM 3207 C CA . ASP A 1 395 ? 14.022 -12.762 -27.162 1.00 86.00 395 ASP A CA 1
ATOM 3208 C C . ASP A 1 395 ? 15.075 -11.654 -27.321 1.00 86.00 395 ASP A C 1
ATOM 3210 O O . ASP A 1 395 ? 15.701 -11.254 -26.340 1.00 86.00 395 ASP A O 1
ATOM 3214 N N . PHE A 1 396 ? 15.276 -11.148 -28.542 1.00 85.75 396 PHE A N 1
ATOM 3215 C CA . PHE A 1 396 ? 16.148 -10.003 -28.811 1.00 85.75 396 PHE A CA 1
ATOM 3216 C C . PHE A 1 396 ? 15.379 -8.696 -28.590 1.00 85.75 396 PHE A C 1
ATOM 3218 O O . PHE A 1 396 ? 15.725 -7.927 -27.695 1.00 85.75 396 PHE A O 1
ATOM 3225 N N . ILE A 1 397 ? 14.251 -8.534 -29.292 1.00 88.75 397 ILE A N 1
ATOM 3226 C CA . ILE A 1 397 ? 13.423 -7.314 -29.293 1.00 88.75 397 ILE A CA 1
ATOM 3227 C C . ILE A 1 397 ? 12.881 -6.993 -27.892 1.00 88.75 397 ILE A C 1
ATOM 3229 O O . ILE A 1 397 ? 12.716 -5.836 -27.509 1.00 88.75 397 ILE A O 1
ATOM 3233 N N . GLY A 1 398 ? 12.552 -8.024 -27.112 1.00 78.88 398 GLY A N 1
ATOM 3234 C CA . GLY A 1 398 ? 12.026 -7.882 -25.758 1.00 78.88 398 GLY A CA 1
ATOM 3235 C C . GLY A 1 398 ? 13.089 -7.634 -24.688 1.00 78.88 398 GLY A C 1
ATOM 3236 O O . GLY A 1 398 ? 12.724 -7.382 -23.535 1.00 78.88 398 GLY A O 1
ATOM 3237 N N . LYS A 1 399 ? 14.381 -7.717 -25.028 1.00 78.06 399 LYS A N 1
ATOM 3238 C CA . LYS A 1 399 ? 15.474 -7.624 -24.060 1.00 78.06 399 LYS A CA 1
ATOM 3239 C C . LYS A 1 399 ? 15.698 -6.175 -23.639 1.00 78.06 399 LYS A C 1
ATOM 3241 O O . LYS A 1 399 ? 16.087 -5.322 -24.429 1.00 78.06 399 LYS A O 1
ATOM 3246 N N . MET A 1 400 ? 15.484 -5.897 -22.355 1.00 66.56 400 MET A N 1
ATOM 3247 C CA . MET A 1 400 ? 15.753 -4.584 -21.768 1.00 66.56 400 MET A CA 1
ATOM 3248 C C . MET A 1 400 ? 17.160 -4.547 -21.169 1.00 66.56 400 MET A C 1
ATOM 3250 O O . MET A 1 400 ? 17.427 -5.209 -20.168 1.00 66.56 400 MET A O 1
ATOM 3254 N N . THR A 1 401 ? 18.042 -3.735 -21.750 1.00 66.44 401 THR A N 1
ATOM 3255 C CA . THR A 1 401 ? 19.422 -3.565 -21.273 1.00 66.44 401 THR A CA 1
ATOM 3256 C C . THR A 1 401 ? 19.542 -2.325 -20.386 1.00 66.44 401 THR A C 1
ATOM 3258 O O . THR A 1 401 ? 19.064 -1.244 -20.732 1.00 66.44 401 THR A O 1
ATOM 3261 N N . ALA A 1 402 ? 20.182 -2.465 -19.223 1.00 58.81 402 ALA A N 1
ATOM 3262 C CA . ALA A 1 402 ? 20.403 -1.360 -18.296 1.00 58.81 402 ALA A CA 1
ATOM 3263 C C . ALA A 1 402 ? 21.742 -0.661 -18.584 1.00 58.81 402 ALA A C 1
ATOM 3265 O O . ALA A 1 402 ? 22.795 -1.258 -18.406 1.00 58.81 402 ALA A O 1
ATOM 3266 N N . GLN A 1 403 ? 21.704 0.628 -18.939 1.00 59.03 403 GLN A N 1
ATOM 3267 C CA . GLN A 1 403 ? 22.909 1.464 -19.120 1.00 59.03 403 GLN A CA 1
ATOM 3268 C C . GLN A 1 403 ? 23.629 1.840 -17.802 1.00 59.03 403 GLN A C 1
ATOM 3270 O O . GLN A 1 403 ? 24.632 2.548 -17.811 1.00 59.03 403 GLN A O 1
ATOM 3275 N N . GLY A 1 404 ? 23.104 1.414 -16.646 1.00 61.56 404 GLY A N 1
ATOM 3276 C CA . GLY A 1 404 ? 23.621 1.818 -15.335 1.00 61.56 404 GLY A CA 1
ATOM 3277 C C . GLY A 1 404 ? 23.481 3.327 -15.088 1.00 61.56 404 GLY A C 1
ATOM 3278 O O . GLY A 1 404 ? 22.418 3.898 -15.346 1.00 61.56 404 GLY A O 1
ATOM 3279 N N . TYR A 1 405 ? 24.548 3.938 -14.562 1.00 56.66 405 TYR A N 1
ATOM 3280 C CA . TYR A 1 405 ? 24.713 5.395 -14.410 1.00 56.66 405 TYR A CA 1
ATOM 3281 C C . TYR A 1 405 ? 25.558 6.019 -15.528 1.00 56.66 405 TYR A C 1
ATOM 3283 O O . TYR A 1 405 ? 25.832 7.214 -15.514 1.00 56.66 405 TYR A O 1
ATOM 3291 N N . CYS A 1 406 ? 25.971 5.219 -16.508 1.00 59.88 406 CYS A N 1
ATOM 3292 C CA . CYS A 1 406 ? 26.685 5.708 -17.669 1.00 59.88 406 CYS A CA 1
ATOM 3293 C C . CYS A 1 406 ? 25.689 6.306 -18.664 1.00 59.88 406 CYS A C 1
ATOM 3295 O O . CYS A 1 406 ? 24.671 5.684 -18.960 1.00 59.88 406 CYS A O 1
ATOM 3297 N N . GLY A 1 407 ? 26.003 7.471 -19.233 1.00 67.25 407 GLY A N 1
ATOM 3298 C CA . GLY A 1 407 ? 25.269 8.068 -20.352 1.00 67.25 407 GLY A CA 1
ATOM 3299 C C . GLY A 1 407 ? 25.462 7.321 -21.677 1.00 67.25 407 GLY A C 1
ATOM 3300 O O . GLY A 1 407 ? 25.604 7.951 -22.721 1.00 67.25 407 GLY A O 1
ATOM 3301 N N . SER A 1 408 ? 25.514 5.985 -21.655 1.00 73.62 408 SER A N 1
ATOM 3302 C CA . SER A 1 408 ? 25.756 5.108 -22.813 1.00 73.62 408 SER A CA 1
ATOM 3303 C C . SER A 1 408 ? 24.482 4.706 -23.550 1.00 73.62 408 SER A C 1
ATOM 3305 O O . SER A 1 408 ? 24.533 3.838 -24.422 1.00 73.62 408 SER A O 1
ATOM 3307 N N . CYS A 1 409 ? 23.332 5.323 -23.254 1.00 76.06 409 CYS A N 1
ATOM 3308 C CA . CYS A 1 409 ? 22.058 5.028 -23.916 1.00 76.06 409 CYS A CA 1
ATOM 3309 C C . CYS A 1 409 ? 22.183 5.008 -25.439 1.00 76.06 409 CYS A C 1
ATOM 3311 O O . CYS A 1 409 ? 21.610 4.133 -26.077 1.00 76.06 409 CYS A O 1
ATOM 3313 N N . TRP A 1 410 ? 22.963 5.919 -26.019 1.00 81.50 410 TRP A N 1
ATOM 3314 C CA . TRP A 1 410 ? 23.220 6.007 -27.454 1.00 81.50 410 TRP A CA 1
ATOM 3315 C C . TRP A 1 410 ? 23.890 4.741 -28.019 1.00 81.50 410 TRP A C 1
ATOM 3317 O O . TRP A 1 410 ? 23.506 4.284 -29.090 1.00 81.50 410 TRP A O 1
ATOM 3327 N N . ALA A 1 411 ? 24.828 4.138 -27.283 1.00 80.25 411 ALA A N 1
ATOM 3328 C CA . ALA A 1 411 ? 25.540 2.927 -27.683 1.00 80.25 411 ALA A CA 1
ATOM 3329 C C . ALA A 1 411 ? 24.695 1.673 -27.423 1.00 80.25 411 ALA A C 1
ATOM 3331 O O . ALA A 1 411 ? 24.527 0.838 -28.309 1.00 80.25 411 ALA A O 1
ATOM 3332 N N . VAL A 1 412 ? 24.095 1.573 -26.231 1.00 78.81 412 VAL A N 1
ATOM 3333 C CA . VAL A 1 412 ? 23.258 0.430 -25.828 1.00 78.81 412 VAL A CA 1
ATOM 3334 C C . VAL A 1 412 ? 22.008 0.322 -26.700 1.00 78.81 412 VAL A C 1
ATOM 3336 O O . VAL A 1 412 ? 21.658 -0.773 -27.145 1.00 78.81 412 VAL A O 1
ATOM 3339 N N . SER A 1 413 ? 21.335 1.443 -26.974 1.00 81.50 413 SER A N 1
ATOM 3340 C CA . SER A 1 413 ? 20.135 1.455 -27.819 1.00 81.50 413 SER A CA 1
ATOM 3341 C C . SER A 1 413 ? 20.457 1.150 -29.279 1.00 81.50 413 SER A C 1
ATOM 3343 O O . SER A 1 413 ? 19.726 0.372 -29.892 1.00 81.50 413 SER A O 1
ATOM 3345 N N . ALA A 1 414 ? 21.552 1.690 -29.825 1.00 86.94 414 ALA A N 1
ATOM 3346 C CA . ALA A 1 414 ? 21.974 1.403 -31.192 1.00 86.94 414 ALA A CA 1
ATOM 3347 C C . ALA A 1 414 ? 22.360 -0.071 -31.363 1.00 86.94 414 ALA A C 1
ATOM 3349 O O . ALA A 1 414 ? 21.842 -0.723 -32.267 1.00 86.94 414 ALA A O 1
ATOM 3350 N N . ALA A 1 415 ? 23.170 -0.626 -30.456 1.00 85.06 415 ALA A N 1
ATOM 3351 C CA . ALA A 1 415 ? 23.576 -2.030 -30.499 1.00 85.06 415 ALA A CA 1
ATOM 3352 C C . ALA A 1 415 ? 22.379 -2.985 -30.356 1.00 85.06 415 ALA A C 1
ATOM 3354 O O . ALA A 1 415 ? 22.256 -3.947 -31.118 1.00 85.06 415 ALA A O 1
ATOM 3355 N N . SER A 1 416 ? 21.451 -2.688 -29.438 1.00 85.75 416 SER A N 1
ATOM 3356 C CA . SER A 1 416 ? 20.226 -3.484 -29.257 1.00 85.75 416 SER A CA 1
ATOM 3357 C C . SER A 1 416 ? 19.341 -3.416 -30.505 1.00 85.75 416 SER A C 1
ATOM 3359 O O . SER A 1 416 ? 18.973 -4.445 -31.063 1.00 85.75 416 SER A O 1
ATOM 3361 N N . THR A 1 417 ? 19.100 -2.208 -31.029 1.00 89.75 417 THR A N 1
ATOM 3362 C CA . THR A 1 417 ? 18.302 -2.015 -32.251 1.00 89.75 417 THR A CA 1
ATOM 3363 C C . THR A 1 417 ? 18.939 -2.721 -33.445 1.00 89.75 417 THR A C 1
ATOM 3365 O O . THR A 1 417 ? 18.240 -3.327 -34.255 1.00 89.75 417 THR A O 1
ATOM 3368 N N . PHE A 1 418 ? 20.263 -2.655 -33.586 1.00 89.25 418 PHE A N 1
ATOM 3369 C CA . PHE A 1 418 ? 20.959 -3.305 -34.690 1.00 89.25 418 PHE A CA 1
ATOM 3370 C C . PHE A 1 418 ? 20.904 -4.832 -34.568 1.00 89.25 418 PHE A C 1
ATOM 3372 O O . PHE A 1 418 ? 20.629 -5.504 -35.560 1.00 89.25 418 PHE A O 1
ATOM 3379 N N . THR A 1 419 ? 21.034 -5.369 -33.351 1.00 88.56 419 THR A N 1
ATOM 3380 C CA . THR A 1 419 ? 20.830 -6.798 -33.056 1.00 88.56 419 THR A CA 1
ATOM 3381 C C . THR A 1 419 ? 19.432 -7.265 -33.479 1.00 88.56 419 THR A C 1
ATOM 3383 O O . THR A 1 419 ? 19.307 -8.248 -34.214 1.00 88.56 419 THR A O 1
ATOM 3386 N N . ASP A 1 420 ? 18.382 -6.524 -33.111 1.00 91.56 420 ASP A N 1
ATOM 3387 C CA . ASP A 1 420 ? 16.999 -6.840 -33.496 1.00 91.56 420 ASP A CA 1
ATOM 3388 C C . ASP A 1 420 ? 16.837 -6.890 -35.018 1.00 91.56 420 ASP A C 1
ATOM 3390 O O . ASP A 1 420 ? 16.236 -7.811 -35.581 1.00 91.56 420 ASP A O 1
ATOM 3394 N N . ARG A 1 421 ? 17.411 -5.901 -35.713 1.00 91.50 421 ARG A N 1
ATOM 3395 C CA . ARG A 1 421 ? 17.350 -5.798 -37.175 1.00 91.50 421 ARG A CA 1
ATOM 3396 C C . ARG A 1 421 ? 18.120 -6.920 -37.860 1.00 91.50 421 ARG A C 1
ATOM 3398 O O . ARG A 1 421 ? 17.636 -7.417 -38.876 1.00 91.50 421 ARG A O 1
ATOM 3405 N N . ILE A 1 422 ? 19.255 -7.349 -37.308 1.00 88.88 422 ILE A N 1
ATOM 3406 C CA . ILE A 1 422 ? 20.008 -8.511 -37.796 1.00 88.88 422 ILE A CA 1
ATOM 3407 C C . ILE A 1 422 ? 19.162 -9.777 -37.662 1.00 88.88 422 ILE A C 1
ATOM 3409 O O . ILE A 1 422 ? 19.038 -10.513 -38.641 1.00 88.88 422 ILE A O 1
ATOM 3413 N N . CYS A 1 423 ? 18.525 -10.007 -36.508 1.00 92.44 423 CYS A N 1
ATOM 3414 C CA . CYS A 1 423 ? 17.644 -11.161 -36.328 1.00 92.44 423 CYS A CA 1
ATOM 3415 C C . CYS A 1 423 ? 16.511 -11.165 -37.366 1.00 92.44 423 CYS A C 1
ATOM 3417 O O . CYS A 1 423 ? 16.325 -12.154 -38.075 1.00 92.44 423 CYS A O 1
ATOM 3419 N N . ILE A 1 424 ? 15.814 -10.035 -37.537 1.00 94.44 424 ILE A N 1
ATOM 3420 C CA . ILE A 1 424 ? 14.718 -9.909 -38.511 1.00 94.44 424 ILE A CA 1
ATOM 3421 C C . ILE A 1 424 ? 15.222 -10.128 -39.946 1.00 94.44 424 ILE A C 1
ATOM 3423 O O . ILE A 1 424 ? 14.568 -10.803 -40.743 1.00 94.44 424 ILE A O 1
ATOM 3427 N N . ALA A 1 425 ? 16.379 -9.566 -40.302 1.00 92.12 425 ALA A N 1
ATOM 3428 C CA . ALA A 1 425 ? 16.962 -9.716 -41.633 1.00 92.12 425 ALA A CA 1
ATOM 3429 C C . ALA A 1 425 ? 17.388 -11.164 -41.924 1.00 92.12 425 ALA A C 1
ATOM 3431 O O . ALA A 1 425 ? 17.181 -11.648 -43.038 1.00 92.12 425 ALA A O 1
ATOM 3432 N N . ARG A 1 426 ? 17.943 -11.869 -40.931 1.00 91.25 426 ARG A N 1
ATOM 3433 C CA . ARG A 1 426 ? 18.293 -13.295 -41.024 1.00 91.25 426 ARG A CA 1
ATOM 3434 C C . ARG A 1 426 ? 17.048 -14.167 -41.147 1.00 91.25 426 ARG A C 1
ATOM 3436 O O . ARG A 1 426 ? 17.001 -15.020 -42.031 1.00 91.25 426 ARG A O 1
ATOM 3443 N N . LEU A 1 427 ? 16.010 -13.877 -40.362 1.00 91.88 427 LEU A N 1
ATOM 3444 C CA . LEU A 1 427 ? 14.734 -14.588 -40.418 1.00 91.88 427 LEU A CA 1
ATOM 3445 C C . LEU A 1 427 ? 14.089 -14.488 -41.808 1.00 91.88 427 LEU A C 1
ATOM 3447 O O . LEU A 1 427 ? 13.619 -15.492 -42.336 1.00 91.88 427 LEU A O 1
ATOM 3451 N N . LYS A 1 428 ? 14.151 -13.317 -42.460 1.00 91.88 428 LYS A N 1
ATOM 3452 C CA . LYS A 1 428 ? 13.694 -13.140 -43.855 1.00 91.88 428 LYS A CA 1
ATOM 3453 C C . LYS A 1 428 ? 14.437 -14.021 -44.866 1.00 91.88 428 LYS A C 1
ATOM 3455 O O . LYS A 1 428 ? 13.894 -14.300 -45.928 1.00 91.88 428 LYS A O 1
ATOM 3460 N N . LYS A 1 429 ? 15.661 -14.447 -44.549 1.00 93.31 429 LYS A N 1
ATOM 3461 C CA . LYS A 1 429 ? 16.466 -15.376 -45.356 1.00 93.31 429 LYS A CA 1
ATOM 3462 C C . LYS A 1 429 ? 16.292 -16.842 -44.928 1.00 93.31 429 LYS A C 1
ATOM 3464 O O . LYS A 1 429 ? 17.046 -17.692 -45.383 1.00 93.31 429 LYS A O 1
ATOM 3469 N N . GLY A 1 430 ? 15.348 -17.142 -44.031 1.00 91.00 430 GLY A N 1
ATOM 3470 C CA . GLY A 1 430 ? 15.136 -18.485 -43.481 1.00 91.00 430 GLY A CA 1
ATOM 3471 C C . GLY A 1 430 ? 16.164 -18.904 -42.425 1.00 91.00 430 GLY A C 1
ATOM 3472 O O . GLY A 1 430 ? 16.180 -20.059 -42.008 1.00 91.00 430 GLY A O 1
ATOM 3473 N N . ILE A 1 431 ? 17.019 -17.982 -41.971 1.00 89.81 431 ILE A N 1
ATOM 3474 C CA . ILE A 1 431 ? 18.094 -18.272 -41.022 1.00 89.81 431 ILE A CA 1
ATOM 3475 C C . ILE A 1 431 ? 17.637 -17.887 -39.614 1.00 89.81 431 ILE A C 1
ATOM 3477 O O . ILE A 1 431 ? 17.418 -16.712 -39.314 1.00 89.81 431 ILE A O 1
ATOM 3481 N N . LYS A 1 432 ? 17.529 -18.879 -38.726 1.00 88.19 432 LYS A N 1
ATOM 3482 C CA . LYS A 1 432 ? 17.242 -18.648 -37.304 1.00 88.19 432 LYS A CA 1
ATOM 3483 C C . LYS A 1 432 ? 18.489 -18.139 -36.579 1.00 88.19 432 LYS A C 1
ATOM 3485 O O . LYS A 1 432 ? 19.619 -18.453 -36.952 1.00 88.19 432 LYS A O 1
ATOM 3490 N N . THR A 1 433 ? 18.275 -17.326 -35.552 1.00 86.12 433 THR A N 1
ATOM 3491 C CA . THR A 1 433 ? 19.347 -16.753 -34.730 1.00 86.12 433 THR A CA 1
ATOM 3492 C C . THR A 1 433 ? 19.105 -17.177 -33.289 1.00 86.12 433 THR A C 1
ATOM 3494 O O . THR A 1 433 ? 18.014 -16.956 -32.774 1.00 86.12 433 THR A O 1
ATOM 3497 N N . ASP A 1 434 ? 20.082 -17.835 -32.666 1.00 83.44 434 ASP A N 1
ATOM 3498 C CA . ASP A 1 434 ? 19.950 -18.337 -31.297 1.00 83.44 434 ASP A CA 1
ATOM 3499 C C . ASP A 1 434 ? 20.215 -17.208 -30.294 1.00 83.44 434 ASP A C 1
ATOM 3501 O O . ASP A 1 434 ? 21.307 -16.638 -30.265 1.00 83.44 434 ASP A O 1
ATOM 3505 N N . SER A 1 435 ? 19.221 -16.884 -29.468 1.00 80.69 435 SER A N 1
ATOM 3506 C CA . SER A 1 435 ? 19.319 -15.873 -28.409 1.00 80.69 435 SER A CA 1
ATOM 3507 C C . SER A 1 435 ? 20.252 -16.284 -27.268 1.00 80.69 435 SER A C 1
ATOM 3509 O O . SER A 1 435 ? 20.680 -15.438 -26.483 1.00 80.69 435 SER A O 1
ATOM 3511 N N . LYS A 1 436 ? 20.615 -17.567 -27.174 1.00 77.50 436 LYS A N 1
ATOM 3512 C CA . LYS A 1 436 ? 21.581 -18.067 -26.190 1.00 77.50 436 LYS A CA 1
ATOM 3513 C C . LYS A 1 436 ? 23.024 -17.956 -26.661 1.00 77.50 436 LYS A C 1
ATOM 3515 O O . LYS A 1 436 ? 23.915 -18.014 -25.818 1.00 77.50 436 LYS A O 1
ATOM 3520 N N . ASP A 1 437 ? 23.259 -17.782 -27.961 1.00 72.31 437 ASP A N 1
ATOM 3521 C CA . ASP A 1 437 ? 24.602 -17.629 -28.512 1.00 72.31 437 ASP A CA 1
ATOM 3522 C C . ASP A 1 437 ? 25.107 -16.193 -28.286 1.00 72.31 437 ASP A C 1
ATOM 3524 O O . ASP A 1 437 ? 24.528 -15.237 -28.816 1.00 72.31 437 ASP A O 1
ATOM 3528 N N . PRO A 1 438 ? 26.212 -16.007 -27.542 1.00 65.94 438 PRO A N 1
ATOM 3529 C CA . PRO A 1 438 ? 26.805 -14.698 -27.328 1.00 65.94 438 PRO A CA 1
ATOM 3530 C C . PRO A 1 438 ? 27.158 -13.930 -28.608 1.00 65.94 438 PRO A C 1
ATOM 3532 O O . PRO A 1 438 ? 27.197 -12.700 -28.603 1.00 65.94 438 PRO A O 1
ATOM 3535 N N . ARG A 1 439 ? 27.411 -14.643 -29.708 1.00 70.69 439 ARG A N 1
ATOM 3536 C CA . ARG A 1 439 ? 27.769 -14.080 -31.018 1.00 70.69 439 ARG A CA 1
ATOM 3537 C C . ARG A 1 439 ? 26.559 -13.544 -31.781 1.00 70.69 439 ARG A C 1
ATOM 3539 O O . ARG A 1 439 ? 26.723 -12.853 -32.777 1.00 70.69 439 ARG A O 1
ATOM 3546 N N . SER A 1 440 ? 25.342 -13.815 -31.317 1.00 78.56 440 SER A N 1
ATOM 3547 C CA . SER A 1 440 ? 24.120 -13.279 -31.924 1.00 78.56 440 SER A CA 1
ATOM 3548 C C . SER A 1 440 ? 23.877 -11.801 -31.603 1.00 78.56 440 SER A C 1
ATOM 3550 O O . SER A 1 440 ? 22.919 -11.224 -32.111 1.00 78.56 440 SER A O 1
ATOM 3552 N N . TYR A 1 441 ? 24.708 -11.189 -30.755 1.00 79.06 441 TYR A N 1
ATOM 3553 C CA . TYR A 1 441 ? 24.539 -9.825 -30.262 1.00 79.06 441 TYR A CA 1
ATOM 3554 C C . TYR A 1 441 ? 25.623 -8.890 -30.784 1.00 79.06 441 TYR A C 1
ATOM 3556 O O . TYR A 1 441 ? 26.779 -9.273 -30.935 1.00 79.06 441 TYR A O 1
ATOM 3564 N N . VAL A 1 442 ? 25.242 -7.637 -31.004 1.00 81.00 442 VAL A N 1
ATOM 3565 C CA . VAL A 1 442 ? 26.169 -6.537 -31.277 1.00 81.00 442 VAL A CA 1
ATOM 3566 C C . VAL A 1 442 ? 26.683 -5.983 -29.950 1.00 81.00 442 VAL A C 1
ATOM 3568 O O . VAL A 1 442 ? 25.885 -5.735 -29.045 1.00 81.00 442 VAL A O 1
ATOM 3571 N N . SER A 1 443 ? 27.989 -5.735 -29.844 1.00 77.62 443 SER A N 1
ATOM 3572 C CA . SER A 1 443 ? 28.564 -5.178 -28.616 1.00 77.62 443 SER A CA 1
ATOM 3573 C C . SER A 1 443 ? 28.283 -3.684 -28.470 1.00 77.62 443 SER A C 1
ATOM 3575 O O . SER A 1 443 ? 28.741 -2.849 -29.264 1.00 77.62 443 SER A O 1
ATOM 3577 N N . ALA A 1 444 ? 27.568 -3.321 -27.407 1.00 78.31 444 ALA A N 1
ATOM 3578 C CA . ALA A 1 444 ? 27.434 -1.933 -26.994 1.00 78.31 444 ALA A CA 1
ATOM 3579 C C . ALA A 1 444 ? 28.755 -1.397 -26.433 1.00 78.31 444 ALA A C 1
ATOM 3581 O O . ALA A 1 444 ? 29.017 -0.208 -26.588 1.00 78.31 444 ALA A O 1
ATOM 3582 N N . GLN A 1 445 ? 29.607 -2.250 -25.853 1.00 73.62 445 GLN A N 1
ATOM 3583 C CA . GLN A 1 445 ? 30.937 -1.858 -25.379 1.00 73.62 445 GLN A CA 1
ATOM 3584 C C . GLN A 1 445 ? 31.832 -1.398 -26.534 1.00 73.62 445 GLN A C 1
ATOM 3586 O O . GLN A 1 445 ? 32.359 -0.291 -26.496 1.00 73.62 445 GLN A O 1
ATOM 3591 N N . TYR A 1 446 ? 31.928 -2.185 -27.608 1.00 76.75 446 TYR A N 1
ATOM 3592 C CA . TYR A 1 446 ? 32.657 -1.769 -28.810 1.00 76.75 446 TYR A CA 1
ATOM 3593 C C . TYR A 1 446 ? 32.104 -0.460 -29.377 1.00 76.75 446 TYR A C 1
ATOM 3595 O O . TYR A 1 446 ? 32.849 0.444 -29.744 1.00 76.75 446 TYR A O 1
ATOM 3603 N N . THR A 1 447 ? 30.776 -0.332 -29.397 1.00 80.25 447 THR A N 1
ATOM 3604 C CA . THR A 1 447 ? 30.115 0.899 -29.839 1.00 80.25 447 THR A CA 1
ATOM 3605 C C . THR A 1 447 ? 30.522 2.088 -28.965 1.00 80.25 447 THR A C 1
ATOM 3607 O O . THR A 1 447 ? 30.833 3.152 -29.491 1.00 80.25 447 THR A O 1
ATOM 3610 N N . LEU A 1 448 ? 30.565 1.904 -27.644 1.00 76.81 448 LEU A N 1
ATOM 3611 C CA . LEU A 1 448 ? 30.954 2.919 -26.667 1.00 76.81 448 LEU A CA 1
ATOM 3612 C C . LEU A 1 448 ? 32.420 3.349 -26.827 1.00 76.81 448 LEU A C 1
ATOM 3614 O O . LEU A 1 448 ? 32.713 4.535 -26.712 1.00 76.81 448 LEU A O 1
ATOM 3618 N N . GLU A 1 449 ? 33.324 2.406 -27.092 1.00 76.12 449 GLU A N 1
ATOM 3619 C CA . GLU A 1 449 ? 34.772 2.637 -27.168 1.00 76.12 449 GLU A CA 1
ATOM 3620 C C . GLU A 1 449 ? 35.242 3.168 -28.525 1.00 76.12 449 GLU A C 1
ATOM 3622 O O . GLU A 1 449 ? 36.162 3.985 -28.589 1.00 76.12 449 GLU A O 1
ATOM 3627 N N . CYS A 1 450 ? 34.636 2.685 -29.610 1.00 77.12 450 CYS A N 1
ATOM 3628 C CA . CYS A 1 450 ? 35.147 2.870 -30.966 1.00 77.12 450 CYS A CA 1
ATOM 3629 C C . CYS A 1 450 ? 34.350 3.863 -31.808 1.00 77.12 450 CYS A C 1
ATOM 3631 O O . CYS A 1 450 ? 34.825 4.242 -32.881 1.00 77.12 450 CYS A O 1
ATOM 3633 N N . ALA A 1 451 ? 33.169 4.311 -31.365 1.00 80.31 451 ALA A N 1
ATOM 3634 C CA . ALA A 1 451 ? 32.435 5.308 -32.134 1.00 80.31 451 ALA A CA 1
ATOM 3635 C C . ALA A 1 451 ? 33.215 6.635 -32.196 1.00 80.31 451 ALA A C 1
ATOM 3637 O O . ALA A 1 451 ? 33.680 7.141 -31.164 1.00 80.31 451 ALA A O 1
ATOM 3638 N N . PRO A 1 452 ? 33.335 7.235 -33.391 1.00 71.62 452 PRO A N 1
ATOM 3639 C CA . PRO A 1 452 ? 34.188 8.394 -33.605 1.00 71.62 452 PRO A CA 1
ATOM 3640 C C . PRO A 1 452 ? 33.648 9.640 -32.898 1.00 71.62 452 PRO A C 1
ATOM 3642 O O . PRO A 1 452 ? 32.447 9.917 -32.922 1.00 71.62 452 PRO A O 1
ATOM 3645 N N . ASN A 1 453 ? 34.560 10.443 -32.338 1.00 67.88 453 ASN A N 1
ATOM 3646 C CA . ASN A 1 453 ? 34.267 11.767 -31.772 1.00 67.88 453 ASN A CA 1
ATOM 3647 C C . ASN A 1 453 ? 33.134 11.754 -30.727 1.00 67.88 453 ASN A C 1
ATOM 3649 O O . ASN A 1 453 ? 32.247 12.614 -30.744 1.00 67.88 453 ASN A O 1
ATOM 3653 N N . THR A 1 454 ? 33.138 10.760 -29.838 1.00 68.00 454 THR A N 1
ATOM 3654 C CA . THR A 1 454 ? 32.141 10.625 -28.771 1.00 68.00 454 THR A CA 1
ATOM 3655 C C . THR A 1 454 ? 32.743 10.921 -27.403 1.00 68.00 454 THR A C 1
ATOM 3657 O O . THR A 1 454 ? 33.917 10.662 -27.154 1.00 68.00 454 THR A O 1
ATOM 3660 N N . ASN A 1 455 ? 31.915 11.421 -26.483 1.00 63.84 455 ASN A N 1
ATOM 3661 C CA . ASN A 1 455 ? 32.306 11.595 -25.083 1.00 63.84 455 ASN A CA 1
ATOM 3662 C C . ASN A 1 455 ? 32.102 10.311 -24.254 1.00 63.84 455 ASN A C 1
ATOM 3664 O O . ASN A 1 455 ? 31.972 10.398 -23.033 1.00 63.84 455 ASN A O 1
ATOM 3668 N N . GLN A 1 456 ? 32.027 9.141 -24.908 1.00 71.06 456 GLN A N 1
ATOM 3669 C CA . GLN A 1 456 ? 31.814 7.820 -24.304 1.00 71.06 456 GLN A CA 1
ATOM 3670 C C . GLN A 1 456 ? 30.693 7.840 -23.238 1.00 71.06 456 GLN A C 1
ATOM 3672 O O . GLN A 1 456 ? 29.503 7.851 -23.571 1.00 71.06 456 GLN A O 1
ATOM 3677 N N . TYR A 1 457 ? 31.076 7.910 -21.959 1.00 61.03 457 TYR A N 1
ATOM 3678 C CA . TYR A 1 457 ? 30.214 7.884 -20.775 1.00 61.03 457 TYR A CA 1
ATOM 3679 C C . TYR A 1 457 ? 29.383 9.146 -20.520 1.00 61.03 457 TYR A C 1
ATOM 3681 O O . TYR A 1 457 ? 28.444 9.081 -19.729 1.00 61.03 457 TYR A O 1
ATOM 3689 N N . ASN A 1 458 ? 29.693 10.268 -21.172 1.00 61.16 458 ASN A N 1
ATOM 3690 C CA . ASN A 1 458 ? 29.005 11.551 -20.969 1.00 61.16 458 ASN A CA 1
ATOM 3691 C C . ASN A 1 458 ? 27.933 11.842 -22.035 1.00 61.16 458 ASN A C 1
ATOM 3693 O O . ASN A 1 458 ? 27.503 12.986 -22.189 1.00 61.16 458 ASN A O 1
ATOM 3697 N N . GLY A 1 459 ? 27.505 10.814 -22.772 1.00 65.88 459 GLY A N 1
ATOM 3698 C CA . GLY A 1 459 ? 26.500 10.935 -23.823 1.00 65.88 459 GLY A CA 1
ATOM 3699 C C . GLY A 1 459 ? 27.043 11.477 -25.144 1.00 65.88 459 GLY A C 1
ATOM 3700 O O . GLY A 1 459 ? 28.010 12.239 -25.202 1.00 65.88 459 GLY A O 1
ATOM 3701 N N . THR A 1 460 ? 26.409 11.064 -26.239 1.00 70.06 460 THR A N 1
ATOM 3702 C CA . THR A 1 460 ? 26.667 11.579 -27.588 1.00 70.06 460 THR A CA 1
ATOM 3703 C C . THR A 1 460 ? 25.418 11.431 -28.463 1.00 70.06 460 THR A C 1
ATOM 3705 O O . THR A 1 460 ? 24.395 10.901 -28.031 1.00 70.06 460 THR A O 1
ATOM 3708 N N . ASP A 1 461 ? 25.502 11.904 -29.702 1.00 73.25 461 ASP A N 1
ATOM 3709 C CA . ASP A 1 461 ? 24.466 11.722 -30.718 1.00 73.25 461 ASP A CA 1
ATOM 3710 C C . ASP A 1 461 ? 24.374 10.234 -31.136 1.00 73.25 461 ASP A C 1
ATOM 3712 O O . ASP A 1 461 ? 25.380 9.690 -31.604 1.00 73.25 461 ASP A O 1
ATOM 3716 N N . PRO A 1 462 ? 23.201 9.571 -31.028 1.00 77.62 462 PRO A N 1
ATOM 3717 C CA . PRO A 1 462 ? 23.013 8.187 -31.479 1.00 77.62 462 PRO A CA 1
ATOM 3718 C C . PRO A 1 462 ? 23.428 7.945 -32.932 1.00 77.62 462 PRO A C 1
ATOM 3720 O O . PRO A 1 462 ? 23.810 6.832 -33.285 1.00 77.62 462 PRO A O 1
ATOM 3723 N N . THR A 1 463 ? 23.413 8.985 -33.771 1.00 80.38 463 THR A N 1
ATOM 3724 C CA . THR A 1 463 ? 23.880 8.926 -35.163 1.00 80.38 463 THR A CA 1
ATOM 3725 C C . THR A 1 463 ? 25.327 8.437 -35.264 1.00 80.38 463 THR A C 1
ATOM 3727 O O . THR A 1 463 ? 25.661 7.740 -36.215 1.00 80.38 463 THR A O 1
ATOM 3730 N N . ARG A 1 464 ? 26.176 8.704 -34.261 1.00 82.81 464 ARG A N 1
ATOM 3731 C CA . ARG A 1 464 ? 27.583 8.264 -34.253 1.00 82.81 464 ARG A CA 1
ATOM 3732 C C . ARG A 1 464 ? 27.745 6.750 -34.190 1.00 82.81 464 ARG A C 1
ATOM 3734 O O . ARG A 1 464 ? 28.652 6.216 -34.821 1.00 82.81 464 ARG A O 1
ATOM 3741 N N . ALA A 1 465 ? 26.864 6.055 -33.471 1.00 85.19 465 ALA A N 1
ATOM 3742 C CA . ALA A 1 465 ? 26.861 4.594 -33.470 1.00 85.19 465 ALA A CA 1
ATOM 3743 C C . ALA A 1 465 ? 26.502 4.048 -34.860 1.00 85.19 465 ALA A C 1
ATOM 3745 O O . ALA A 1 465 ? 27.133 3.116 -35.347 1.00 85.19 465 ALA A O 1
ATOM 3746 N N . TRP A 1 466 ? 25.534 4.672 -35.534 1.00 86.38 466 TRP A N 1
ATOM 3747 C CA . TRP A 1 466 ? 25.131 4.275 -36.882 1.00 86.38 466 TRP A CA 1
ATOM 3748 C C . TRP A 1 466 ? 26.191 4.589 -37.944 1.00 86.38 466 TRP A C 1
ATOM 3750 O O . TRP A 1 466 ? 26.378 3.788 -38.855 1.00 86.38 466 TRP A O 1
ATOM 3760 N N . GLU A 1 467 ? 26.908 5.709 -37.819 1.00 85.12 467 GLU A N 1
ATOM 3761 C CA . GLU A 1 467 ? 28.078 6.025 -38.653 1.00 85.12 467 GLU A CA 1
ATOM 3762 C C . GLU A 1 467 ? 29.172 4.965 -38.484 1.00 85.12 467 GLU A C 1
ATOM 3764 O O . GLU A 1 467 ? 29.647 4.434 -39.482 1.00 85.12 467 GLU A O 1
ATOM 3769 N N . LEU A 1 468 ? 29.496 4.581 -37.240 1.00 84.38 468 LEU A N 1
ATOM 3770 C CA . LEU A 1 468 ? 30.440 3.494 -36.962 1.00 84.38 468 LEU A CA 1
ATOM 3771 C C . LEU A 1 468 ? 30.011 2.195 -37.658 1.00 84.38 468 LEU A C 1
ATOM 3773 O O . LEU A 1 468 ? 30.807 1.586 -38.369 1.00 84.38 468 LEU A O 1
ATOM 3777 N N . TYR A 1 469 ? 28.751 1.784 -37.492 1.00 88.12 469 TYR A N 1
ATOM 3778 C CA . TYR A 1 469 ? 28.256 0.539 -38.087 1.00 88.12 469 TYR A CA 1
ATOM 3779 C C . TYR A 1 469 ? 28.271 0.569 -39.616 1.00 88.12 469 TYR A C 1
ATOM 3781 O O . TYR A 1 469 ? 28.536 -0.459 -40.233 1.00 88.12 469 TYR A O 1
ATOM 3789 N N . ARG A 1 470 ? 27.992 1.729 -40.222 1.00 85.00 470 ARG A N 1
ATOM 3790 C CA . ARG A 1 470 ? 28.016 1.920 -41.676 1.00 85.00 470 ARG A CA 1
ATOM 3791 C C . ARG A 1 470 ? 29.440 1.897 -42.231 1.00 85.00 470 ARG A C 1
ATOM 3793 O O . ARG A 1 470 ? 29.674 1.232 -43.232 1.00 85.00 470 ARG A O 1
ATOM 3800 N N . ASP A 1 471 ? 30.358 2.631 -41.606 1.00 83.44 471 ASP A N 1
ATOM 3801 C CA . ASP A 1 471 ? 31.672 2.934 -42.189 1.00 83.44 471 ASP A CA 1
ATOM 3802 C C . ASP A 1 471 ? 32.750 1.917 -41.781 1.00 83.44 471 ASP A C 1
ATOM 3804 O O . ASP A 1 471 ? 33.678 1.643 -42.540 1.00 83.44 471 ASP A O 1
ATOM 3808 N N . ASN A 1 472 ? 32.631 1.338 -40.584 1.00 80.69 472 ASN A N 1
ATOM 3809 C CA . ASN A 1 472 ? 33.651 0.477 -39.981 1.00 80.69 472 ASN A CA 1
ATOM 3810 C C . ASN A 1 472 ? 33.117 -0.895 -39.549 1.00 80.69 472 ASN A C 1
ATOM 3812 O O . ASN A 1 472 ? 33.910 -1.770 -39.196 1.00 80.69 472 ASN A O 1
ATOM 3816 N N . GLY A 1 473 ? 31.798 -1.090 -39.571 1.00 80.19 473 GLY A N 1
ATOM 3817 C CA . GLY A 1 473 ? 31.156 -2.290 -39.051 1.00 80.19 473 GLY A CA 1
ATOM 3818 C C . GLY A 1 473 ? 31.131 -2.338 -37.521 1.00 80.19 473 GLY A C 1
ATOM 3819 O O . GLY A 1 473 ? 31.330 -1.344 -36.824 1.00 80.19 473 GLY A O 1
ATOM 3820 N N . THR A 1 474 ? 30.825 -3.515 -36.983 1.00 79.06 474 THR A N 1
ATOM 3821 C CA . THR A 1 474 ? 30.751 -3.758 -35.538 1.00 79.06 474 THR A CA 1
ATOM 3822 C C . THR A 1 474 ? 31.174 -5.185 -35.211 1.00 79.06 474 THR A C 1
ATOM 3824 O O . THR A 1 474 ? 31.277 -6.025 -36.106 1.00 79.06 474 THR A O 1
ATOM 3827 N N . VAL A 1 475 ? 31.414 -5.466 -33.932 1.00 72.88 475 VAL A N 1
ATOM 3828 C CA . VAL A 1 475 ? 31.797 -6.797 -33.450 1.00 72.88 475 VAL A CA 1
ATOM 3829 C C . VAL A 1 475 ? 30.607 -7.532 -32.838 1.00 72.88 475 VAL A C 1
ATOM 3831 O O . VAL A 1 475 ? 29.740 -6.944 -32.182 1.00 72.88 475 VAL A O 1
ATOM 3834 N N . ALA A 1 476 ? 30.587 -8.840 -33.078 1.00 67.06 476 ALA A N 1
ATOM 3835 C CA . ALA A 1 476 ? 29.560 -9.750 -32.608 1.00 67.06 476 ALA A CA 1
ATOM 3836 C C . ALA A 1 476 ? 29.989 -10.385 -31.275 1.00 67.06 476 ALA A C 1
ATOM 3838 O O . ALA A 1 476 ? 30.817 -11.297 -31.247 1.00 67.06 476 ALA A O 1
ATOM 3839 N N . CYS A 1 477 ? 29.446 -9.880 -30.171 1.00 60.50 477 CYS A N 1
ATOM 3840 C CA . CYS A 1 477 ? 29.594 -10.416 -28.820 1.00 60.50 477 CYS A CA 1
ATOM 3841 C C . CYS A 1 477 ? 28.596 -9.725 -27.876 1.00 60.50 477 CYS A C 1
ATOM 3843 O O . CYS A 1 477 ? 28.192 -8.586 -28.112 1.00 60.50 477 CYS A O 1
ATOM 3845 N N . THR A 1 478 ? 28.196 -10.391 -26.788 1.00 52.12 478 THR A N 1
ATOM 3846 C CA . THR A 1 478 ? 27.360 -9.739 -25.762 1.00 52.12 478 THR A CA 1
ATOM 3847 C C . THR A 1 478 ? 28.194 -8.857 -24.839 1.00 52.12 478 THR A C 1
ATOM 3849 O O . THR A 1 478 ? 29.413 -8.989 -24.780 1.00 52.12 478 THR A O 1
ATOM 3852 N N . ASP A 1 479 ? 27.518 -8.014 -24.060 1.00 51.47 479 ASP A N 1
ATOM 3853 C CA . ASP A 1 479 ? 28.111 -7.292 -22.929 1.00 51.47 479 ASP A CA 1
ATOM 3854 C C . ASP A 1 479 ? 27.619 -7.847 -21.574 1.00 51.47 479 ASP A C 1
ATOM 3856 O O . ASP A 1 479 ? 27.809 -7.232 -20.523 1.00 51.47 479 ASP A O 1
ATOM 3860 N N . ASN A 1 480 ? 26.965 -9.021 -21.561 1.00 45.09 480 ASN A N 1
ATOM 3861 C CA . ASN A 1 480 ? 26.649 -9.707 -20.311 1.00 45.09 480 ASN A CA 1
ATOM 3862 C C . ASN A 1 480 ? 27.966 -10.168 -19.681 1.00 45.09 480 ASN A C 1
ATOM 3864 O O . ASN A 1 480 ? 28.533 -11.180 -20.090 1.00 45.09 480 ASN A O 1
ATOM 3868 N N . ALA A 1 481 ? 28.386 -9.491 -18.612 1.00 38.03 481 ALA A N 1
ATOM 3869 C CA . ALA A 1 481 ? 29.553 -9.830 -17.790 1.00 38.03 481 ALA A CA 1
ATOM 3870 C C . ALA A 1 481 ? 29.563 -11.277 -17.230 1.00 38.03 481 ALA A C 1
ATOM 3872 O O . ALA A 1 481 ? 30.496 -11.660 -16.532 1.00 38.03 481 ALA A O 1
ATOM 3873 N N . MET A 1 482 ? 28.532 -12.085 -17.505 1.00 32.62 482 MET A N 1
ATOM 3874 C CA . MET A 1 482 ? 28.466 -13.504 -17.152 1.00 32.62 482 MET A CA 1
ATOM 3875 C C . MET A 1 482 ? 28.514 -14.487 -18.335 1.00 32.62 482 MET A C 1
ATOM 3877 O O . MET A 1 482 ? 28.571 -15.683 -18.070 1.00 32.62 482 MET A O 1
ATOM 3881 N N . LEU A 1 483 ? 28.473 -14.051 -19.602 1.00 34.19 483 LEU A N 1
ATOM 3882 C CA . LEU A 1 483 ? 28.428 -14.973 -20.760 1.00 34.19 483 LEU A CA 1
ATOM 3883 C C . LEU A 1 483 ? 29.307 -14.577 -21.951 1.00 34.19 483 LEU A C 1
ATOM 3885 O O . LEU A 1 483 ? 29.527 -15.388 -22.845 1.00 34.19 483 LEU A O 1
ATOM 3889 N N . SER A 1 484 ? 29.821 -13.358 -21.981 1.00 36.03 484 SER A N 1
ATOM 3890 C CA . SER A 1 484 ? 30.696 -12.880 -23.047 1.00 36.03 484 SER A CA 1
ATOM 3891 C C . SER A 1 484 ? 31.969 -12.344 -22.446 1.00 36.03 484 SER A C 1
ATOM 3893 O O . SER A 1 484 ? 31.935 -11.610 -21.458 1.00 36.03 484 SER A O 1
ATOM 3895 N N . GLY A 1 485 ? 33.078 -12.662 -23.094 1.00 33.06 485 GLY A N 1
ATOM 3896 C CA . GLY A 1 485 ? 34.398 -12.247 -22.674 1.00 33.06 485 GLY A CA 1
ATOM 3897 C C . GLY A 1 485 ? 34.729 -10.756 -22.832 1.00 33.06 485 GLY A C 1
ATOM 3898 O O . GLY A 1 485 ? 35.865 -10.410 -23.142 1.00 33.06 485 GLY A O 1
ATOM 3899 N N . CYS A 1 486 ? 33.749 -9.869 -22.665 1.00 35.62 486 CYS A N 1
ATOM 3900 C CA . CYS A 1 486 ? 33.890 -8.432 -22.860 1.00 35.62 486 CYS A CA 1
ATOM 3901 C C . CYS A 1 486 ? 33.895 -7.699 -21.516 1.00 35.62 486 CYS A C 1
ATOM 3903 O O . CYS A 1 486 ? 33.079 -7.958 -20.629 1.00 35.62 486 CYS A O 1
ATOM 3905 N N . LYS A 1 487 ? 34.844 -6.770 -21.374 1.00 39.62 487 LYS A N 1
ATOM 3906 C CA . LYS A 1 487 ? 35.051 -5.949 -20.181 1.00 39.62 487 LYS A CA 1
ATOM 3907 C C . LYS A 1 487 ? 33.852 -5.020 -19.982 1.00 39.62 487 LYS A C 1
ATOM 3909 O O . LYS A 1 487 ? 33.591 -4.158 -20.812 1.00 39.62 487 LYS A O 1
ATOM 3914 N N . HIS A 1 488 ? 33.147 -5.155 -18.861 1.00 42.72 488 HIS A N 1
ATOM 3915 C CA . HIS A 1 488 ? 32.145 -4.170 -18.469 1.00 42.72 488 HIS A CA 1
ATOM 3916 C C . HIS A 1 488 ? 32.857 -2.997 -17.791 1.00 42.72 488 HIS A C 1
ATOM 3918 O O . HIS A 1 488 ? 33.331 -3.122 -16.664 1.00 42.72 488 HIS A O 1
ATOM 3924 N N . SER A 1 489 ? 32.986 -1.869 -18.484 1.00 46.25 489 SER A N 1
ATOM 3925 C CA . SER A 1 489 ? 33.711 -0.704 -17.967 1.00 46.25 489 SER A CA 1
ATOM 3926 C C . SER A 1 489 ? 32.793 0.385 -17.394 1.00 46.25 489 SER A C 1
ATOM 3928 O O . SER A 1 489 ? 33.256 1.479 -17.081 1.00 46.25 489 SER A O 1
ATOM 3930 N N . CYS A 1 490 ? 31.491 0.126 -17.245 1.00 48.78 490 CYS A N 1
ATOM 3931 C CA . CYS A 1 490 ? 30.579 1.053 -16.577 1.00 48.78 490 CYS A CA 1
ATOM 3932 C C . CYS A 1 490 ? 30.657 0.872 -15.052 1.00 48.78 490 CYS A C 1
ATOM 3934 O O . CYS A 1 490 ? 30.308 -0.207 -14.565 1.00 48.78 490 CYS A O 1
ATOM 3936 N N . PRO A 1 491 ? 31.055 1.894 -14.270 1.00 44.22 491 PRO A N 1
ATOM 3937 C CA . PRO A 1 491 ? 30.973 1.812 -12.820 1.00 44.22 491 PRO A CA 1
ATOM 3938 C C . PRO A 1 491 ? 29.507 1.701 -12.374 1.00 44.22 491 PRO A C 1
ATOM 3940 O O . PRO A 1 491 ? 28.615 2.387 -12.874 1.00 44.22 491 PRO A O 1
ATOM 3943 N N . TRP A 1 492 ? 29.255 0.811 -11.413 1.00 38.62 492 TRP A N 1
ATOM 3944 C CA . TRP A 1 492 ? 27.931 0.583 -10.819 1.00 38.62 492 TRP A CA 1
ATOM 3945 C C . TRP A 1 492 ? 27.596 1.574 -9.689 1.00 38.62 492 TRP A C 1
ATOM 3947 O O . TRP A 1 492 ? 26.505 1.502 -9.120 1.00 38.62 492 TRP A O 1
ATOM 3957 N N . ARG A 1 493 ? 28.520 2.480 -9.331 1.00 37.19 493 ARG A N 1
ATOM 3958 C CA . ARG A 1 493 ? 28.403 3.381 -8.173 1.00 37.19 493 ARG A CA 1
ATOM 3959 C C . ARG A 1 493 ? 28.161 4.835 -8.581 1.00 37.19 493 ARG A C 1
ATOM 3961 O O . ARG A 1 493 ? 28.825 5.362 -9.466 1.00 37.19 493 ARG A O 1
ATOM 3968 N N . LEU A 1 494 ? 27.235 5.479 -7.869 1.00 36.56 494 LEU A N 1
ATOM 3969 C CA . LEU A 1 494 ? 27.040 6.931 -7.861 1.00 36.56 494 LEU A CA 1
ATOM 3970 C C . LEU A 1 494 ? 28.317 7.621 -7.348 1.00 36.56 494 LEU A C 1
ATOM 3972 O O . LEU A 1 494 ? 28.820 7.250 -6.289 1.00 36.56 494 LEU A O 1
ATOM 3976 N N . GLY A 1 495 ? 28.821 8.618 -8.079 1.00 38.69 495 GLY A N 1
ATOM 3977 C CA . GLY A 1 495 ? 29.934 9.479 -7.646 1.00 38.69 495 GLY A CA 1
ATOM 3978 C C . GLY A 1 495 ? 31.327 9.106 -8.168 1.00 38.69 495 GLY A C 1
ATOM 3979 O O . GLY A 1 495 ? 32.237 9.931 -8.099 1.00 38.69 495 GLY A O 1
ATOM 3980 N N . GLU A 1 496 ? 31.513 7.926 -8.762 1.00 41.69 496 GLU A N 1
ATOM 3981 C CA . GLU A 1 496 ? 32.732 7.634 -9.522 1.00 41.69 496 GLU A CA 1
ATOM 3982 C C . GLU A 1 496 ? 32.579 8.213 -10.929 1.00 41.69 496 GLU A C 1
ATOM 3984 O O . GLU A 1 496 ? 31.937 7.634 -11.805 1.00 41.69 496 GLU A O 1
ATOM 3989 N N . THR A 1 497 ? 33.172 9.388 -11.160 1.00 42.12 497 THR A N 1
ATOM 3990 C CA . THR A 1 497 ? 33.430 9.835 -12.531 1.00 42.12 497 THR A CA 1
ATOM 3991 C C . THR A 1 497 ? 34.279 8.755 -13.192 1.00 42.12 497 THR A C 1
ATOM 3993 O O . THR A 1 497 ? 35.397 8.493 -12.749 1.00 42.12 497 THR A O 1
ATOM 3996 N N . ALA A 1 498 ? 33.752 8.098 -14.230 1.00 46.31 498 ALA A N 1
ATOM 3997 C CA . ALA A 1 498 ? 34.539 7.233 -15.100 1.00 46.31 498 ALA A CA 1
ATOM 3998 C C . ALA A 1 498 ? 35.588 8.110 -15.807 1.00 46.31 498 ALA A C 1
ATOM 4000 O O . ALA A 1 498 ? 35.402 8.562 -16.930 1.00 46.31 498 ALA A O 1
ATOM 4001 N N . LYS A 1 499 ? 36.677 8.426 -15.100 1.00 42.91 499 LYS A N 1
ATOM 4002 C CA . LYS A 1 499 ? 37.820 9.207 -15.589 1.00 42.91 499 LYS A CA 1
ATOM 4003 C C . LYS A 1 499 ? 38.741 8.383 -16.491 1.00 42.91 499 LYS A C 1
ATOM 4005 O O . LYS A 1 499 ? 39.768 8.892 -16.924 1.00 42.91 499 LYS A O 1
ATOM 4010 N N . GLN A 1 500 ? 38.417 7.119 -16.760 1.00 51.19 500 GLN A N 1
ATOM 4011 C CA . GLN A 1 500 ? 39.177 6.305 -17.700 1.00 51.19 500 GLN A CA 1
ATOM 4012 C C . GLN A 1 500 ? 38.599 6.474 -19.101 1.00 51.19 500 GLN A C 1
ATOM 4014 O O . GLN A 1 500 ? 37.568 5.894 -19.430 1.00 51.19 500 GLN A O 1
ATOM 4019 N N . THR A 1 501 ? 39.291 7.261 -19.924 1.00 54.84 501 THR A N 1
ATOM 4020 C CA . THR A 1 501 ? 39.148 7.213 -21.380 1.00 54.84 501 THR A CA 1
ATOM 4021 C C . THR A 1 501 ? 39.431 5.785 -21.827 1.00 54.84 501 THR A C 1
ATOM 4023 O O . THR A 1 501 ? 40.546 5.291 -21.647 1.00 54.84 501 THR A O 1
ATOM 4026 N N . LEU A 1 502 ? 38.431 5.102 -22.378 1.00 58.94 502 LEU A N 1
ATOM 4027 C CA . LEU A 1 502 ? 38.647 3.779 -22.948 1.00 58.94 502 LEU A CA 1
ATOM 4028 C C . LEU A 1 502 ? 39.366 3.928 -24.284 1.00 58.94 502 LEU A C 1
ATOM 4030 O O . LEU A 1 502 ? 38.982 4.758 -25.112 1.00 58.94 502 LEU A O 1
ATOM 4034 N N . SER A 1 503 ? 40.394 3.116 -24.503 1.00 65.12 503 SER A N 1
ATOM 4035 C CA . SER A 1 503 ? 40.972 2.915 -25.827 1.00 65.12 503 SER A CA 1
ATOM 4036 C C . SER A 1 503 ? 40.065 1.993 -26.635 1.00 65.12 503 SER A C 1
ATOM 4038 O O . SER A 1 503 ? 39.672 0.951 -26.124 1.00 65.12 503 SER A O 1
ATOM 4040 N N . CYS A 1 504 ? 39.781 2.343 -27.891 1.00 71.19 504 CYS A N 1
ATOM 4041 C CA . CYS A 1 504 ? 39.055 1.467 -28.812 1.00 71.19 504 CYS A CA 1
ATOM 4042 C C . CYS A 1 504 ? 39.802 0.140 -29.002 1.00 71.19 504 CYS A C 1
ATOM 4044 O O . CYS A 1 504 ? 40.831 0.099 -29.683 1.00 71.19 504 CYS A O 1
ATOM 4046 N N . GLU A 1 505 ? 39.278 -0.939 -28.420 1.00 64.50 505 GLU A N 1
ATOM 4047 C CA . GLU A 1 505 ? 39.807 -2.288 -28.595 1.00 64.50 505 GLU A CA 1
ATOM 4048 C C . GLU A 1 505 ? 38.963 -3.038 -29.636 1.00 64.50 505 GLU A C 1
ATOM 4050 O O . GLU A 1 505 ? 37.767 -3.269 -29.472 1.00 64.50 505 GLU A O 1
ATOM 4055 N N . LYS A 1 506 ? 39.585 -3.408 -30.762 1.00 59.22 506 LYS A N 1
ATOM 4056 C CA . LYS A 1 506 ? 38.894 -4.069 -31.888 1.00 59.22 506 LYS A CA 1
ATOM 4057 C C . LYS A 1 506 ? 38.813 -5.592 -31.754 1.00 59.22 506 LYS A C 1
ATOM 4059 O O . LYS A 1 506 ? 38.303 -6.257 -32.653 1.00 59.22 506 LYS A O 1
ATOM 4064 N N . THR A 1 507 ? 39.342 -6.148 -30.669 1.00 50.88 507 THR A N 1
ATOM 4065 C CA . THR A 1 507 ? 39.484 -7.588 -30.448 1.00 50.88 507 THR A CA 1
ATOM 4066 C C . THR A 1 507 ? 38.833 -7.988 -29.133 1.00 50.88 507 THR A C 1
ATOM 4068 O O . THR A 1 507 ? 39.124 -7.406 -28.095 1.00 50.88 507 THR A O 1
ATOM 4071 N N . CYS A 1 508 ? 37.977 -9.012 -29.152 1.00 47.81 508 CYS A N 1
ATOM 4072 C CA . CYS A 1 508 ? 37.503 -9.636 -27.918 1.00 47.81 508 CYS A CA 1
ATOM 4073 C C . CYS A 1 508 ? 38.675 -10.343 -27.225 1.00 47.81 508 CYS A C 1
ATOM 4075 O O . CYS A 1 508 ? 39.383 -11.133 -27.854 1.00 47.81 508 CYS A O 1
ATOM 4077 N N . ASN A 1 509 ? 38.868 -10.109 -25.928 1.00 45.56 509 ASN A N 1
ATOM 4078 C CA . ASN A 1 509 ? 39.908 -10.795 -25.172 1.00 45.56 509 ASN A CA 1
ATOM 4079 C C . ASN A 1 509 ? 39.466 -12.239 -24.845 1.00 45.56 509 ASN A C 1
ATOM 4081 O O . ASN A 1 509 ? 38.522 -12.471 -24.088 1.00 45.56 509 ASN A O 1
ATOM 4085 N N . ALA A 1 510 ? 40.174 -13.218 -25.417 1.00 43.69 510 ALA A N 1
ATOM 4086 C CA . ALA A 1 510 ? 39.861 -14.641 -25.298 1.00 43.69 510 ALA A CA 1
ATOM 4087 C C . ALA A 1 510 ? 39.977 -15.206 -23.868 1.00 43.69 510 ALA A C 1
ATOM 4089 O O . ALA A 1 510 ? 39.313 -16.194 -23.565 1.00 43.69 510 ALA A O 1
ATOM 4090 N N . GLN A 1 511 ? 40.735 -14.570 -22.963 1.00 40.78 511 GLN A N 1
ATOM 4091 C CA . GLN A 1 511 ? 40.865 -15.020 -21.564 1.00 40.78 511 GLN A CA 1
ATOM 4092 C C . GLN A 1 511 ? 39.531 -15.016 -20.804 1.00 40.78 511 GLN A C 1
ATOM 4094 O O . GLN A 1 511 ? 39.371 -15.698 -19.795 1.00 40.78 511 GLN A O 1
ATOM 4099 N N . TRP A 1 512 ? 38.541 -14.272 -21.290 1.00 41.41 512 TRP A N 1
ATOM 4100 C CA . TRP A 1 512 ? 37.234 -14.165 -20.652 1.00 41.41 512 TRP A CA 1
ATOM 4101 C C . TRP A 1 512 ? 36.189 -15.144 -21.223 1.00 41.41 512 TRP A C 1
ATOM 4103 O O . TRP A 1 512 ? 35.065 -15.192 -20.725 1.00 41.41 512 TRP A O 1
ATOM 4113 N N . LEU A 1 513 ? 36.553 -15.946 -22.233 1.00 37.69 513 LEU A N 1
ATOM 4114 C CA . LEU A 1 513 ? 35.782 -17.110 -22.699 1.00 37.69 513 LEU A CA 1
ATOM 4115 C C . LEU A 1 513 ? 36.056 -18.371 -21.848 1.00 37.69 513 LEU A C 1
ATOM 4117 O O . LEU A 1 513 ? 35.306 -19.340 -21.928 1.00 37.69 513 LEU A O 1
ATOM 4121 N N . GLU A 1 514 ? 37.103 -18.375 -21.015 1.00 32.09 514 GLU A N 1
ATOM 4122 C CA . GLU A 1 514 ? 37.671 -19.593 -20.410 1.00 32.09 514 GLU A CA 1
ATOM 4123 C C . GLU A 1 514 ? 36.994 -20.124 -19.131 1.00 32.09 514 GLU A C 1
ATOM 4125 O O . GLU A 1 514 ? 37.496 -21.069 -18.519 1.00 32.09 514 GLU A O 1
ATOM 4130 N N . LYS A 1 515 ? 35.806 -19.647 -18.736 1.00 32.84 515 LYS A N 1
ATOM 4131 C CA . LYS A 1 515 ? 34.995 -20.401 -17.756 1.00 32.84 515 LYS A CA 1
ATOM 4132 C C . LYS A 1 515 ? 34.142 -21.459 -18.459 1.00 32.84 515 LYS A C 1
ATOM 4134 O O . LYS A 1 515 ? 32.945 -21.294 -18.642 1.00 32.84 515 LYS A O 1
ATOM 4139 N N . GLN A 1 516 ? 34.847 -22.526 -18.845 1.00 36.84 516 GLN A N 1
ATOM 4140 C CA . GLN A 1 516 ? 34.410 -23.869 -19.245 1.00 36.84 516 GLN A CA 1
ATOM 4141 C C . GLN A 1 516 ? 32.930 -24.055 -19.627 1.00 36.84 516 GLN A C 1
ATOM 4143 O O . GLN A 1 516 ? 32.075 -24.285 -18.774 1.00 36.84 516 GLN A O 1
ATOM 4148 N N . PHE A 1 517 ? 32.689 -24.185 -20.931 1.00 31.48 517 PHE A N 1
ATOM 4149 C CA . PHE A 1 517 ? 31.618 -25.025 -21.462 1.00 31.48 517 PHE A CA 1
ATOM 4150 C C . PHE A 1 517 ? 32.216 -26.060 -22.416 1.00 31.48 517 PHE A C 1
ATOM 4152 O O . PHE A 1 517 ? 32.432 -25.753 -23.579 1.00 31.48 517 PHE A O 1
ATOM 4159 N N . GLY A 1 518 ? 32.449 -27.280 -21.916 1.00 35.09 518 GLY A N 1
ATOM 4160 C CA . GLY A 1 518 ? 32.518 -28.504 -22.730 1.00 35.09 518 GLY A CA 1
ATOM 4161 C C . GLY A 1 518 ? 33.666 -28.634 -23.745 1.00 35.09 518 GLY A C 1
ATOM 4162 O O . GLY A 1 518 ? 34.276 -27.677 -24.199 1.00 35.09 518 GLY A O 1
ATOM 4163 N N . LYS A 1 519 ? 33.995 -29.879 -24.104 1.00 29.52 519 LYS A N 1
ATOM 4164 C CA . LYS A 1 519 ? 35.102 -30.241 -25.008 1.00 29.52 519 LYS A CA 1
ATOM 4165 C C . LYS A 1 519 ? 34.715 -30.184 -26.497 1.00 29.52 519 LYS A C 1
ATOM 4167 O O . LYS A 1 519 ? 34.995 -31.133 -27.221 1.00 29.52 519 LYS A O 1
ATOM 4172 N N . GLU A 1 520 ? 34.107 -29.104 -26.981 1.00 34.09 520 GLU A N 1
ATOM 4173 C CA . GLU A 1 520 ? 33.828 -28.969 -28.420 1.00 34.09 520 GLU A CA 1
ATOM 4174 C C . GLU A 1 520 ? 34.406 -27.674 -28.994 1.00 34.09 520 GLU A C 1
ATOM 4176 O O . GLU A 1 520 ? 34.005 -26.564 -28.652 1.00 34.09 520 GLU A O 1
ATOM 4181 N N . LYS A 1 521 ? 35.385 -27.830 -29.894 1.00 27.50 521 LYS A N 1
ATOM 4182 C CA . LYS A 1 521 ? 35.881 -26.752 -30.753 1.00 27.50 521 LYS A CA 1
ATOM 4183 C C . LYS A 1 521 ? 34.836 -26.500 -31.840 1.00 27.50 521 LYS A C 1
ATOM 4185 O O . LYS A 1 521 ? 34.758 -27.266 -32.795 1.00 27.50 521 LYS A O 1
ATOM 4190 N N . VAL A 1 522 ? 34.056 -25.430 -31.711 1.00 31.00 522 VAL A N 1
ATOM 4191 C CA . VAL A 1 522 ? 33.161 -24.968 -32.783 1.00 31.00 522 VAL A CA 1
ATOM 4192 C C . VAL A 1 522 ? 33.973 -24.103 -33.762 1.00 31.00 522 VAL A C 1
ATOM 4194 O O . VAL A 1 522 ? 34.620 -23.154 -33.312 1.00 31.00 522 VAL A O 1
ATOM 4197 N N . PRO A 1 523 ? 33.980 -24.393 -35.077 1.00 25.69 523 PRO A N 1
ATOM 4198 C CA . PRO A 1 523 ? 34.670 -23.568 -36.066 1.00 25.69 523 PRO A CA 1
ATOM 4199 C C . PRO A 1 523 ? 34.101 -22.142 -36.118 1.00 25.69 523 PRO A C 1
ATOM 4201 O O . PRO A 1 523 ? 32.897 -21.924 -35.986 1.00 25.69 523 PRO A O 1
ATOM 4204 N N . TYR A 1 524 ? 34.987 -21.169 -36.317 1.00 31.27 524 TYR A N 1
ATOM 4205 C CA . TYR A 1 524 ? 34.652 -19.771 -36.569 1.00 31.27 524 TYR A CA 1
ATOM 4206 C C . TYR A 1 524 ? 34.131 -19.622 -38.006 1.00 31.27 524 TYR A C 1
ATOM 4208 O O . TYR A 1 524 ? 34.903 -19.776 -38.949 1.00 31.27 524 TYR A O 1
ATOM 4216 N N . GLU A 1 525 ? 32.849 -19.295 -38.177 1.00 26.11 525 GLU A N 1
ATOM 4217 C CA . GLU A 1 525 ? 32.347 -18.689 -39.415 1.00 26.11 525 GLU A CA 1
ATOM 4218 C C . GLU A 1 525 ? 32.107 -17.187 -39.174 1.00 26.11 525 GLU A C 1
ATOM 4220 O O . GLU A 1 525 ? 31.379 -16.822 -38.242 1.00 26.11 525 GLU A O 1
ATOM 4225 N N . PRO A 1 526 ? 32.720 -16.290 -39.966 1.00 28.88 526 PRO A N 1
ATOM 4226 C CA . PRO A 1 526 ? 32.481 -14.860 -39.850 1.00 28.88 526 PRO A CA 1
ATOM 4227 C C . PRO A 1 526 ? 31.022 -14.531 -40.194 1.00 28.88 526 PRO A C 1
ATOM 4229 O O . PRO A 1 526 ? 30.522 -14.865 -41.264 1.00 28.88 526 PRO A O 1
ATOM 4232 N N . PHE A 1 527 ? 30.337 -13.832 -39.285 1.00 38.09 527 PHE A N 1
ATOM 4233 C CA . PHE A 1 527 ? 28.904 -13.523 -39.394 1.00 38.09 527 PHE A CA 1
ATOM 4234 C C . PHE A 1 527 ? 28.546 -12.543 -40.527 1.00 38.09 527 PHE A C 1
ATOM 4236 O O . PHE A 1 527 ? 27.368 -12.423 -40.868 1.00 38.09 527 PHE A O 1
ATOM 4243 N N . LEU A 1 528 ? 29.533 -11.866 -41.125 1.00 31.98 528 LEU A N 1
ATOM 4244 C CA . LEU A 1 528 ? 29.380 -11.008 -42.299 1.00 31.98 528 LEU A CA 1
ATOM 4245 C C . LEU A 1 528 ? 30.674 -11.034 -43.132 1.00 31.98 528 LEU A C 1
ATOM 4247 O O . LEU A 1 528 ? 31.673 -10.431 -42.751 1.00 31.98 528 LEU A O 1
ATOM 4251 N N . THR A 1 529 ? 30.647 -11.686 -44.294 1.00 27.73 529 THR A N 1
ATOM 4252 C CA . THR A 1 529 ? 31.577 -11.393 -45.395 1.00 27.73 529 THR A CA 1
ATOM 4253 C C . THR A 1 529 ? 30.768 -10.913 -46.590 1.00 27.73 529 THR A C 1
ATOM 4255 O O . THR A 1 529 ? 30.110 -11.700 -47.268 1.00 27.73 529 THR A O 1
ATOM 4258 N N . GLY A 1 530 ? 30.797 -9.609 -46.834 1.00 26.78 530 GLY A N 1
ATOM 4259 C CA . GLY A 1 530 ? 30.219 -8.977 -48.013 1.00 26.78 530 GLY A CA 1
ATOM 4260 C C . GLY A 1 530 ? 30.590 -7.501 -48.013 1.00 26.78 530 GLY A C 1
ATOM 4261 O O . GLY A 1 530 ? 30.386 -6.845 -46.996 1.00 26.78 530 GLY A O 1
ATOM 4262 N N . LYS A 1 531 ? 31.209 -7.052 -49.111 1.00 26.22 531 LYS A N 1
ATOM 4263 C CA . LYS A 1 531 ? 31.627 -5.666 -49.365 1.00 26.22 531 LYS A CA 1
ATOM 4264 C C . LYS A 1 531 ? 30.477 -4.671 -49.270 1.00 26.22 531 LYS A C 1
ATOM 4266 O O . LYS A 1 531 ? 29.346 -5.061 -49.641 1.00 26.22 531 LYS A O 1
#

InterPro domains:
  IPR000169 Cysteine peptidase, cysteine active site [PS00139] (403-414)
  IPR000668 Peptidase C1A, papain C-terminal [PF00112] (380-499)
  IPR001661 Glycoside hydrolase, family 37 [PF01204] (9-87)
  IPR001661 Glycoside hydrolase, family 37 [PF01204] (105-279)
  IPR001661 Glycoside hydrolase, family 37 [PTHR23403] (114-290)
  IPR008928 Six-hairpin glycosidase superfamily [SSF48208] (10-89)
  IPR008928 Six-hairpin glycosidase superfamily [SSF48208] (115-279)
  IPR012341 Six-hairpin glycosidase-like superfamily [G3DSA:1.50.10.10] (1-92)
  IPR012341 Six-hairpin glycosidase-like superfamily [G3DSA:1.50.10.10] (102-296)
  IPR038765 Papain-like cysteine peptidase superfamily [SSF54001] (311-511)

Radius of gyration: 29.43 Å; chains: 1; bounding box: 69×61×82 Å

Secondary structure (DSSP, 8-state):
--SSSGGGT-GGG-SBPP-SS-----BTTB-S-BTTHHHHHHHHHHHTT-HHHHHHHHHHHHHHHHHHSS--SBSBGGGTT------HHHHS-TTS----HHHHHHHHHTSS--GGG-S--EEETTTTEEE-S-BGGGGHHHHHT-S-TT-HHHHHHHHHHHHHHHHHH-STT-SS---SBSS---S-TTSTTEE-HHHHHHHHHHHHTSS-HHHHHHHHHHHHHHHHHHHHHHHHTTT--BS-EETTT-SBP--SSSPPPBS-HHHHHHHHHHHHHHTTT----SPPPP---HHHH-PPPTT--SSHHHHHHHHHHHHHHHHHHHHHH-SSS-----HHHHTS-HHHHHHHHT-------S----SS-S--S-----S--S---HHHHSGGGHHHHT-----TTSS-HHHHHHHHHHHHHHHHHHHHTT----TT-GGGSB-HHHHHHHSTT--GGG---THHHHHHHHHT---B----TTTS--------STT-----------S--GGGS-S---S-------S----

Sequence (531 aa):
MGSIMDSKGNQQKHSMLYVSNPFVVPGGRFRELRYWDSYWIVRGLLASGMTSSVRNICKNFAELIDRFGFVPAGNRIFYSKRSQPPFHVREYGDAGPSVPPNWRQSKIQGLPRKKEHGIWYDYNMDSGTLNEAYYGSVAMPLFVRCYDTIDLGTAERMFQRLELFDKQHKLLGHPFGVPVSITVNSSQQWDFPNILPPSQHMLIEGLRRSSNKRMEDKAKEMAQKWVSANYNLFQNCLRQMWEKMAAHTGTPGSGGEYNAQMGFGWTNGAMLDLLVTYGDVLKLKGVPKIDCSLKNLVQEPEQYPNNVSEYRAQRFMEEQKKVDEINRSQNYWTAVVYERFALMTDEELRQLTGSIIRNRTRKPKPQFKQAMDPIDYGDLPKTFDARQKWPECADFIGKMTAQGYCGSCWAVSAASTFTDRICIARLKKGIKTDSKDPRSYVSAQYTLECAPNTNQYNGTDPTRAWELYRDNGTVACTDNAMLSGCKHSCPWRLGETAKQTLSCEKTCNAQWLEKQFGKEKVPYEPFLTGK